Protein AF-0000000070731230 (afdb_homodimer)

Solvent-accessible surface area (backbone atoms only — not comparable to full-atom values): 31055 Å² total; per-residue (Å²): 131,84,63,36,27,39,37,22,45,30,17,43,23,44,31,39,38,38,36,22,84,67,82,54,50,84,71,29,78,35,79,37,74,41,69,49,76,44,62,33,33,69,25,40,27,26,39,44,18,27,35,30,39,27,60,88,87,51,54,46,33,30,38,36,35,23,23,7,70,38,71,60,22,53,51,56,53,48,54,39,47,77,48,61,32,43,54,89,50,46,43,68,42,90,54,44,31,15,34,33,44,33,42,33,34,74,88,66,45,35,26,30,37,33,27,49,47,24,14,62,65,40,70,77,51,74,66,49,49,58,68,73,56,80,79,41,46,32,38,39,40,42,45,58,30,74,44,46,68,56,54,49,52,50,40,42,73,76,40,63,84,39,34,32,34,38,33,72,45,61,81,50,72,92,66,58,42,68,72,55,37,38,54,30,18,31,41,47,35,40,55,68,53,46,49,50,51,35,36,68,71,67,77,44,84,68,90,45,66,61,61,43,34,52,58,54,29,70,45,28,18,79,88,63,71,16,28,24,34,38,36,47,70,86,62,15,34,38,37,26,53,82,76,67,72,63,44,77,44,71,42,65,92,71,92,59,84,64,24,68,51,44,28,66,33,31,27,50,13,22,30,52,37,31,45,58,73,65,46,54,68,68,58,13,49,51,50,11,42,49,38,22,54,56,14,18,52,28,67,46,34,49,78,19,48,54,44,41,88,77,96,131,84,63,35,29,38,37,24,46,31,15,44,22,43,32,42,38,37,35,22,83,67,83,55,51,82,73,29,78,36,80,38,74,42,68,50,76,46,63,33,33,69,26,41,28,24,40,45,20,28,35,30,40,27,60,87,88,50,56,46,33,30,38,37,36,24,22,7,71,38,71,63,22,54,51,55,52,46,53,38,47,75,48,61,33,43,55,89,51,45,43,69,41,90,53,44,30,14,33,34,44,33,41,34,33,74,89,66,44,32,26,31,37,34,27,48,46,25,14,62,65,40,71,76,51,74,68,49,48,60,71,71,56,82,78,39,46,33,37,39,40,40,47,57,30,72,43,46,69,57,53,49,52,50,40,43,72,76,39,64,83,42,35,32,34,38,33,71,44,62,81,48,72,91,66,57,42,68,73,54,37,38,53,29,18,30,42,47,34,41,55,70,53,46,50,50,52,34,36,67,71,66,77,44,88,68,91,45,68,61,60,43,35,54,59,54,28,70,44,28,19,80,88,63,70,17,30,24,35,39,37,47,71,85,63,15,32,37,38,25,51,82,76,68,74,62,42,78,44,69,42,67,91,69,92,60,84,64,25,67,52,44,28,66,33,32,26,49,13,22,31,52,37,31,44,60,72,65,47,54,69,68,59,15,50,53,50,10,42,50,39,22,52,56,14,19,50,28,66,48,34,52,79,19,48,54,44,42,89,77,97

Secondary structure (DSSP, 8-state):
----EEEEE---EEEEEEEESSPPPTT-EEE-SEEEEEEE-HHHHHHHHHHHTSPTTT-EEEEEEEEESSHHHHHHHHHHHHTT-EEEEEEEESSPPEEEEEEEETTS-EEEEEE-GGGGG----HHHHHHH-SS-SEEEE-SSSTTHHHHHHHHHHH-TTSEEEE---S--GGG-SHHHHTT-SEEEEEHHHHHHHHHHHHSS--S-HHHHHHHHHHHS-SSS--EEEEE-GGGEEEEE-SSS--EEEEPP--S-----TTHHHHHHHHHHHHHHTT--HHHHHHHHHHHHHHHTTSSSSGGGPPPGGG-/----EEEEE---EEEEEEEESSPPPTT-EEE-SEEEEEEE-HHHHHHHHHHHTS-TTT-EEEEEEEEESSHHHHHHHHHHHHTT-EEEEEEEESSPPEEEEEEEETTS-EEEEEE-GGGGG----HHHHHHH-SS-SEEEE-SSSTTHHHHHHHHHHH-TTSEEEE---S--GGG-SHHHHTT-SEEEEEHHHHHHHHHHHHSS--S-HHHHHHHHHHHS-SSS--EEEEE-GGGEEEEE-SSS--EEEEPPP-S-----TTHHHHHHHHHHHHHHTT--HHHHHHHHHHHHHHHTTSSSSGGGPPPGGG-

Nearest PDB structures (foldseek):
  6znx-assembly1_A  TM=8.414E-01  e=2.134E-32  Thermus sp. 2.9
  8cqx-assembly1_A  TM=8.627E-01  e=1.325E-31  Thermus sp.
  6ils-assembly1_A  TM=8.862E-01  e=3.582E-29  Arabidopsis thaliana
  3go6-assembly1_A  TM=8.258E-01  e=8.237E-25  Mycobacterium tuberculosis
  3b1q-assembly3_E  TM=8.059E-01  e=3.446E-21  Burkholderia thailandensis E264

Structure (mmCIF, N/CA/C/O backbone):
data_AF-0000000070731230-model_v1
#
loop_
_entity.id
_entity.type
_entity.pdbx_description
1 polymer Ribokinase
#
loop_
_atom_site.group_PDB
_atom_site.id
_atom_site.type_symbol
_atom_site.label_atom_id
_atom_site.label_alt_id
_atom_site.label_comp_id
_atom_site.label_asym_id
_atom_site.label_entity_id
_atom_site.label_seq_id
_atom_site.pdbx_PDB_ins_code
_atom_site.Cartn_x
_atom_site.Cartn_y
_atom_site.Cartn_z
_atom_site.occupancy
_atom_site.B_iso_or_equiv
_atom_site.auth_seq_id
_atom_site.auth_comp_id
_atom_site.auth_asym_id
_atom_site.auth_atom_id
_atom_site.pdbx_PDB_model_num
ATOM 1 N N . MET A 1 1 ? -5.801 -44.406 2.01 1 53.78 1 MET A N 1
ATOM 2 C CA . MET A 1 1 ? -4.715 -44.031 1.105 1 53.78 1 MET A CA 1
ATOM 3 C C . MET A 1 1 ? -4.035 -42.75 1.573 1 53.78 1 MET A C 1
ATOM 5 O O . MET A 1 1 ? -4.652 -41.938 2.248 1 53.78 1 MET A O 1
ATOM 9 N N . GLN A 1 2 ? -2.613 -42.625 1.566 1 81.19 2 GLN A N 1
ATOM 10 C CA . GLN A 1 2 ? -1.867 -41.469 2.082 1 81.19 2 GLN A CA 1
ATOM 11 C C . GLN A 1 2 ? -2.258 -40.188 1.358 1 81.19 2 GLN A C 1
ATOM 13 O O . GLN A 1 2 ? -2.434 -40.188 0.138 1 81.19 2 GLN A O 1
ATOM 18 N N . LYS A 1 3 ? -2.621 -39.219 2.121 1 91 3 LYS A N 1
ATOM 19 C CA . LYS A 1 3 ? -2.977 -37.906 1.638 1 91 3 LYS A CA 1
ATOM 20 C C . LYS A 1 3 ? -1.879 -37.312 0.745 1 91 3 LYS A C 1
ATOM 22 O O . LYS A 1 3 ? -0.729 -37.188 1.17 1 91 3 LYS A O 1
ATOM 27 N N . PRO A 1 4 ? -2.25 -37.219 -0.628 1 98.19 4 PRO A N 1
ATOM 28 C CA . PRO A 1 4 ? -1.203 -36.656 -1.479 1 98.19 4 PRO A CA 1
ATOM 29 C C . PRO A 1 4 ? -0.773 -35.25 -1.027 1 98.19 4 PRO A C 1
ATOM 31 O O . PRO A 1 4 ? -1.589 -34.5 -0.5 1 98.19 4 PRO A O 1
ATOM 34 N N . THR A 1 5 ? 0.481 -34.938 -1.263 1 98.44 5 THR A N 1
ATOM 35 C CA . THR A 1 5 ? 1.04 -33.625 -0.946 1 98.44 5 THR A CA 1
ATOM 36 C C . THR A 1 5 ? 1.314 -32.844 -2.221 1 98.44 5 THR A C 1
ATOM 38 O O . THR A 1 5 ? 1.899 -33.375 -3.17 1 98.44 5 THR A O 1
ATOM 41 N N . ILE A 1 6 ? 0.782 -31.656 -2.26 1 98.81 6 ILE A N 1
ATOM 42 C CA . ILE A 1 6 ? 1.075 -30.703 -3.322 1 98.81 6 ILE A CA 1
ATOM 43 C C . ILE A 1 6 ? 1.837 -29.516 -2.75 1 98.81 6 ILE A C 1
ATOM 45 O O . ILE A 1 6 ? 1.362 -28.859 -1.822 1 98.81 6 ILE A O 1
ATOM 49 N N . THR A 1 7 ? 3.01 -29.234 -3.234 1 98.88 7 THR A N 1
ATOM 50 C CA . THR A 1 7 ? 3.812 -28.094 -2.777 1 98.88 7 THR A CA 1
ATOM 51 C C . THR A 1 7 ? 3.926 -27.031 -3.869 1 98.88 7 THR A C 1
ATOM 53 O O . THR A 1 7 ? 4.238 -27.359 -5.02 1 98.88 7 THR A O 1
ATOM 56 N N . VAL A 1 8 ? 3.611 -25.844 -3.535 1 98.88 8 VAL A N 1
ATOM 57 C CA . VAL A 1 8 ? 3.799 -24.719 -4.438 1 98.88 8 VAL A CA 1
ATOM 58 C C . VAL A 1 8 ? 5.047 -23.922 -4.031 1 98.88 8 VAL A C 1
ATOM 60 O O . VAL A 1 8 ? 5.207 -23.562 -2.861 1 98.88 8 VAL A O 1
ATOM 63 N N . ILE A 1 9 ? 5.992 -23.75 -4.926 1 98.88 9 ILE A N 1
ATOM 64 C CA . ILE A 1 9 ? 7.094 -22.812 -4.746 1 98.88 9 ILE A CA 1
ATOM 65 C C . ILE A 1 9 ? 6.809 -21.531 -5.523 1 98.88 9 ILE A C 1
ATOM 67 O O . ILE A 1 9 ? 6.609 -21.562 -6.738 1 98.88 9 ILE A O 1
ATOM 71 N N . GLY A 1 10 ? 6.746 -20.406 -4.734 1 98.56 10 GLY A N 1
ATOM 72 C CA . GLY A 1 10 ? 6.484 -19.266 -5.582 1 98.56 10 GLY A CA 1
ATOM 73 C C . GLY A 1 10 ? 6.281 -17.969 -4.801 1 98.56 10 GLY A C 1
ATOM 74 O O . GLY A 1 10 ? 6.727 -17.859 -3.658 1 98.56 10 GLY A O 1
ATOM 75 N N . SER A 1 11 ? 5.688 -17.016 -5.5 1 98.69 11 SER A N 1
ATOM 76 C CA . SER A 1 11 ? 5.625 -15.648 -5.012 1 98.69 11 SER A CA 1
ATOM 77 C C . SER A 1 11 ? 4.418 -15.43 -4.105 1 98.69 11 SER A C 1
ATOM 79 O O . SER A 1 11 ? 3.402 -16.109 -4.246 1 98.69 11 SER A O 1
ATOM 81 N N . LEU A 1 12 ? 4.57 -14.586 -3.188 1 98.75 12 LEU A N 1
ATOM 82 C CA . LEU A 1 12 ? 3.535 -13.961 -2.375 1 98.75 12 LEU A CA 1
ATOM 83 C C . LEU A 1 12 ? 3.588 -12.445 -2.5 1 98.75 12 LEU A C 1
ATOM 85 O O . LEU A 1 12 ? 4.582 -11.82 -2.123 1 98.75 12 LEU A O 1
ATOM 89 N N . ASN A 1 13 ? 2.535 -11.883 -3.033 1 98 13 ASN A N 1
ATOM 90 C CA . ASN A 1 13 ? 2.518 -10.438 -3.27 1 98 13 ASN A CA 1
ATOM 91 C C . ASN A 1 13 ? 1.355 -9.766 -2.545 1 98 13 ASN A C 1
ATOM 93 O O . ASN A 1 13 ? 0.26 -10.328 -2.465 1 98 13 ASN A O 1
ATOM 97 N N . TYR A 1 14 ? 1.603 -8.625 -2.014 1 98.19 14 TYR A N 1
ATOM 98 C CA . TYR A 1 14 ? 0.555 -7.727 -1.539 1 98.19 14 TYR A CA 1
ATOM 99 C C . TYR A 1 14 ? 0.209 -6.684 -2.596 1 98.19 14 TYR A C 1
ATOM 101 O O . TYR A 1 14 ? 1.051 -5.859 -2.965 1 98.19 14 TYR A O 1
ATOM 109 N N . ASP A 1 15 ? -1.012 -6.723 -3.068 1 97.62 15 ASP A N 1
ATOM 110 C CA . ASP A 1 15 ? -1.432 -5.859 -4.168 1 97.62 15 ASP A CA 1
ATOM 111 C C . ASP A 1 15 ? -2.082 -4.578 -3.646 1 97.62 15 ASP A C 1
ATOM 113 O O . ASP A 1 15 ? -3.016 -4.637 -2.844 1 97.62 15 ASP A O 1
ATOM 117 N N . LEU A 1 16 ? -1.585 -3.475 -4.109 1 98.06 16 LEU A N 1
ATOM 118 C CA . LEU A 1 16 ? -2.076 -2.141 -3.777 1 98.06 16 LEU A CA 1
ATOM 119 C C . LEU A 1 16 ? -2.707 -1.475 -4.996 1 98.06 16 LEU A C 1
ATOM 121 O O . LEU A 1 16 ? -2 -1.036 -5.906 1 98.06 16 LEU A O 1
ATOM 125 N N . VAL A 1 17 ? -4.035 -1.338 -4.98 1 97.06 17 VAL A N 1
ATOM 126 C CA . VAL A 1 17 ? -4.746 -0.935 -6.188 1 97.06 17 VAL A CA 1
ATOM 127 C C . VAL A 1 17 ? -5.375 0.443 -5.98 1 97.06 17 VAL A C 1
ATOM 129 O O . VAL A 1 17 ? -6.191 0.631 -5.078 1 97.06 17 VAL A O 1
ATOM 132 N N . THR A 1 18 ? -5.027 1.374 -6.773 1 97.94 18 THR A N 1
ATOM 133 C CA . THR A 1 18 ? -5.617 2.707 -6.777 1 97.94 18 THR A CA 1
ATOM 134 C C . THR A 1 18 ? -6.438 2.934 -8.047 1 97.94 18 THR A C 1
ATOM 136 O O . THR A 1 18 ? -5.922 2.789 -9.156 1 97.94 18 THR A O 1
ATOM 139 N N . PHE A 1 19 ? -7.715 3.207 -7.895 1 97.12 19 PHE A N 1
ATOM 140 C CA . PHE A 1 19 ? -8.578 3.582 -9.008 1 97.12 19 PHE A CA 1
ATOM 141 C C . PHE A 1 19 ? -8.602 5.094 -9.195 1 97.12 19 PHE A C 1
ATOM 143 O O . PHE A 1 19 ? -8.758 5.84 -8.227 1 97.12 19 PHE A O 1
ATOM 150 N N . THR A 1 20 ? -8.414 5.547 -10.398 1 97.69 20 THR A N 1
ATOM 151 C CA . THR A 1 20 ? -8.234 6.977 -10.609 1 97.69 20 THR A CA 1
ATOM 152 C C . THR A 1 20 ? -8.742 7.383 -11.992 1 97.69 20 THR A C 1
ATOM 154 O O . THR A 1 20 ? -8.875 6.543 -12.883 1 97.69 20 THR A O 1
ATOM 157 N N . ASN A 1 21 ? -9.117 8.633 -12.141 1 95.94 21 ASN A N 1
ATOM 158 C CA . ASN A 1 21 ? -9.523 9.164 -13.438 1 95.94 21 ASN A CA 1
ATOM 159 C C . ASN A 1 21 ? -8.312 9.531 -14.297 1 95.94 21 ASN A C 1
ATOM 161 O O . ASN A 1 21 ? -8.406 9.555 -15.531 1 95.94 21 ASN A O 1
ATOM 165 N N . LYS A 1 22 ? -7.258 9.812 -13.617 1 92.06 22 LYS A N 1
ATOM 166 C CA . LYS A 1 22 ? -6.047 10.242 -14.312 1 92.06 22 LYS A CA 1
ATOM 167 C C . LYS A 1 22 ? -4.797 9.82 -13.539 1 92.06 22 LYS A C 1
ATOM 169 O O . LYS A 1 22 ? -4.801 9.773 -12.312 1 92.06 22 LYS A O 1
ATOM 174 N N . VAL A 1 23 ? -3.723 9.461 -14.336 1 93.81 23 VAL A N 1
ATOM 175 C CA . VAL A 1 23 ? -2.404 9.273 -13.734 1 93.81 23 VAL A CA 1
ATOM 176 C C . VAL A 1 23 ? -1.697 10.625 -13.617 1 93.81 23 VAL A C 1
ATOM 178 O O . VAL A 1 23 ? -1.599 11.375 -14.594 1 93.81 23 VAL A O 1
ATOM 181 N N . PRO A 1 24 ? -1.241 10.953 -12.453 1 95.62 24 PRO A N 1
ATOM 182 C CA . PRO A 1 24 ? -0.604 12.258 -12.281 1 95.62 24 PRO A CA 1
ATOM 183 C C . PRO A 1 24 ? 0.637 12.43 -13.148 1 95.62 24 PRO A C 1
ATOM 185 O O . PRO A 1 24 ? 1.364 11.461 -13.391 1 95.62 24 PRO A O 1
ATOM 188 N N . GLU A 1 25 ? 0.882 13.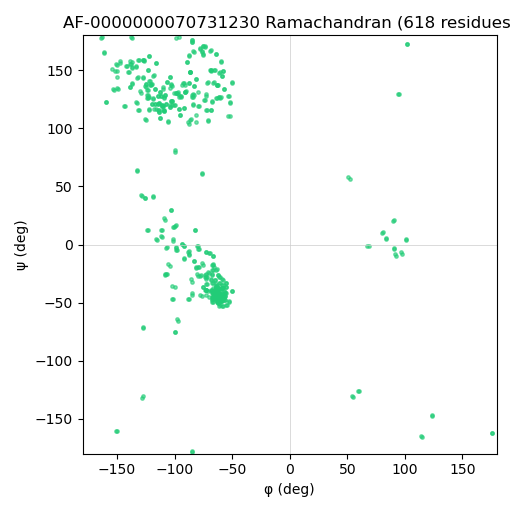68 -13.578 1 94 25 GLU A N 1
ATOM 189 C CA . GLU A 1 25 ? 2.139 14.031 -14.227 1 94 25 GLU A CA 1
ATOM 190 C C . GLU A 1 25 ? 3.262 14.195 -13.211 1 94 25 GLU A C 1
ATOM 192 O O . GLU A 1 25 ? 3.02 14.18 -12 1 94 25 GLU A O 1
ATOM 197 N N . GLY A 1 26 ? 4.484 14.297 -13.781 1 92.5 26 GLY A N 1
ATOM 198 C CA . GLY A 1 26 ? 5.598 14.562 -12.883 1 92.5 26 GLY A CA 1
ATOM 199 C C . GLY A 1 26 ? 5.379 15.781 -12.008 1 92.5 26 GLY A C 1
ATOM 200 O O . GLY A 1 26 ? 5.027 16.844 -12.5 1 92.5 26 GLY A O 1
ATOM 201 N N . GLY A 1 27 ? 5.531 15.672 -10.68 1 91.94 27 GLY A N 1
ATOM 202 C CA . GLY A 1 27 ? 5.387 16.766 -9.734 1 91.94 27 GLY A CA 1
ATOM 203 C C . GLY A 1 27 ? 3.947 17.031 -9.336 1 91.94 27 GLY A C 1
ATOM 204 O O . GLY A 1 27 ? 3.668 17.953 -8.562 1 91.94 27 GLY A O 1
ATOM 205 N N . GLU A 1 28 ? 3.051 16.188 -9.805 1 94.38 28 GLU A N 1
ATOM 206 C CA . GLU A 1 28 ? 1.631 16.453 -9.578 1 94.38 28 GLU A CA 1
ATOM 207 C C . GLU A 1 28 ? 1.078 15.57 -8.461 1 94.38 28 GLU A C 1
ATOM 209 O O . GLU A 1 28 ? 1.461 14.398 -8.336 1 94.38 28 GLU A O 1
ATOM 214 N N . THR A 1 29 ? 0.276 16.156 -7.629 1 93.75 29 THR A N 1
ATOM 215 C CA . THR A 1 29 ? -0.558 15.445 -6.668 1 93.75 29 THR A CA 1
ATOM 216 C C . THR A 1 29 ? -2.008 15.398 -7.145 1 93.75 29 THR A C 1
ATOM 218 O O . THR A 1 29 ? -2.6 16.422 -7.461 1 93.75 29 THR A O 1
ATOM 221 N N . TYR A 1 30 ? -2.545 14.227 -7.258 1 96 30 TYR A N 1
ATOM 222 C CA . TYR A 1 30 ? -3.895 14.031 -7.777 1 96 30 TYR A CA 1
ATOM 223 C C . TYR A 1 30 ? -4.742 13.227 -6.797 1 96 30 TYR A C 1
ATOM 225 O O . TYR A 1 30 ? -4.262 12.266 -6.195 1 96 30 TYR A O 1
ATOM 233 N N . GLN A 1 31 ? -5.988 13.656 -6.578 1 95.81 31 GLN A N 1
ATOM 234 C CA . GLN A 1 31 ? -6.906 12.891 -5.734 1 95.81 31 GLN A CA 1
ATOM 235 C C . GLN A 1 31 ? -7.508 11.719 -6.5 1 95.81 31 GLN A C 1
ATOM 237 O O . GLN A 1 31 ? -8.219 11.914 -7.488 1 95.81 31 GLN A O 1
ATOM 242 N N . ALA A 1 32 ? -7.27 10.562 -6.031 1 97.62 32 ALA A N 1
ATOM 243 C CA . ALA A 1 32 ? -7.781 9.359 -6.672 1 97.62 32 ALA A CA 1
ATOM 244 C C . ALA A 1 32 ? -9.203 9.055 -6.215 1 97.62 32 ALA A C 1
ATOM 246 O O . ALA A 1 32 ? -9.766 9.773 -5.387 1 97.62 32 ALA A O 1
ATOM 247 N N . ASN A 1 33 ? -9.82 8.016 -6.84 1 96.25 33 ASN A N 1
ATOM 248 C CA . ASN A 1 33 ? -11.211 7.676 -6.594 1 96.25 33 ASN A CA 1
ATOM 249 C C . ASN A 1 33 ? -11.359 6.715 -5.418 1 96.25 33 ASN A C 1
ATOM 251 O O . ASN A 1 33 ? -12.195 6.922 -4.539 1 96.25 33 ASN A O 1
ATOM 255 N N . SER A 1 34 ? -10.586 5.75 -5.434 1 96 34 SER A N 1
ATOM 256 C CA . SER A 1 34 ? -10.648 4.754 -4.371 1 96 34 SER A CA 1
ATOM 257 C C . SER A 1 34 ? -9.367 3.934 -4.301 1 96 34 SER A C 1
ATOM 259 O O . SER A 1 34 ? -8.516 4.027 -5.188 1 96 34 SER A O 1
ATOM 261 N N . PHE A 1 35 ? -9.219 3.232 -3.201 1 97.12 35 PHE A N 1
ATOM 262 C CA . PHE A 1 35 ? -8.047 2.408 -2.912 1 97.12 35 PHE A CA 1
ATOM 263 C C . PHE A 1 35 ? -8.461 1.084 -2.281 1 97.12 35 PHE A C 1
ATOM 265 O O . PHE A 1 35 ? -9.367 1.044 -1.443 1 97.12 35 PHE A O 1
ATOM 272 N N . GLU A 1 36 ? -7.789 -0.001 -2.811 1 95.38 36 GLU A N 1
ATOM 273 C CA . GLU A 1 36 ? -8.047 -1.338 -2.281 1 95.38 36 GLU A CA 1
ATOM 274 C C . GLU A 1 36 ? -6.75 -2.129 -2.137 1 95.38 36 GLU A C 1
ATOM 276 O O . GLU A 1 36 ? -5.762 -1.844 -2.818 1 95.38 36 GLU A O 1
ATOM 281 N N . THR A 1 37 ? -6.809 -3.094 -1.229 1 96.38 37 THR A N 1
ATOM 282 C CA . THR A 1 37 ? -5.707 -4.039 -1.084 1 96.38 37 THR A CA 1
ATOM 283 C C . THR A 1 37 ? -6.176 -5.465 -1.366 1 96.38 37 THR A C 1
ATOM 285 O O . THR A 1 37 ? -7.32 -5.812 -1.079 1 96.38 37 THR A O 1
ATOM 288 N N . HIS A 1 38 ? -5.324 -6.234 -1.936 1 95.81 38 HIS A N 1
ATOM 289 C CA . HIS A 1 38 ? -5.598 -7.641 -2.207 1 95.81 38 HIS A CA 1
ATOM 290 C C . HIS A 1 38 ? -4.359 -8.5 -1.977 1 95.81 38 HIS A C 1
ATOM 292 O O . HIS A 1 38 ? -3.234 -7.996 -2.016 1 95.81 38 HIS A O 1
ATOM 298 N N . MET A 1 39 ? -4.641 -9.75 -1.662 1 96.56 39 MET A N 1
ATOM 299 C CA . MET A 1 39 ? -3.57 -10.742 -1.651 1 96.56 39 MET A CA 1
ATOM 300 C C . MET A 1 39 ? -3.303 -11.273 -3.057 1 96.56 39 MET A C 1
ATOM 302 O O . MET A 1 39 ? -4.238 -11.484 -3.83 1 96.56 39 MET A O 1
ATOM 306 N N . GLY A 1 40 ? -2.018 -11.367 -3.342 1 96.19 40 GLY A N 1
ATOM 307 C CA . GLY A 1 40 ? -1.688 -11.844 -4.676 1 96.19 40 GLY A CA 1
ATOM 308 C C . GLY A 1 40 ? -0.369 -12.594 -4.73 1 96.19 40 GLY A C 1
ATOM 309 O O . GLY A 1 40 ? 0.128 -13.062 -3.705 1 96.19 40 GLY A O 1
ATOM 310 N N . GLY A 1 41 ? 0.152 -12.664 -5.992 1 97.06 41 GLY A N 1
ATOM 311 C CA . GLY A 1 41 ? 1.258 -13.562 -6.297 1 97.06 41 GLY A CA 1
ATOM 312 C C . GLY A 1 41 ? 0.807 -14.906 -6.84 1 97.06 41 GLY A C 1
ATOM 313 O O . GLY A 1 41 ? -0.047 -15.562 -6.246 1 97.06 41 GLY A O 1
ATOM 314 N N . LYS A 1 42 ? 1.412 -15.203 -7.902 1 97.81 42 LYS A N 1
ATOM 315 C CA . LYS A 1 42 ? 0.974 -16.453 -8.531 1 97.81 42 LYS A CA 1
ATOM 316 C C . LYS A 1 42 ? 1.135 -17.625 -7.578 1 97.81 42 LYS A C 1
ATOM 318 O O . LYS A 1 42 ? 0.265 -18.5 -7.508 1 97.81 42 LYS A O 1
ATOM 323 N N . GLY A 1 43 ? 2.262 -17.672 -6.898 1 98.56 43 GLY A N 1
ATOM 324 C CA . GLY A 1 43 ? 2.449 -18.734 -5.922 1 98.56 43 GLY A CA 1
ATOM 325 C C . GLY A 1 43 ? 1.34 -18.797 -4.887 1 98.56 43 GLY A C 1
ATOM 326 O O . GLY A 1 43 ? 0.768 -19.859 -4.648 1 98.56 43 GLY A O 1
ATOM 327 N N . LEU A 1 44 ? 1.073 -17.703 -4.289 1 98.81 44 LEU A N 1
ATOM 328 C CA . LEU A 1 44 ? 0.022 -17.641 -3.279 1 98.81 44 LEU A CA 1
ATOM 329 C C . LEU A 1 44 ? -1.324 -18.047 -3.869 1 98.81 44 LEU A C 1
ATOM 331 O O . LEU A 1 44 ? -2.045 -18.859 -3.285 1 98.81 44 LEU A O 1
ATOM 335 N N . ASN A 1 45 ? -1.688 -17.484 -5.008 1 98.5 45 ASN A N 1
ATOM 336 C CA . ASN A 1 45 ? -2.959 -17.797 -5.656 1 98.5 45 ASN A CA 1
ATOM 337 C C . ASN A 1 45 ? -3.096 -19.281 -5.934 1 98.5 45 ASN A C 1
ATOM 339 O O . ASN A 1 45 ? -4.145 -19.875 -5.668 1 98.5 45 ASN A O 1
ATOM 343 N N . GLU A 1 46 ? -2.07 -19.844 -6.445 1 98.81 46 GLU A N 1
ATOM 344 C CA . GLU A 1 46 ? -2.105 -21.25 -6.809 1 98.81 46 GLU A CA 1
ATOM 345 C C . GLU A 1 46 ? -2.18 -22.141 -5.566 1 98.81 46 GLU A C 1
ATOM 347 O O . GLU A 1 46 ? -2.865 -23.156 -5.57 1 98.81 46 GLU A O 1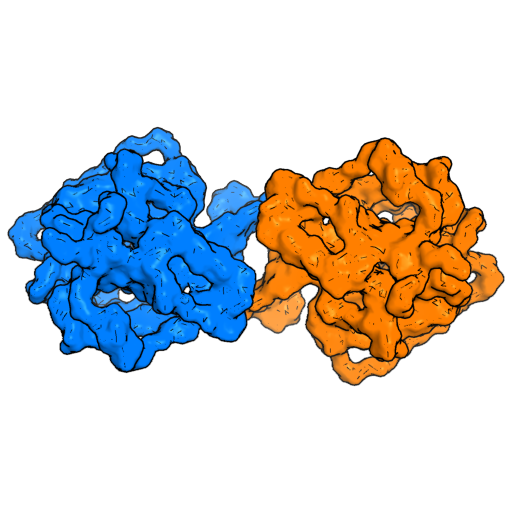
ATOM 352 N N . ALA A 1 47 ? -1.463 -21.766 -4.52 1 98.88 47 ALA A N 1
ATOM 353 C CA . ALA A 1 47 ? -1.551 -22.516 -3.266 1 98.88 47 ALA A CA 1
ATOM 354 C C . ALA A 1 47 ? -2.967 -22.469 -2.699 1 98.88 47 ALA A C 1
ATOM 356 O O . ALA A 1 47 ? -3.508 -23.5 -2.281 1 98.88 47 ALA A O 1
ATOM 357 N N . ILE A 1 48 ? -3.547 -21.312 -2.73 1 98.81 48 ILE A N 1
ATOM 358 C CA . ILE A 1 48 ? -4.91 -21.172 -2.23 1 98.81 48 ILE A CA 1
ATOM 359 C C . ILE A 1 48 ? -5.875 -21.953 -3.117 1 98.81 48 ILE A C 1
ATOM 361 O O . ILE A 1 48 ? -6.801 -22.594 -2.619 1 98.81 48 ILE A O 1
ATOM 365 N N . ALA A 1 49 ? -5.641 -21.859 -4.406 1 98.81 49 ALA A N 1
ATOM 366 C CA . ALA A 1 49 ? -6.484 -22.594 -5.34 1 98.81 49 ALA A CA 1
ATOM 367 C C . ALA A 1 49 ? -6.434 -24.094 -5.055 1 98.81 49 ALA A C 1
ATOM 369 O O . ALA A 1 49 ? -7.473 -24.766 -4.977 1 98.81 49 ALA A O 1
ATOM 370 N N . VAL A 1 50 ? -5.242 -24.672 -4.867 1 98.81 50 VAL A N 1
ATOM 371 C CA . VAL A 1 50 ? -5.094 -26.094 -4.551 1 98.81 50 VAL A CA 1
ATOM 372 C C . VAL A 1 50 ? -5.848 -26.406 -3.264 1 98.81 50 VAL A C 1
ATOM 374 O O . VAL A 1 50 ? -6.613 -27.375 -3.213 1 98.81 50 VAL A O 1
ATOM 377 N N . ALA A 1 51 ? -5.68 -25.594 -2.268 1 98.75 51 ALA A N 1
ATOM 378 C CA . ALA A 1 51 ? -6.27 -25.844 -0.955 1 98.75 51 ALA A CA 1
ATOM 379 C C . ALA A 1 51 ? -7.793 -25.766 -1.011 1 98.75 51 ALA A C 1
ATOM 381 O O . ALA A 1 51 ? -8.484 -26.688 -0.563 1 98.75 51 ALA A O 1
ATOM 382 N N . ARG A 1 52 ? -8.297 -24.719 -1.582 1 98.62 52 ARG A N 1
ATOM 383 C CA . ARG A 1 52 ? -9.742 -24.484 -1.576 1 98.62 52 ARG A CA 1
ATOM 384 C C . ARG A 1 52 ? -10.461 -25.453 -2.508 1 98.62 52 ARG A C 1
ATOM 386 O O . ARG A 1 52 ? -11.625 -25.781 -2.285 1 98.62 52 ARG A O 1
ATOM 393 N N . LEU A 1 53 ? -9.781 -25.891 -3.516 1 98.62 53 LEU A N 1
ATOM 394 C CA . LEU A 1 53 ? -10.438 -26.688 -4.535 1 98.62 53 LEU A CA 1
ATOM 395 C C . LEU A 1 53 ? -10.133 -28.172 -4.332 1 98.62 53 LEU A C 1
ATOM 397 O O . LEU A 1 53 ? -10.289 -28.984 -5.254 1 98.62 53 LEU A O 1
ATOM 401 N N . SER A 1 54 ? -9.648 -28.5 -3.203 1 98.44 54 SER A N 1
ATOM 402 C CA . SER A 1 54 ? -9.547 -29.875 -2.727 1 98.44 54 SER A CA 1
ATOM 403 C C . SER A 1 54 ? -10.617 -30.188 -1.691 1 98.44 54 SER A C 1
ATOM 405 O O . SER A 1 54 ? -10.969 -29.328 -0.878 1 98.44 54 SER A O 1
ATOM 407 N N . PRO A 1 55 ? -11.109 -31.469 -1.762 1 97.25 55 PRO A N 1
ATOM 408 C CA . PRO A 1 55 ? -11.984 -31.828 -0.644 1 97.25 55 PRO A CA 1
ATOM 409 C C . PRO A 1 55 ? -11.289 -31.719 0.71 1 97.25 55 PRO A C 1
ATOM 411 O O . PRO A 1 55 ? -10.102 -32.031 0.825 1 97.25 55 PRO A O 1
ATOM 414 N N . GLU A 1 56 ? -12.062 -31.312 1.677 1 94.44 56 GLU A N 1
ATOM 415 C CA . GLU A 1 56 ? -11.508 -31.062 3.004 1 94.44 56 GLU A CA 1
ATOM 416 C C . GLU A 1 56 ? -10.703 -32.25 3.504 1 94.44 56 GLU A C 1
ATOM 418 O O . GLU A 1 56 ? -11.195 -33.406 3.498 1 94.44 56 GLU A O 1
ATOM 423 N N . GLY A 1 57 ? -9.461 -32 3.799 1 94.06 57 GLY A N 1
ATOM 424 C CA . GLY A 1 57 ? -8.617 -33 4.453 1 94.06 57 GLY A CA 1
ATOM 425 C C . GLY A 1 57 ? -8.055 -34.031 3.498 1 94.06 57 GLY A C 1
ATOM 426 O O . GLY A 1 57 ? -7.449 -35 3.924 1 94.06 57 GLY A O 1
ATOM 427 N N . LYS A 1 58 ? -8.195 -33.812 2.234 1 97.5 58 LYS A N 1
ATOM 428 C CA . LYS A 1 58 ? -7.828 -34.906 1.307 1 97.5 58 LYS A CA 1
ATOM 429 C C . LYS A 1 58 ? -6.5 -34.594 0.621 1 97.5 58 LYS A C 1
ATOM 431 O O . LYS A 1 58 ? -5.879 -35.469 0.028 1 97.5 58 LYS A O 1
ATOM 436 N N . VAL A 1 59 ? -6.094 -33.375 0.663 1 98.19 59 VAL A N 1
ATOM 437 C CA . VAL A 1 59 ? -4.832 -32.969 0.062 1 98.19 59 VAL A CA 1
ATOM 438 C C . VAL A 1 59 ? -4.023 -32.156 1.067 1 98.19 59 VAL A C 1
ATOM 440 O O . VAL A 1 59 ? -4.578 -31.328 1.793 1 98.19 59 VAL A O 1
ATOM 443 N N . ASN A 1 60 ? -2.771 -32.469 1.23 1 98.31 60 ASN A N 1
ATOM 444 C CA . ASN A 1 60 ? -1.844 -31.641 1.974 1 98.31 60 ASN A CA 1
ATOM 445 C C . ASN A 1 60 ? -1.22 -30.562 1.077 1 98.31 60 ASN A C 1
ATOM 447 O O . ASN A 1 60 ? -0.399 -30.875 0.213 1 98.31 60 ASN A O 1
ATOM 451 N N . THR A 1 61 ? -1.637 -29.344 1.264 1 98.75 61 THR A N 1
ATOM 452 C CA . THR A 1 61 ? -1.108 -28.234 0.472 1 98.75 61 THR A CA 1
ATOM 453 C C . THR A 1 61 ? -0.021 -27.5 1.241 1 98.75 61 THR A C 1
ATOM 455 O O . THR A 1 61 ? -0.228 -27.094 2.391 1 98.75 61 THR A O 1
ATOM 458 N N . ARG A 1 62 ? 1.132 -27.266 0.594 1 98.75 62 ARG A N 1
ATOM 459 C CA . ARG A 1 62 ? 2.268 -26.578 1.201 1 98.75 62 ARG A CA 1
ATOM 460 C C . ARG A 1 62 ? 2.736 -25.422 0.33 1 98.75 62 ARG A C 1
ATOM 462 O O . ARG A 1 62 ? 2.752 -25.531 -0.898 1 98.75 62 ARG A O 1
ATOM 469 N N . MET A 1 63 ? 3.135 -24.391 0.992 1 98.88 63 MET A N 1
ATOM 470 C CA . MET A 1 63 ? 3.727 -23.25 0.32 1 98.88 63 MET A CA 1
ATOM 471 C C . MET A 1 63 ? 5.195 -23.078 0.704 1 98.88 63 MET A C 1
ATOM 473 O O . MET A 1 63 ? 5.547 -23.172 1.881 1 98.88 63 MET A O 1
ATOM 477 N N . VAL A 1 64 ? 6.027 -22.984 -0.273 1 98.88 64 VAL A N 1
ATOM 478 C CA . VAL A 1 64 ? 7.414 -22.562 -0.092 1 98.88 64 VAL A CA 1
ATOM 479 C C . VAL A 1 64 ? 7.621 -21.172 -0.67 1 98.88 64 VAL A C 1
ATOM 481 O O . VAL A 1 64 ? 7.43 -20.953 -1.868 1 98.88 64 VAL A O 1
ATOM 484 N N . GLY A 1 65 ? 7.918 -20.25 0.139 1 98.81 65 GLY A N 1
ATOM 485 C CA . GLY A 1 65 ? 8.078 -18.875 -0.294 1 98.81 65 GLY A CA 1
ATOM 486 C C . GLY A 1 65 ? 8.805 -18 0.72 1 98.81 65 GLY A C 1
ATOM 487 O O . GLY A 1 65 ? 9.312 -18.516 1.724 1 98.81 65 GLY A O 1
ATOM 488 N N . ARG A 1 66 ? 9.016 -16.766 0.359 1 98.81 66 ARG A N 1
ATOM 489 C CA . ARG A 1 66 ? 9.625 -15.758 1.224 1 98.81 66 ARG A CA 1
ATOM 490 C C . ARG A 1 66 ? 8.727 -14.531 1.354 1 98.81 66 ARG A C 1
ATOM 492 O O . ARG A 1 66 ? 8.102 -14.109 0.379 1 98.81 66 ARG A O 1
ATOM 499 N N . VAL A 1 67 ? 8.633 -14.023 2.561 1 98.81 67 VAL A N 1
ATOM 500 C CA . VAL A 1 67 ? 7.973 -12.742 2.828 1 98.81 67 VAL A CA 1
ATOM 501 C C . VAL A 1 67 ? 8.906 -11.836 3.621 1 98.81 67 VAL A C 1
ATOM 503 O O . VAL A 1 67 ? 9.93 -12.289 4.145 1 98.81 67 VAL A O 1
ATOM 506 N N . GLY A 1 68 ? 8.625 -10.539 3.537 1 98.31 68 GLY A N 1
ATOM 507 C CA . GLY A 1 68 ? 9.375 -9.625 4.375 1 98.31 68 GLY A CA 1
ATOM 508 C C . GLY A 1 68 ? 8.953 -9.656 5.832 1 98.31 68 GLY A C 1
ATOM 509 O O . GLY A 1 68 ? 7.969 -10.312 6.18 1 98.31 68 GLY A O 1
ATOM 510 N N . THR A 1 69 ? 9.727 -8.984 6.703 1 97.44 69 THR A N 1
ATOM 511 C CA . THR A 1 69 ? 9.375 -8.836 8.109 1 97.44 69 THR A CA 1
ATOM 512 C C . THR A 1 69 ? 8.383 -7.691 8.305 1 97.44 69 THR A C 1
ATOM 514 O O . THR A 1 69 ? 8.117 -7.277 9.438 1 97.44 69 THR A O 1
ATOM 517 N N . ASP A 1 70 ? 7.84 -7.215 7.273 1 95.88 70 ASP A N 1
ATOM 518 C CA . ASP A 1 70 ? 6.867 -6.125 7.316 1 95.88 70 ASP A CA 1
ATOM 519 C C . ASP A 1 70 ? 5.461 -6.652 7.582 1 95.88 70 ASP A C 1
ATOM 521 O O . ASP A 1 70 ? 5.258 -7.863 7.699 1 95.88 70 ASP A O 1
ATOM 525 N N . GLN A 1 71 ? 4.512 -5.742 7.719 1 95.69 71 GLN A N 1
ATOM 526 C CA . GLN A 1 71 ? 3.146 -6.137 8.047 1 95.69 71 GLN A CA 1
ATOM 527 C C . GLN A 1 71 ? 2.498 -6.883 6.887 1 95.69 71 GLN A C 1
ATOM 529 O O . GLN A 1 71 ? 1.602 -7.703 7.094 1 95.69 71 GLN A O 1
ATOM 534 N N . PHE A 1 72 ? 2.902 -6.559 5.648 1 98.06 72 PHE A N 1
ATOM 535 C CA . PHE A 1 72 ? 2.363 -7.27 4.496 1 98.06 72 PHE A CA 1
ATOM 536 C C . PHE A 1 72 ? 2.705 -8.758 4.57 1 98.06 72 PHE A C 1
ATOM 538 O O . PHE A 1 72 ? 1.864 -9.609 4.27 1 98.06 72 PHE A O 1
ATOM 545 N N . GLY A 1 73 ? 3.949 -9.031 4.961 1 98.38 73 GLY A N 1
ATOM 546 C CA . GLY A 1 73 ? 4.359 -10.414 5.117 1 98.38 73 GLY A CA 1
ATOM 547 C C . GLY A 1 73 ? 3.477 -11.195 6.07 1 98.38 73 GLY A C 1
ATOM 548 O O . GLY A 1 73 ? 3.08 -12.328 5.773 1 98.38 73 GLY A O 1
ATOM 549 N N . ASP A 1 74 ? 3.115 -10.578 7.164 1 97.62 74 ASP A N 1
ATOM 550 C CA . ASP A 1 74 ? 2.232 -11.203 8.141 1 97.62 74 ASP A CA 1
ATOM 551 C C . ASP A 1 74 ? 0.858 -11.492 7.543 1 97.62 74 ASP A C 1
ATOM 553 O O . ASP A 1 74 ? 0.29 -12.562 7.758 1 97.62 74 ASP A O 1
ATOM 557 N N . SER A 1 75 ? 0.389 -10.547 6.852 1 97.62 75 SER A N 1
ATOM 558 C CA . SER A 1 75 ? -0.932 -10.68 6.246 1 97.62 75 SER A CA 1
ATOM 559 C C . SER A 1 75 ? -0.948 -11.789 5.195 1 97.62 75 SER A C 1
ATOM 561 O O . SER A 1 75 ? -1.91 -12.547 5.102 1 97.62 75 SER A O 1
ATOM 563 N N . LEU A 1 76 ? 0.073 -11.828 4.395 1 98.56 76 LEU A N 1
ATOM 564 C CA . LEU A 1 76 ? 0.184 -12.844 3.352 1 98.56 76 LEU A CA 1
ATOM 565 C C . LEU A 1 76 ? 0.22 -14.242 3.957 1 98.56 76 LEU A C 1
ATOM 567 O O . LEU A 1 76 ? -0.486 -15.148 3.496 1 98.56 76 LEU A O 1
ATOM 571 N N . LYS A 1 77 ? 1.011 -14.453 5 1 98.5 77 LYS A N 1
ATOM 572 C CA . LYS A 1 77 ? 1.102 -15.742 5.676 1 98.5 77 LYS A CA 1
ATOM 573 C C . LYS A 1 77 ? -0.241 -16.141 6.281 1 98.5 77 LYS A C 1
ATOM 575 O O . LYS A 1 77 ? -0.675 -17.297 6.145 1 98.5 77 LYS A O 1
ATOM 580 N N . GLN A 1 78 ? -0.851 -15.195 6.902 1 98.38 78 GLN A N 1
ATOM 581 C CA . GLN A 1 78 ? -2.123 -15.484 7.555 1 98.38 78 GLN A CA 1
ATOM 582 C C . GLN A 1 78 ? -3.186 -15.883 6.539 1 98.38 78 GLN A C 1
ATOM 584 O O . GLN A 1 78 ? -4.02 -16.75 6.809 1 98.38 78 GLN A O 1
ATOM 589 N N . CYS A 1 79 ? -3.174 -15.227 5.438 1 97.88 79 CYS A N 1
ATOM 590 C CA . CYS A 1 79 ? -4.109 -15.562 4.367 1 97.88 79 CYS A CA 1
ATOM 591 C C . CYS A 1 79 ? -3.986 -17.031 3.971 1 97.88 79 CYS A C 1
ATOM 593 O O . CYS A 1 79 ? -4.996 -17.703 3.771 1 97.88 79 CYS A O 1
ATOM 595 N N . LEU A 1 80 ? -2.797 -17.484 3.838 1 98.75 80 LEU A N 1
ATOM 596 C CA . LEU A 1 80 ? -2.539 -18.875 3.502 1 98.75 80 LEU A CA 1
ATOM 597 C C . LEU A 1 80 ? -3.021 -19.797 4.613 1 98.75 80 LEU A C 1
ATOM 599 O O . LEU A 1 80 ? -3.672 -20.812 4.348 1 98.75 80 LEU A O 1
ATOM 603 N N . VAL A 1 81 ? -2.713 -19.438 5.844 1 98.69 81 VAL A N 1
ATOM 604 C CA . VAL A 1 81 ? -3.125 -20.234 6.996 1 98.69 81 VAL A CA 1
ATOM 605 C C . VAL A 1 81 ? -4.648 -20.359 7.02 1 98.69 81 VAL A C 1
ATOM 607 O O . VAL A 1 81 ? -5.18 -21.453 7.234 1 98.69 81 VAL A O 1
ATOM 610 N N . ASP A 1 82 ? -5.277 -19.266 6.766 1 98 82 ASP A N 1
ATOM 611 C CA . ASP A 1 82 ? -6.738 -19.25 6.773 1 98 82 ASP A CA 1
ATOM 612 C C . ASP A 1 82 ? -7.305 -20.172 5.695 1 98 82 ASP A C 1
ATOM 614 O O . ASP A 1 82 ? -8.414 -20.688 5.832 1 98 82 ASP A O 1
ATOM 618 N N . ALA A 1 83 ? -6.555 -20.406 4.621 1 97.88 83 ALA A N 1
ATOM 619 C CA . ALA A 1 83 ? -6.988 -21.266 3.525 1 97.88 83 ALA A CA 1
ATOM 620 C C . ALA A 1 83 ? -6.609 -22.734 3.791 1 97.88 83 ALA A C 1
ATOM 622 O O . ALA A 1 83 ? -6.902 -23.609 2.979 1 97.88 83 ALA A O 1
ATOM 623 N N . GLY A 1 84 ? -5.875 -23 4.855 1 98.06 84 GLY A N 1
ATOM 624 C CA . GLY A 1 84 ? -5.477 -24.359 5.199 1 98.06 84 GLY A CA 1
ATOM 625 C C . GLY A 1 84 ? -4.156 -24.766 4.578 1 98.0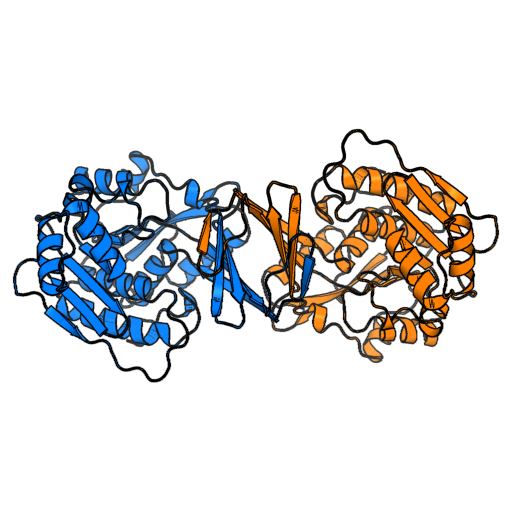6 84 GLY A C 1
ATOM 626 O O . GLY A 1 84 ? -3.873 -25.953 4.441 1 98.06 84 GLY A O 1
ATOM 627 N N . VAL A 1 85 ? -3.373 -23.828 4.199 1 98.75 85 VAL A N 1
ATOM 628 C CA . VAL A 1 85 ? -2.082 -24.109 3.578 1 98.75 85 VAL A CA 1
ATOM 629 C C . VAL A 1 85 ? -1.001 -24.203 4.652 1 98.75 85 VAL A C 1
ATOM 631 O O . VAL A 1 85 ? -0.971 -23.391 5.582 1 98.75 85 VAL A O 1
ATOM 634 N N . ASP A 1 86 ? -0.187 -25.234 4.602 1 98.75 86 ASP A N 1
ATOM 635 C CA . ASP A 1 86 ? 0.979 -25.344 5.473 1 98.75 86 ASP A CA 1
ATOM 636 C C . ASP A 1 86 ? 2.035 -24.297 5.113 1 98.75 86 ASP A C 1
ATOM 638 O O . ASP A 1 86 ? 2.627 -24.359 4.035 1 98.75 86 ASP A O 1
ATOM 642 N N . VAL A 1 87 ? 2.289 -23.391 6.047 1 98.81 87 VAL A N 1
ATOM 643 C CA . VAL A 1 87 ? 3.18 -22.266 5.762 1 98.81 87 VAL A CA 1
ATOM 644 C C . VAL A 1 87 ? 4.5 -22.453 6.504 1 98.81 87 VAL A C 1
ATOM 646 O O . VAL A 1 87 ? 5.234 -21.484 6.723 1 98.81 87 VAL A O 1
ATOM 649 N N . SER A 1 88 ? 4.867 -23.625 6.898 1 98.69 88 SER A N 1
ATOM 650 C CA . SER A 1 88 ? 6.082 -23.891 7.66 1 98.69 88 SER A CA 1
ATOM 651 C C . SER A 1 88 ? 7.328 -23.531 6.863 1 98.69 88 SER A C 1
ATOM 653 O O . SER A 1 88 ? 8.383 -23.266 7.438 1 98.69 88 SER A O 1
ATOM 655 N N . ASN A 1 89 ? 7.199 -23.469 5.543 1 98.62 89 ASN A N 1
ATOM 656 C CA . ASN A 1 89 ? 8.344 -23.172 4.691 1 98.62 89 ASN A CA 1
ATOM 657 C C . ASN A 1 89 ? 8.195 -21.797 4.027 1 98.62 89 ASN A C 1
ATOM 659 O O . ASN A 1 89 ? 8.875 -21.516 3.035 1 98.62 89 ASN A O 1
ATOM 663 N N . VAL A 1 90 ? 7.262 -21.031 4.504 1 98.81 90 VAL A N 1
ATOM 664 C CA . VAL A 1 90 ? 7.238 -19.609 4.191 1 98.81 90 VAL A CA 1
ATOM 665 C C . VAL A 1 90 ? 8.07 -18.844 5.219 1 98.81 90 VAL A C 1
ATOM 667 O O . VAL A 1 90 ? 7.617 -18.609 6.34 1 98.81 90 VAL A O 1
ATOM 670 N N . LYS A 1 91 ? 9.203 -18.422 4.828 1 98.5 91 LYS A N 1
ATOM 671 C CA . LYS A 1 91 ? 10.148 -17.828 5.766 1 98.5 91 LYS A CA 1
ATOM 672 C C . LYS A 1 91 ? 10.172 -16.297 5.625 1 98.5 91 LYS A C 1
ATOM 674 O O . LYS A 1 91 ? 10.133 -15.773 4.512 1 98.5 91 LYS A O 1
ATOM 679 N N . ALA A 1 92 ? 10.148 -15.648 6.762 1 98.5 92 ALA A N 1
ATOM 680 C CA . ALA A 1 92 ? 10.305 -14.195 6.781 1 98.5 92 ALA A CA 1
ATOM 681 C C . ALA A 1 92 ? 11.781 -13.797 6.754 1 98.5 92 ALA A C 1
ATOM 683 O O . ALA A 1 92 ? 12.594 -14.375 7.48 1 98.5 92 ALA A O 1
ATOM 684 N N . ILE A 1 93 ? 12.117 -12.914 5.855 1 98.25 93 ILE A N 1
ATOM 685 C CA . ILE A 1 93 ? 13.477 -12.398 5.797 1 98.25 93 ILE A CA 1
ATOM 686 C C . ILE A 1 93 ? 13.461 -10.875 5.941 1 98.25 93 ILE A C 1
ATOM 688 O O . ILE A 1 93 ? 12.422 -10.242 5.746 1 98.25 93 ILE A O 1
ATOM 692 N N . ASP A 1 94 ? 14.602 -10.281 6.262 1 96.69 94 ASP A N 1
ATOM 693 C CA . ASP A 1 94 ? 14.672 -8.836 6.457 1 96.69 94 ASP A CA 1
ATOM 694 C C . ASP A 1 94 ? 14.328 -8.094 5.168 1 96.69 94 ASP A C 1
ATOM 696 O O . ASP A 1 94 ? 14.773 -8.484 4.086 1 96.69 94 ASP A O 1
ATOM 700 N N . GLY A 1 95 ? 13.531 -7.027 5.336 1 94.69 95 GLY A N 1
ATOM 701 C CA . GLY A 1 95 ? 13.141 -6.211 4.195 1 94.69 95 GLY A CA 1
ATOM 702 C C . GLY A 1 95 ? 11.656 -6.266 3.896 1 94.69 95 GLY A C 1
ATOM 703 O O . GLY A 1 95 ? 10.867 -6.691 4.738 1 94.69 95 GLY A O 1
ATOM 704 N N . SER A 1 96 ? 11.312 -5.789 2.666 1 96.69 96 SER A N 1
ATOM 705 C CA . SER A 1 96 ? 9.914 -5.699 2.256 1 96.69 96 SER A CA 1
ATOM 706 C C . SER A 1 96 ? 9.438 -7.008 1.64 1 96.69 96 SER A C 1
ATOM 708 O O . SER A 1 96 ? 10.227 -7.754 1.056 1 96.69 96 SER A O 1
ATOM 710 N N . SER A 1 97 ? 8.156 -7.312 1.817 1 98.44 97 SER A N 1
ATOM 711 C CA . SER A 1 97 ? 7.512 -8.352 1.024 1 98.44 97 SER A CA 1
ATOM 712 C C . SER A 1 97 ? 7.359 -7.926 -0.431 1 98.44 97 SER A C 1
ATOM 714 O O . SER A 1 97 ? 7.652 -6.781 -0.781 1 98.44 97 SER A O 1
ATOM 716 N N . GLY A 1 98 ? 7.035 -8.906 -1.29 1 98.5 98 GLY A N 1
ATOM 717 C CA . GLY A 1 98 ? 6.66 -8.539 -2.645 1 98.5 98 GLY A CA 1
ATOM 718 C C . GLY A 1 98 ? 5.402 -7.691 -2.705 1 98.5 98 GLY A C 1
ATOM 719 O O . GLY A 1 98 ? 4.449 -7.938 -1.965 1 98.5 98 GLY A O 1
ATOM 720 N N . VAL A 1 99 ? 5.449 -6.648 -3.557 1 98.56 99 VAL A N 1
ATOM 721 C CA . VAL A 1 99 ? 4.309 -5.742 -3.674 1 98.56 99 VAL A CA 1
ATOM 722 C C . VAL A 1 99 ? 4.047 -5.43 -5.145 1 98.56 99 VAL A C 1
ATOM 724 O O . VAL A 1 99 ? 4.984 -5.359 -5.945 1 98.56 99 VAL A O 1
ATOM 727 N N . ALA A 1 100 ? 2.836 -5.398 -5.465 1 97.88 100 ALA A N 1
ATOM 728 C CA . ALA A 1 100 ? 2.412 -4.844 -6.746 1 97.88 100 ALA A CA 1
ATOM 729 C C . ALA A 1 100 ? 1.58 -3.58 -6.551 1 97.88 100 ALA A C 1
ATOM 731 O O . ALA A 1 100 ? 0.516 -3.619 -5.93 1 97.88 100 ALA A O 1
ATOM 732 N N . VAL A 1 101 ? 2.078 -2.479 -7.012 1 98.25 101 VAL A N 1
ATOM 733 C CA . VAL A 1 101 ? 1.325 -1.229 -7.043 1 98.25 101 VAL A CA 1
ATOM 734 C C . VAL A 1 101 ? 0.607 -1.091 -8.383 1 98.25 101 VAL A C 1
ATOM 736 O O . VAL A 1 101 ? 1.248 -1.039 -9.438 1 98.25 101 VAL A O 1
ATOM 739 N N . ILE A 1 102 ? -0.69 -1.065 -8.281 1 97.19 102 ILE A N 1
ATOM 740 C CA . ILE A 1 102 ? -1.512 -1.114 -9.484 1 97.19 102 ILE A CA 1
ATOM 741 C C . ILE A 1 102 ? -2.365 0.148 -9.578 1 97.19 102 ILE A C 1
ATOM 743 O O . ILE A 1 102 ? -3.115 0.468 -8.656 1 97.19 102 ILE A O 1
ATOM 747 N N . ILE A 1 103 ? -2.205 0.896 -10.656 1 97.62 103 ILE A N 1
ATOM 748 C CA . ILE A 1 103 ? -3.031 2.061 -10.961 1 97.62 103 ILE A CA 1
ATOM 749 C C . ILE A 1 103 ? -4.031 1.713 -12.055 1 97.62 103 ILE A C 1
ATOM 751 O O . ILE A 1 103 ? -3.643 1.309 -13.156 1 97.62 103 ILE A O 1
ATOM 755 N N . VAL A 1 104 ? -5.277 1.792 -11.758 1 96.31 104 VAL A N 1
ATOM 756 C CA . VAL A 1 104 ? -6.336 1.47 -12.703 1 96.31 104 VAL A CA 1
ATOM 757 C C . VAL A 1 104 ? -7.078 2.744 -13.102 1 96.31 104 VAL A C 1
ATOM 759 O O . VAL A 1 104 ? -7.719 3.383 -12.258 1 96.31 104 VAL A O 1
ATOM 762 N N . GLU A 1 105 ? -7.055 3.057 -14.336 1 95.19 105 GLU A N 1
ATOM 763 C CA . GLU A 1 105 ? -7.742 4.246 -14.828 1 95.19 105 GLU A CA 1
ATOM 764 C C . GLU A 1 105 ? -9.195 3.939 -15.172 1 95.19 105 GLU A C 1
ATOM 766 O O . GLU A 1 105 ? -9.57 2.775 -15.328 1 95.19 105 GLU A O 1
ATOM 771 N N . GLU A 1 106 ? -10.008 4.965 -15.281 1 89.94 106 GLU A N 1
ATOM 772 C CA . GLU A 1 106 ? -11.438 4.828 -15.547 1 89.94 106 GLU A CA 1
ATOM 773 C C . GLU A 1 106 ? -11.688 4.074 -16.844 1 89.94 106 GLU A C 1
ATOM 775 O O . GLU A 1 106 ? -12.695 3.381 -16.984 1 89.94 106 GLU A O 1
ATOM 780 N N . ASN A 1 107 ? -10.828 4.152 -17.812 1 86.94 107 ASN A N 1
ATOM 781 C CA . ASN A 1 107 ? -11 3.467 -19.094 1 86.94 107 ASN A CA 1
ATOM 782 C C . ASN A 1 107 ? -10.633 1.989 -18.984 1 86.94 107 ASN A C 1
ATOM 784 O O . ASN A 1 107 ? -10.734 1.25 -19.969 1 86.94 107 ASN A O 1
ATOM 788 N N . GLY A 1 108 ? -10.172 1.616 -17.828 1 84.81 108 GLY A N 1
ATOM 789 C CA . GLY A 1 108 ? -9.852 0.215 -17.609 1 84.81 108 GLY A CA 1
ATOM 790 C C . GLY A 1 108 ? -8.383 -0.101 -17.797 1 84.81 108 GLY A C 1
ATOM 791 O O . GLY A 1 108 ? -7.93 -1.197 -17.469 1 84.81 108 GLY A O 1
ATOM 792 N N . GLU A 1 109 ? -7.676 0.845 -18.266 1 91.06 109 GLU A N 1
ATOM 793 C CA . GLU A 1 109 ? -6.242 0.63 -18.438 1 91.06 109 GLU A CA 1
ATOM 794 C C . GLU A 1 109 ? -5.527 0.573 -17.094 1 91.06 109 GLU A C 1
ATOM 796 O O . GLU A 1 109 ? -5.855 1.331 -16.188 1 91.06 109 GLU A O 1
ATOM 801 N N . ASN A 1 110 ? -4.582 -0.373 -17.047 1 92.94 110 ASN A N 1
ATOM 802 C CA . ASN A 1 110 ? -3.863 -0.477 -15.781 1 92.94 110 ASN A CA 1
ATOM 803 C C . ASN A 1 110 ? -2.357 -0.32 -15.977 1 92.94 110 ASN A C 1
ATOM 805 O O . ASN A 1 110 ? -1.856 -0.465 -17.094 1 92.94 110 ASN A O 1
ATOM 809 N N . ARG A 1 111 ? -1.699 0.178 -15.031 1 96.19 111 ARG A N 1
ATOM 810 C CA . ARG A 1 111 ? -0.251 0.302 -14.898 1 96.19 111 ARG A CA 1
ATOM 811 C C . ARG A 1 111 ? 0.241 -0.389 -13.625 1 96.19 111 ARG A C 1
ATOM 813 O O . ARG A 1 111 ? -0.272 -0.135 -12.539 1 96.19 111 ARG A O 1
ATOM 820 N N . ILE A 1 112 ? 1.218 -1.275 -13.82 1 96.62 112 ILE A N 1
ATOM 821 C CA . ILE A 1 112 ? 1.6 -2.098 -12.68 1 96.62 112 ILE A CA 1
ATOM 822 C C . ILE A 1 112 ? 3.088 -1.919 -12.391 1 96.62 112 ILE A C 1
ATOM 824 O O . ILE A 1 112 ? 3.918 -2.002 -13.297 1 96.62 112 ILE A O 1
ATOM 828 N N . LEU A 1 113 ? 3.428 -1.578 -11.203 1 98.06 113 LEU A N 1
ATOM 829 C CA . LEU A 1 113 ? 4.793 -1.585 -10.688 1 98.06 113 LEU A CA 1
ATOM 830 C C . LEU A 1 113 ? 4.996 -2.73 -9.703 1 98.06 113 LEU A C 1
ATOM 832 O O . LEU A 1 113 ? 4.312 -2.803 -8.68 1 98.06 113 LEU A O 1
ATOM 836 N N . ILE A 1 114 ? 5.938 -3.586 -10.023 1 98 114 ILE A N 1
ATOM 837 C CA . ILE A 1 114 ? 6.203 -4.73 -9.164 1 98 114 ILE A CA 1
ATOM 838 C C . ILE A 1 114 ? 7.535 -4.535 -8.445 1 98 114 ILE A C 1
ATOM 840 O O . ILE A 1 114 ? 8.547 -4.211 -9.07 1 98 114 ILE A O 1
ATOM 844 N N . THR A 1 115 ? 7.543 -4.684 -7.195 1 98.25 115 THR A N 1
ATOM 845 C CA . THR A 1 115 ? 8.75 -4.852 -6.398 1 98.25 115 THR A CA 1
ATOM 846 C C . THR A 1 115 ? 8.844 -6.273 -5.848 1 98.25 115 THR A C 1
ATOM 848 O O . THR A 1 115 ? 8.031 -6.676 -5.016 1 98.25 115 THR A O 1
ATOM 851 N N . PRO A 1 116 ? 9.836 -6.992 -6.27 1 97.81 116 PRO A N 1
ATOM 852 C CA . PRO A 1 116 ? 9.883 -8.398 -5.867 1 97.81 116 PRO A CA 1
ATOM 853 C C . PRO A 1 116 ? 10.039 -8.578 -4.355 1 97.81 116 PRO A C 1
ATOM 855 O O . PRO A 1 116 ? 9.523 -9.547 -3.789 1 97.81 116 PRO A O 1
ATOM 858 N N . GLY A 1 117 ? 10.828 -7.656 -3.688 1 97.75 117 GLY A N 1
ATOM 859 C CA . GLY A 1 117 ? 11.094 -7.797 -2.264 1 97.75 117 GLY A CA 1
ATOM 860 C C . GLY A 1 117 ? 11.664 -9.148 -1.891 1 97.75 117 GLY A C 1
ATOM 861 O O . GLY A 1 117 ? 12.617 -9.625 -2.514 1 97.75 117 GLY A O 1
ATOM 862 N N . ALA A 1 118 ? 11.07 -9.758 -0.886 1 98.38 118 ALA A N 1
ATOM 863 C CA . ALA A 1 118 ? 11.516 -11.047 -0.371 1 98.38 118 ALA A CA 1
ATOM 864 C C . ALA A 1 118 ? 11.422 -12.125 -1.444 1 98.38 118 ALA A C 1
ATOM 866 O O . ALA A 1 118 ? 12.219 -13.062 -1.465 1 98.38 118 ALA A O 1
ATOM 867 N N . ASN A 1 119 ? 10.43 -12.062 -2.359 1 98.5 119 ASN A N 1
ATOM 868 C CA . ASN A 1 119 ? 10.305 -13.031 -3.443 1 98.5 119 ASN A CA 1
ATOM 869 C C . ASN A 1 119 ? 11.586 -13.117 -4.27 1 98.5 119 ASN A C 1
ATOM 871 O O . ASN A 1 119 ? 11.945 -14.188 -4.75 1 98.5 119 ASN A O 1
ATOM 875 N N . GLY A 1 120 ? 12.203 -11.945 -4.422 1 98.06 120 GLY A N 1
ATOM 876 C CA . GLY A 1 120 ? 13.422 -11.883 -5.223 1 98.06 120 GLY A CA 1
ATOM 877 C C . GLY A 1 120 ? 14.586 -12.625 -4.602 1 98.06 120 GLY A C 1
ATOM 878 O O . GLY A 1 120 ? 15.594 -12.875 -5.262 1 98.06 120 GLY A O 1
ATOM 879 N N . LYS A 1 121 ? 14.406 -13.031 -3.377 1 97.88 121 LYS A N 1
ATOM 880 C CA . LYS A 1 121 ? 15.469 -13.711 -2.641 1 97.88 121 LYS A CA 1
ATOM 881 C C . LYS A 1 121 ? 15.117 -15.18 -2.398 1 97.88 121 LYS A C 1
ATOM 883 O O . LYS A 1 121 ? 15.844 -15.883 -1.695 1 97.88 121 LYS A O 1
ATOM 888 N N . LEU A 1 122 ? 14.07 -15.586 -2.98 1 98.38 122 LEU A N 1
ATOM 889 C CA . LEU A 1 122 ? 13.664 -16.984 -2.826 1 98.38 122 LEU A CA 1
ATOM 890 C C . LEU A 1 122 ? 14.609 -17.906 -3.582 1 98.38 122 LEU A C 1
ATOM 892 O O . LEU A 1 122 ? 14.633 -17.906 -4.812 1 98.38 122 LEU A O 1
ATOM 896 N N . SER A 1 123 ? 15.383 -18.578 -2.898 1 97.12 123 SER A N 1
ATOM 897 C CA . SER A 1 123 ? 16.312 -19.594 -3.375 1 97.12 123 SER A CA 1
ATOM 898 C C . SER A 1 123 ? 16.531 -20.672 -2.322 1 97.12 123 SER A C 1
ATOM 900 O O . SER A 1 123 ? 16.734 -20.375 -1.145 1 97.12 123 SER A O 1
ATOM 902 N N . LEU A 1 124 ? 16.484 -21.922 -2.756 1 98.12 124 LEU A N 1
ATOM 903 C CA . LEU A 1 124 ? 16.641 -23.031 -1.826 1 98.12 124 LEU A CA 1
ATOM 904 C C . LEU A 1 124 ? 18 -23.688 -1.989 1 98.12 124 LEU A C 1
ATOM 906 O O . LEU A 1 124 ? 18.5 -23.844 -3.109 1 98.12 124 LEU A O 1
ATOM 910 N N . SER A 1 125 ? 18.562 -24.031 -0.847 1 98 125 SER A N 1
ATOM 911 C CA . SER A 1 125 ? 19.75 -24.891 -0.883 1 98 125 SER A CA 1
ATOM 912 C C . SER A 1 125 ? 19.391 -26.328 -1.194 1 98 125 SER A C 1
ATOM 914 O O . SER A 1 125 ? 18.219 -26.719 -1.095 1 98 125 SER A O 1
ATOM 916 N N . ASP A 1 126 ? 20.422 -27.125 -1.601 1 98.06 126 ASP A N 1
ATOM 917 C CA . ASP A 1 126 ? 20.188 -28.547 -1.847 1 98.06 126 ASP A CA 1
ATOM 918 C C . ASP A 1 126 ? 19.641 -29.25 -0.597 1 98.06 126 ASP A C 1
ATOM 920 O O . ASP A 1 126 ? 18.797 -30.125 -0.69 1 98.06 126 ASP A O 1
ATOM 924 N N . GLU A 1 127 ? 20.125 -28.766 0.531 1 98.12 127 GLU A N 1
ATOM 925 C CA . GLU A 1 127 ? 19.672 -29.328 1.798 1 98.12 127 GLU A CA 1
ATOM 926 C C . GLU A 1 127 ? 18.203 -29.016 2.051 1 98.12 127 GLU A C 1
ATOM 928 O O . GLU A 1 127 ? 17.453 -29.859 2.561 1 98.12 127 GLU A O 1
ATOM 933 N N . GLU A 1 128 ? 17.781 -27.828 1.706 1 98.19 128 GLU A N 1
ATOM 934 C CA . GLU A 1 128 ? 16.391 -27.453 1.865 1 98.19 128 GLU A CA 1
ATOM 935 C C . GLU A 1 128 ? 15.484 -28.266 0.937 1 98.19 128 GLU A C 1
ATOM 937 O O . GLU A 1 128 ? 14.43 -28.75 1.354 1 98.19 128 GLU A O 1
ATOM 942 N N . TYR A 1 129 ? 15.922 -28.359 -0.317 1 98.44 129 TYR A N 1
ATOM 943 C CA . TYR A 1 129 ? 15.148 -29.203 -1.228 1 98.44 129 TYR A CA 1
ATOM 944 C C . TYR A 1 129 ? 14.953 -30.594 -0.652 1 98.44 129 TYR A C 1
ATOM 946 O O . TYR A 1 129 ? 13.836 -31.109 -0.608 1 98.44 129 TYR A O 1
ATOM 954 N N . ALA A 1 130 ? 16.047 -31.172 -0.204 1 98.12 130 ALA A N 1
ATOM 955 C CA . ALA A 1 130 ? 16.031 -32.531 0.298 1 98.12 130 ALA A CA 1
ATOM 956 C C . ALA A 1 130 ? 15.117 -32.656 1.519 1 98.12 130 ALA A C 1
ATOM 958 O O . ALA A 1 130 ? 14.461 -33.688 1.711 1 98.12 130 ALA A O 1
ATOM 959 N N . SER A 1 131 ? 15.141 -31.656 2.295 1 98.12 131 SER A N 1
ATOM 960 C CA . SER A 1 131 ? 14.359 -31.672 3.525 1 98.12 131 SER A CA 1
ATOM 961 C C . SER A 1 131 ? 12.875 -31.469 3.236 1 98.12 131 SER A C 1
ATOM 963 O O . SER A 1 131 ? 12.023 -32.062 3.889 1 98.12 131 SER A O 1
ATOM 965 N N . ILE A 1 132 ? 12.516 -30.672 2.297 1 98.31 132 ILE A N 1
ATOM 966 C CA . ILE A 1 132 ? 11.141 -30.25 2.049 1 98.31 132 ILE A CA 1
ATOM 967 C C . ILE A 1 132 ? 10.43 -31.297 1.188 1 98.31 132 ILE A C 1
ATOM 969 O O . ILE A 1 132 ? 9.273 -31.625 1.444 1 98.31 132 ILE A O 1
ATOM 973 N N . PHE A 1 133 ? 11.133 -31.734 0.203 1 98.12 133 PHE A N 1
ATOM 974 C CA . PHE A 1 133 ? 10.477 -32.562 -0.802 1 98.12 133 PHE A CA 1
ATOM 975 C C . PHE A 1 133 ? 10.82 -34.031 -0.594 1 98.12 133 PHE A C 1
ATOM 977 O O . PHE A 1 133 ? 11.992 -34.438 -0.672 1 98.12 133 PHE A O 1
ATOM 984 N N . LYS A 1 134 ? 9.875 -34.875 -0.36 1 93.94 134 LYS A N 1
ATOM 985 C CA . LYS A 1 134 ? 10.055 -36.312 -0.134 1 93.94 134 LYS A CA 1
ATOM 986 C C . LYS A 1 134 ? 9.156 -37.125 -1.055 1 93.94 134 LYS A C 1
ATOM 988 O O . LYS A 1 134 ? 9.609 -37.656 -2.07 1 93.94 134 LYS A O 1
ATOM 993 N N . TYR A 1 135 ? 7.836 -37.125 -0.822 1 93.19 135 TYR A N 1
ATOM 994 C CA . TYR A 1 135 ? 6.902 -37.938 -1.6 1 93.19 135 TYR A CA 1
ATOM 995 C C . TYR A 1 135 ? 5.742 -37.094 -2.113 1 93.19 135 TYR A C 1
ATOM 997 O O . TYR A 1 135 ? 4.59 -37.531 -2.09 1 93.19 135 TYR A O 1
ATOM 1005 N N . ASP A 1 136 ? 6.098 -35.969 -2.562 1 97.06 136 ASP A N 1
ATOM 1006 C CA . ASP A 1 136 ? 5.07 -35.062 -3.086 1 97.06 136 ASP A CA 1
ATOM 1007 C C . ASP A 1 136 ? 4.445 -35.625 -4.359 1 97.06 136 ASP A C 1
ATOM 1009 O O . ASP A 1 136 ? 5.148 -36.188 -5.207 1 97.06 136 ASP A O 1
ATOM 1013 N N . ALA A 1 137 ? 3.137 -35.469 -4.441 1 98.38 137 ALA A N 1
ATOM 1014 C CA . ALA A 1 137 ? 2.457 -35.812 -5.68 1 98.38 137 ALA A CA 1
ATOM 1015 C C . ALA A 1 137 ? 2.768 -34.844 -6.797 1 98.38 137 ALA A C 1
ATOM 1017 O O . ALA A 1 137 ? 2.988 -35.219 -7.945 1 98.38 137 ALA A O 1
ATOM 1018 N N . PHE A 1 138 ? 2.723 -33.562 -6.457 1 98.81 138 PHE A N 1
ATOM 1019 C CA . PHE A 1 138 ? 3 -32.5 -7.406 1 98.81 138 PHE A CA 1
ATOM 1020 C C . PHE A 1 138 ? 3.826 -31.391 -6.758 1 98.81 138 PHE A C 1
ATOM 1022 O O . PHE A 1 138 ? 3.666 -31.109 -5.566 1 98.81 138 PHE A O 1
ATOM 1029 N N . VAL A 1 139 ? 4.652 -30.766 -7.562 1 98.88 139 VAL A N 1
ATOM 1030 C CA . VAL A 1 139 ? 5.227 -29.453 -7.273 1 98.88 139 VAL A CA 1
ATOM 1031 C C . VAL A 1 139 ? 4.797 -28.453 -8.344 1 98.88 139 VAL A C 1
ATOM 1033 O O . VAL A 1 139 ? 4.938 -28.719 -9.539 1 98.88 139 VAL A O 1
ATOM 1036 N N . VAL A 1 140 ? 4.227 -27.375 -7.875 1 98.88 140 VAL A N 1
ATOM 1037 C CA . VAL A 1 140 ? 3.717 -26.328 -8.75 1 98.88 140 VAL A CA 1
ATOM 1038 C C . VAL A 1 140 ? 4.727 -25.188 -8.836 1 98.88 140 VAL A C 1
ATOM 1040 O O . VAL A 1 140 ? 5.184 -24.672 -7.809 1 98.88 140 VAL A O 1
ATOM 1043 N N . LEU A 1 141 ? 5.039 -24.766 -10.078 1 98.69 141 LEU A N 1
ATOM 1044 C CA . LEU A 1 141 ? 6.059 -23.75 -10.297 1 98.69 141 LEU A CA 1
ATOM 1045 C C . LEU A 1 141 ? 5.555 -22.672 -11.258 1 98.69 141 LEU A C 1
ATOM 1047 O O . LEU A 1 141 ? 4.801 -22.969 -12.188 1 98.69 141 LEU A O 1
ATOM 1051 N N . GLN A 1 142 ? 5.922 -21.453 -11.031 1 98.25 142 GLN A N 1
ATOM 1052 C CA . GLN A 1 142 ? 5.781 -20.297 -11.906 1 98.25 142 GLN A CA 1
ATOM 1053 C C . GLN A 1 142 ? 7.047 -19.453 -11.906 1 98.25 142 GLN A C 1
ATOM 1055 O O . GLN A 1 142 ? 8.016 -19.766 -11.211 1 98.25 142 GLN A O 1
ATOM 1060 N N . ASN A 1 143 ? 7.047 -18.391 -12.703 1 97.56 143 ASN A N 1
ATOM 1061 C CA . ASN A 1 143 ? 8.305 -17.672 -12.914 1 97.56 143 ASN A CA 1
ATOM 1062 C C . ASN A 1 143 ? 8.352 -16.391 -12.109 1 97.56 143 ASN A C 1
ATOM 1064 O O . ASN A 1 143 ? 9.055 -15.445 -12.477 1 97.56 143 ASN A O 1
ATOM 1068 N N . GLU A 1 144 ? 7.691 -16.344 -10.984 1 97.25 144 GLU A N 1
ATOM 1069 C CA . GLU A 1 144 ? 7.672 -15.094 -10.211 1 97.25 144 GLU A CA 1
ATOM 1070 C C . GLU A 1 144 ? 8.68 -15.141 -9.07 1 97.25 144 GLU A C 1
ATOM 1072 O O . GLU A 1 144 ? 8.555 -14.406 -8.086 1 97.25 144 GLU A O 1
ATOM 1077 N N . TYR A 1 145 ? 9.594 -16.031 -9.094 1 96.38 145 TYR A N 1
ATOM 1078 C CA . TYR A 1 145 ? 10.773 -16.094 -8.234 1 96.38 145 TYR A CA 1
ATOM 1079 C C . TYR A 1 145 ? 12.016 -16.469 -9.039 1 96.38 145 TYR A C 1
ATOM 1081 O O . TYR A 1 145 ? 11.906 -16.953 -10.164 1 96.38 145 TYR A O 1
ATOM 1089 N N . PRO A 1 146 ? 13.219 -16.156 -8.594 1 95.75 146 PRO A N 1
ATOM 1090 C CA . PRO A 1 146 ? 14.406 -16.156 -9.453 1 95.75 146 PRO A CA 1
ATOM 1091 C C . PRO A 1 146 ? 14.914 -17.562 -9.766 1 95.75 146 PRO A C 1
ATOM 1093 O O . PRO A 1 146 ? 15.609 -17.766 -10.766 1 95.75 146 PRO A O 1
ATOM 1096 N N . ASP A 1 147 ? 14.578 -18.609 -9.078 1 95.5 147 ASP A N 1
ATOM 1097 C CA . ASP A 1 147 ? 15.305 -19.875 -9.172 1 95.5 147 ASP A CA 1
ATOM 1098 C C . ASP A 1 147 ? 14.406 -21 -9.68 1 95.5 147 ASP A C 1
ATOM 1100 O O . ASP A 1 147 ? 14.5 -22.125 -9.211 1 95.5 147 ASP A O 1
ATOM 1104 N N . THR A 1 148 ? 13.609 -20.688 -10.656 1 98.12 148 THR A N 1
ATOM 1105 C CA . THR A 1 148 ? 12.672 -21.672 -11.172 1 98.12 148 THR A CA 1
ATOM 1106 C C . THR A 1 148 ? 13.422 -22.812 -11.867 1 98.12 148 THR A C 1
ATOM 1108 O O . THR A 1 148 ? 13.086 -23.984 -11.695 1 98.12 148 THR A O 1
ATOM 1111 N N . ALA A 1 149 ? 14.469 -22.484 -12.656 1 98 149 ALA A N 1
ATOM 1112 C CA . ALA A 1 149 ? 15.25 -23.484 -13.375 1 98 149 ALA A CA 1
ATOM 1113 C C . ALA A 1 149 ? 15.906 -24.469 -12.414 1 98 149 ALA A C 1
ATOM 1115 O O . ALA A 1 149 ? 15.93 -25.672 -12.664 1 98 149 ALA A O 1
ATOM 1116 N N . LYS A 1 150 ? 16.453 -23.953 -11.344 1 98.38 150 LYS A N 1
ATOM 1117 C CA . LYS A 1 150 ? 17.062 -24.828 -10.352 1 98.38 150 LYS A CA 1
ATOM 1118 C C . LYS A 1 150 ? 16.031 -25.75 -9.703 1 98.38 150 LYS A C 1
ATOM 1120 O O . LYS A 1 150 ? 16.297 -26.922 -9.484 1 98.38 150 LYS A O 1
ATOM 1125 N N . SER A 1 151 ? 14.898 -25.188 -9.383 1 98.75 151 SER A N 1
ATOM 1126 C CA . SER A 1 151 ? 13.836 -26.016 -8.805 1 98.75 151 SER A CA 1
ATOM 1127 C C . SER A 1 151 ? 13.484 -27.188 -9.719 1 98.75 151 SER A C 1
ATOM 1129 O O . SER A 1 151 ? 13.422 -28.328 -9.266 1 98.75 151 SER A O 1
ATOM 1131 N N . ILE A 1 152 ? 13.305 -26.859 -10.969 1 98.69 152 ILE A N 1
ATOM 1132 C CA . ILE A 1 152 ? 12.914 -27.859 -11.953 1 98.69 152 ILE A CA 1
ATOM 1133 C C . ILE A 1 152 ? 14 -28.938 -12.062 1 98.69 152 ILE A C 1
ATOM 1135 O O . ILE A 1 152 ? 13.719 -30.125 -11.969 1 98.69 152 ILE A O 1
ATOM 1139 N N . THR A 1 153 ? 15.211 -28.469 -12.227 1 98.44 153 THR A N 1
ATOM 1140 C CA . THR A 1 153 ? 16.328 -29.375 -12.461 1 98.44 153 THR A CA 1
ATOM 1141 C C . THR A 1 153 ? 16.578 -30.25 -11.234 1 98.44 153 THR A C 1
ATOM 1143 O O . THR A 1 153 ? 16.766 -31.469 -11.352 1 98.44 153 THR A O 1
ATOM 1146 N N . TRP A 1 154 ? 16.594 -29.656 -10.078 1 98.69 154 TRP A N 1
ATOM 1147 C CA . TRP A 1 154 ? 16.875 -30.422 -8.852 1 98.69 154 TRP A CA 1
ATOM 1148 C C . TRP A 1 154 ? 15.797 -31.469 -8.625 1 98.69 154 TRP A C 1
ATOM 1150 O O . TRP A 1 154 ? 16.109 -32.625 -8.359 1 98.69 154 TRP A O 1
ATOM 1160 N N . LEU A 1 155 ? 14.578 -31.094 -8.695 1 98.62 155 LEU A N 1
ATOM 1161 C CA . LEU A 1 155 ? 13.469 -32 -8.422 1 98.62 155 LEU A CA 1
ATOM 1162 C C . LEU A 1 155 ? 13.484 -33.188 -9.375 1 98.62 155 LEU A C 1
ATOM 1164 O O . LEU A 1 155 ? 13.32 -34.344 -8.953 1 98.62 155 LEU A O 1
ATOM 1168 N N . LYS A 1 156 ? 13.633 -32.906 -10.68 1 98 156 LYS A N 1
ATOM 1169 C CA . LYS A 1 156 ? 13.578 -33.969 -11.648 1 98 156 LYS A CA 1
ATOM 1170 C C . LYS A 1 156 ? 14.773 -34.906 -11.492 1 98 156 LYS A C 1
ATOM 1172 O O . LYS A 1 156 ? 14.656 -36.125 -11.711 1 98 156 LYS A O 1
ATOM 1177 N N . THR A 1 157 ? 15.945 -34.375 -11.094 1 97.88 157 THR A N 1
ATOM 1178 C CA . THR A 1 157 ? 17.156 -35.156 -10.922 1 97.88 157 THR A CA 1
ATOM 1179 C C . THR A 1 157 ? 17.062 -36.031 -9.68 1 97.88 157 THR A C 1
ATOM 1181 O O . THR A 1 157 ? 17.438 -37.219 -9.703 1 97.88 157 THR A O 1
ATOM 1184 N N . HIS A 1 158 ? 16.5 -35.562 -8.617 1 98.31 158 HIS A N 1
ATOM 1185 C CA . HIS A 1 158 ? 16.594 -36.219 -7.328 1 98.31 158 HIS A CA 1
ATOM 1186 C C . HIS A 1 158 ? 15.273 -36.875 -6.941 1 98.31 158 HIS A C 1
ATOM 1188 O O . HIS A 1 158 ? 15.258 -37.812 -6.129 1 98.31 158 HIS A O 1
ATOM 1194 N N . LYS A 1 159 ? 14.195 -36.344 -7.492 1 97.94 159 LYS A N 1
ATOM 1195 C CA . LYS A 1 159 ? 12.852 -36.844 -7.215 1 97.94 159 LYS A CA 1
ATOM 1196 C C . LYS A 1 159 ? 12.055 -37.031 -8.5 1 97.94 159 LYS A C 1
ATOM 1198 O O . LYS A 1 159 ? 11 -36.406 -8.664 1 97.94 159 LYS A O 1
ATOM 1203 N N . PRO A 1 160 ? 12.492 -37.938 -9.391 1 97.06 160 PRO A N 1
ATOM 1204 C CA . PRO A 1 160 ? 11.914 -38.031 -10.734 1 97.06 160 PRO A CA 1
ATOM 1205 C C . PRO A 1 160 ? 10.445 -38.469 -10.711 1 97.06 160 PRO A C 1
ATOM 1207 O O . PRO A 1 160 ? 9.727 -38.281 -11.695 1 97.06 160 PRO A O 1
ATOM 1210 N N . GLU A 1 161 ? 10.016 -39.062 -9.617 1 97 161 GLU A N 1
ATOM 1211 C CA . GLU A 1 161 ? 8.641 -39.531 -9.531 1 97 161 GLU A CA 1
ATOM 1212 C C . GLU A 1 161 ? 7.676 -38.375 -9.242 1 97 161 GLU A C 1
ATOM 1214 O O . GLU A 1 161 ? 6.469 -38.531 -9.445 1 97 161 GLU A O 1
ATOM 1219 N N . ILE A 1 162 ? 8.203 -37.281 -8.734 1 98.19 162 ILE A N 1
ATOM 1220 C CA . ILE A 1 162 ? 7.367 -36.125 -8.438 1 98.19 162 ILE A CA 1
ATOM 1221 C C . ILE A 1 162 ? 6.934 -35.438 -9.742 1 98.19 162 ILE A C 1
ATOM 1223 O O . ILE A 1 162 ? 7.762 -35.219 -10.625 1 98.19 162 ILE A O 1
ATOM 1227 N N . ASN A 1 163 ? 5.648 -35.219 -9.906 1 98.81 163 ASN A N 1
ATOM 1228 C CA . ASN A 1 163 ? 5.16 -34.469 -11.055 1 98.81 163 ASN A CA 1
ATOM 1229 C C . ASN A 1 163 ? 5.461 -32.969 -10.906 1 98.81 163 ASN A C 1
ATOM 1231 O O . ASN A 1 163 ? 5.086 -32.344 -9.914 1 98.81 163 ASN A O 1
ATOM 1235 N N . ILE A 1 164 ? 6.113 -32.438 -11.859 1 98.88 164 ILE A N 1
ATOM 1236 C CA . ILE A 1 164 ? 6.332 -30.984 -11.906 1 98.88 164 ILE A CA 1
ATOM 1237 C C . ILE A 1 164 ? 5.266 -30.328 -12.781 1 98.88 164 ILE A C 1
ATOM 1239 O O . ILE A 1 164 ? 5.191 -30.578 -13.984 1 98.88 164 ILE A O 1
ATOM 1243 N N . ALA A 1 165 ? 4.395 -29.578 -12.172 1 98.88 165 ALA A N 1
ATOM 1244 C CA . ALA A 1 165 ? 3.406 -28.75 -12.867 1 98.88 165 ALA A CA 1
ATOM 1245 C C . ALA A 1 165 ? 3.904 -27.328 -13.039 1 98.88 165 ALA A C 1
ATOM 1247 O O . ALA A 1 165 ? 4.234 -26.656 -12.055 1 98.88 165 ALA A O 1
ATOM 1248 N N . TYR A 1 166 ? 3.879 -26.797 -14.281 1 98.75 166 TYR A N 1
ATOM 1249 C CA . TYR A 1 166 ? 4.574 -25.547 -14.57 1 98.75 166 TYR A CA 1
ATOM 1250 C C . TYR A 1 166 ? 3.684 -24.609 -15.367 1 98.75 166 TYR A C 1
ATOM 1252 O O . TYR A 1 166 ? 3.082 -25 -16.359 1 98.75 166 TYR A O 1
ATOM 1260 N N . ASN A 1 167 ? 3.469 -23.5 -14.875 1 97.62 167 ASN A N 1
ATOM 1261 C CA . ASN A 1 167 ? 2.947 -22.344 -15.609 1 97.62 167 ASN A CA 1
ATOM 1262 C C . ASN A 1 167 ? 4.035 -21.312 -15.883 1 97.62 167 ASN A C 1
ATOM 1264 O O . ASN A 1 167 ? 4.453 -20.594 -14.984 1 97.62 167 ASN A O 1
ATOM 1268 N N . PRO A 1 168 ? 4.508 -21.234 -17.156 1 97.06 168 PRO A N 1
ATOM 1269 C CA . PRO A 1 168 ? 5.625 -20.344 -17.438 1 97.06 168 PRO A CA 1
ATOM 1270 C C . PRO A 1 168 ? 5.203 -18.875 -17.5 1 97.06 168 PRO A C 1
ATOM 1272 O O . PRO A 1 168 ? 5.359 -18.219 -18.531 1 97.06 168 PRO A O 1
ATOM 1275 N N . SER A 1 169 ? 4.707 -18.406 -16.422 1 94.81 169 SER A N 1
ATOM 1276 C CA . SER A 1 169 ? 4.273 -17.031 -16.234 1 94.81 169 SER A CA 1
ATOM 1277 C C . SER A 1 169 ? 4.988 -16.375 -15.062 1 94.81 169 SER A C 1
ATOM 1279 O O . SER A 1 169 ? 5.059 -16.938 -13.977 1 94.81 169 SER A O 1
ATOM 1281 N N . PRO A 1 170 ? 5.5 -15.125 -15.289 1 94 170 PRO A N 1
ATOM 1282 C CA . PRO A 1 170 ? 5.637 -14.414 -16.562 1 94 170 PRO A CA 1
ATOM 1283 C C . PRO A 1 170 ? 6.52 -15.156 -17.562 1 94 170 PRO A C 1
ATOM 1285 O O . PRO A 1 170 ? 7.305 -16.031 -17.172 1 94 170 PRO A O 1
ATOM 1288 N N . TYR A 1 171 ? 6.312 -14.844 -18.797 1 94.31 171 TYR A N 1
ATOM 1289 C CA . TYR A 1 171 ? 7.094 -15.484 -19.859 1 94.31 171 TYR A CA 1
ATOM 1290 C C . TYR A 1 171 ? 8.555 -15.055 -19.797 1 94.31 171 TYR A C 1
ATOM 1292 O O . TYR A 1 171 ? 8.859 -13.859 -19.766 1 94.31 171 TYR A O 1
ATOM 1300 N N . LYS A 1 172 ? 9.406 -16 -19.672 1 95.88 172 LYS A N 1
ATOM 1301 C CA . LYS A 1 172 ? 10.859 -15.82 -19.688 1 95.88 172 LYS A CA 1
ATOM 1302 C C . LYS A 1 172 ? 11.508 -16.703 -20.75 1 95.88 172 LYS A C 1
ATOM 1304 O O . LYS A 1 172 ? 11.672 -17.906 -20.547 1 95.88 172 LYS A O 1
ATOM 1309 N N . PRO A 1 173 ? 11.945 -16.094 -21.812 1 94.88 173 PRO A N 1
ATOM 1310 C CA . PRO A 1 173 ? 12.484 -16.891 -22.906 1 94.88 173 PRO A CA 1
ATOM 1311 C C . PRO A 1 173 ? 13.617 -17.812 -22.469 1 94.88 173 PRO A C 1
ATOM 1313 O O . PRO A 1 173 ? 13.75 -18.922 -22.984 1 94.88 173 PRO A O 1
ATOM 1316 N N . LYS A 1 174 ? 14.43 -17.453 -21.516 1 95.44 174 LYS A N 1
ATOM 1317 C CA . LYS A 1 174 ? 15.586 -18.219 -21.078 1 95.44 174 LYS A CA 1
ATOM 1318 C C . LYS A 1 174 ? 15.156 -19.531 -20.406 1 95.44 174 LYS A C 1
ATOM 1320 O O . LYS A 1 174 ? 15.953 -20.453 -20.281 1 95.44 174 LYS A O 1
ATOM 1325 N N . LEU A 1 175 ? 13.859 -19.562 -20 1 97.38 175 LEU A N 1
ATOM 1326 C CA . LEU A 1 175 ? 13.344 -20.75 -19.344 1 97.38 175 LEU A CA 1
ATOM 1327 C C . LEU A 1 175 ? 12.578 -21.625 -20.328 1 97.38 175 LEU A C 1
ATOM 1329 O O . LEU A 1 175 ? 12.102 -22.703 -19.953 1 97.38 175 LEU A O 1
ATOM 1333 N N . ILE A 1 176 ? 12.484 -21.125 -21.516 1 96.38 176 ILE A N 1
ATOM 1334 C CA . ILE A 1 176 ? 11.805 -21.859 -22.562 1 96.38 176 ILE A CA 1
ATOM 1335 C C . ILE A 1 176 ? 12.836 -22.578 -23.453 1 96.38 176 ILE A C 1
ATOM 1337 O O . ILE A 1 176 ? 13.148 -22.109 -24.547 1 96.38 176 ILE A O 1
ATOM 1341 N N . THR A 1 177 ? 13.328 -23.703 -22.984 1 97 177 THR A N 1
ATOM 1342 C CA . THR A 1 177 ? 14.312 -24.531 -23.672 1 97 177 THR A CA 1
ATOM 1343 C C . THR A 1 177 ? 13.875 -26 -23.703 1 97 177 THR A C 1
ATOM 1345 O O . THR A 1 177 ? 13.047 -26.406 -22.875 1 97 177 THR A O 1
ATOM 1348 N N . HIS A 1 178 ? 14.406 -26.766 -24.609 1 97.19 178 HIS A N 1
ATOM 1349 C CA . HIS A 1 178 ? 14.133 -28.188 -24.656 1 97.19 178 HIS A CA 1
ATOM 1350 C C . HIS A 1 178 ? 14.539 -28.875 -23.359 1 97.19 178 HIS A C 1
ATOM 1352 O O . HIS A 1 178 ? 13.836 -29.766 -22.875 1 97.19 178 HIS A O 1
ATOM 1358 N N . GLU A 1 179 ? 15.617 -28.438 -22.812 1 97.81 179 GLU A N 1
ATOM 1359 C CA . GLU A 1 179 ? 16.125 -29.016 -21.578 1 97.81 179 GLU A CA 1
ATOM 1360 C C . GLU A 1 179 ? 15.133 -28.844 -20.438 1 97.81 179 GLU A C 1
ATOM 1362 O O . GLU A 1 179 ? 14.828 -29.797 -19.719 1 97.81 179 GLU A O 1
ATOM 1367 N N . ILE A 1 180 ? 14.617 -27.656 -20.234 1 98.25 180 ILE A N 1
ATOM 1368 C CA . ILE A 1 180 ? 13.68 -27.359 -19.156 1 98.25 180 ILE A CA 1
ATOM 1369 C C . ILE A 1 180 ? 12.359 -28.078 -19.406 1 98.25 180 ILE A C 1
ATOM 1371 O O . ILE A 1 180 ? 11.836 -28.766 -18.516 1 98.25 180 ILE A O 1
ATOM 1375 N N . LEU A 1 181 ? 11.836 -28 -20.625 1 98.06 181 LEU A N 1
ATOM 1376 C CA . LEU A 1 181 ? 10.531 -28.594 -20.938 1 98.06 181 LEU A CA 1
ATOM 1377 C C . LEU A 1 181 ? 10.57 -30.109 -20.812 1 98.06 181 LEU A C 1
ATOM 1379 O O . LEU A 1 181 ? 9.578 -30.734 -20.438 1 98.06 181 LEU A O 1
ATOM 1383 N N . SER A 1 182 ? 11.695 -30.656 -21.078 1 98.31 182 SER A N 1
ATOM 1384 C CA . SER A 1 182 ? 11.828 -32.125 -21.016 1 98.31 182 SER A CA 1
ATOM 1385 C C . SER A 1 182 ? 11.766 -32.594 -19.562 1 98.31 182 SER A C 1
ATOM 1387 O O . SER A 1 182 ? 11.734 -33.812 -19.328 1 98.31 182 SER A O 1
ATOM 1389 N N . LYS A 1 183 ? 11.758 -31.688 -18.641 1 98.69 183 LYS A N 1
ATOM 1390 C CA . LYS A 1 183 ? 11.695 -32.031 -17.234 1 98.69 183 LYS A CA 1
ATOM 1391 C C . LYS A 1 183 ? 10.32 -31.719 -16.641 1 98.69 183 LYS A C 1
ATOM 1393 O O . LYS A 1 183 ? 10.07 -31.984 -15.461 1 98.69 183 LYS A O 1
ATOM 1398 N N . ILE A 1 184 ? 9.469 -31.188 -17.422 1 98.75 184 ILE A N 1
ATOM 1399 C CA . ILE A 1 184 ? 8.133 -30.781 -16.984 1 98.75 184 ILE A CA 1
ATOM 1400 C C . ILE A 1 184 ? 7.145 -31.922 -17.25 1 98.75 184 ILE A C 1
ATOM 1402 O O . ILE A 1 184 ? 7.164 -32.531 -18.312 1 98.75 184 ILE A O 1
ATOM 1406 N N . ASP A 1 185 ? 6.273 -32.188 -16.297 1 98.81 185 ASP A N 1
ATOM 1407 C CA . ASP A 1 185 ? 5.301 -33.25 -16.453 1 98.81 185 ASP A CA 1
ATOM 1408 C C . ASP A 1 185 ? 3.934 -32.719 -16.859 1 98.81 185 ASP A C 1
ATOM 1410 O O . ASP A 1 185 ? 3.176 -33.375 -17.562 1 98.81 185 ASP A O 1
ATOM 1414 N N . LEU A 1 186 ? 3.553 -31.609 -16.375 1 98.88 186 LEU A N 1
ATOM 1415 C CA . LEU A 1 186 ? 2.293 -30.922 -16.672 1 98.88 186 LEU A CA 1
ATOM 1416 C C . LEU A 1 186 ? 2.531 -29.469 -17.016 1 98.88 186 LEU A C 1
ATOM 1418 O O . LEU A 1 186 ? 3.008 -28.688 -16.172 1 98.88 186 LEU A O 1
ATOM 1422 N N . LEU A 1 187 ? 2.211 -29.094 -18.25 1 98.69 187 LEU A N 1
ATOM 1423 C CA . LEU A 1 187 ? 2.342 -27.719 -18.719 1 98.69 187 LEU A CA 1
ATOM 1424 C C . LEU A 1 187 ? 0.972 -27.094 -18.938 1 98.69 187 LEU A C 1
ATOM 1426 O O . LEU A 1 187 ? 0.158 -27.594 -19.703 1 98.69 187 LEU A O 1
ATOM 1430 N N . ILE A 1 188 ? 0.723 -26.047 -18.219 1 98.56 188 ILE A N 1
ATOM 1431 C CA . ILE A 1 188 ? -0.516 -25.312 -18.422 1 98.56 188 ILE A CA 1
ATOM 1432 C C . ILE A 1 188 ? -0.197 -23.891 -18.891 1 98.56 188 ILE A C 1
ATOM 1434 O O . ILE A 1 188 ? 0.474 -23.125 -18.188 1 98.56 188 ILE A O 1
ATOM 1438 N N . VAL A 1 189 ? -0.693 -23.531 -20.062 1 97.5 189 VAL A N 1
ATOM 1439 C CA . VAL A 1 189 ? -0.421 -22.234 -20.672 1 97.5 189 VAL A CA 1
ATOM 1440 C C . VAL A 1 189 ? -1.708 -21.656 -21.266 1 97.5 189 VAL A C 1
ATOM 1442 O O . VAL A 1 189 ? -2.645 -22.406 -21.562 1 97.5 189 VAL A O 1
ATOM 1445 N N . ASN A 1 190 ? -1.745 -20.344 -21.328 1 96 190 ASN A N 1
ATOM 1446 C CA . ASN A 1 190 ? -2.812 -19.75 -22.125 1 96 190 ASN A CA 1
ATOM 1447 C C . ASN A 1 190 ? -2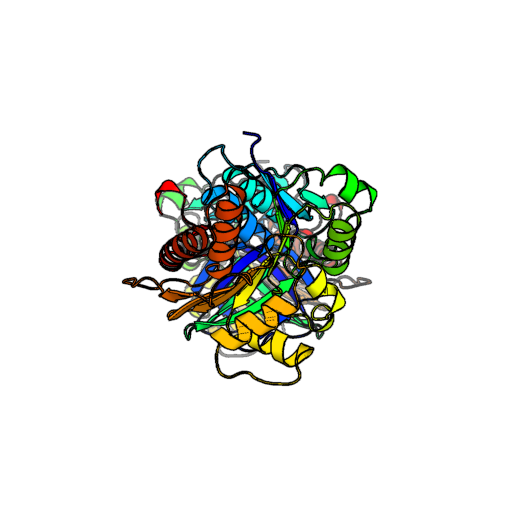.438 -19.672 -23.594 1 96 190 ASN A C 1
ATOM 1449 O O . ASN A 1 190 ? -1.362 -20.125 -24 1 96 190 ASN A O 1
ATOM 1453 N N . GLU A 1 191 ? -3.314 -19.109 -24.422 1 93.88 191 GLU A N 1
ATOM 1454 C CA . GLU A 1 191 ? -3.113 -19.062 -25.875 1 93.88 191 GLU A CA 1
ATOM 1455 C C . GLU A 1 191 ? -1.814 -18.344 -26.219 1 93.88 191 GLU A C 1
ATOM 1457 O O . GLU A 1 191 ? -1.01 -18.859 -27 1 93.88 191 GLU A O 1
ATOM 1462 N N . GLY A 1 192 ? -1.719 -17.156 -25.672 1 93.06 192 GLY A N 1
ATOM 1463 C CA . GLY A 1 192 ? -0.531 -16.375 -25.969 1 93.06 192 GLY A CA 1
ATOM 1464 C C . GLY A 1 192 ? 0.756 -17.062 -25.547 1 93.06 192 GLY A C 1
ATOM 1465 O O . GLY A 1 192 ? 1.717 -17.109 -26.312 1 93.06 192 GLY A O 1
ATOM 1466 N N . GLU A 1 193 ? 0.775 -17.625 -24.375 1 94.25 193 GLU A N 1
ATOM 1467 C CA . GLU A 1 193 ? 1.939 -18.344 -23.859 1 94.25 193 GLU A CA 1
ATOM 1468 C C . GLU A 1 193 ? 2.254 -19.562 -24.703 1 94.25 193 GLU A C 1
ATOM 1470 O O . GLU A 1 193 ? 3.42 -19.859 -24.969 1 94.25 193 GLU A O 1
ATOM 1475 N N . ALA A 1 194 ? 1.228 -20.266 -25.078 1 94.75 194 ALA A N 1
ATOM 1476 C CA . ALA A 1 194 ? 1.416 -21.453 -25.922 1 94.75 194 ALA A CA 1
ATOM 1477 C C . ALA A 1 194 ? 2.113 -21.094 -27.219 1 94.75 194 ALA A C 1
ATOM 1479 O O . ALA A 1 194 ? 3.059 -21.766 -27.641 1 94.75 194 ALA A O 1
ATOM 1480 N N . LYS A 1 195 ? 1.641 -20.047 -27.781 1 93.38 195 LYS A N 1
ATOM 1481 C CA . LYS A 1 195 ? 2.225 -19.594 -29.047 1 93.38 195 LYS A CA 1
ATOM 1482 C C . LYS A 1 195 ? 3.668 -19.125 -28.844 1 93.38 195 LYS A C 1
ATOM 1484 O O . LYS A 1 195 ? 4.531 -19.406 -29.688 1 93.38 195 LYS A O 1
ATOM 1489 N N . ASP A 1 196 ? 3.902 -18.5 -27.766 1 93.06 196 ASP A N 1
ATOM 1490 C CA . ASP A 1 196 ? 5.25 -18.031 -27.469 1 93.06 196 ASP A CA 1
ATOM 1491 C C . ASP A 1 196 ? 6.211 -19.203 -27.266 1 93.06 196 ASP A C 1
ATOM 1493 O O . ASP A 1 196 ? 7.328 -19.188 -27.797 1 93.06 196 ASP A O 1
ATOM 1497 N N . VAL A 1 197 ? 5.793 -20.141 -26.531 1 92.31 197 VAL A N 1
ATOM 1498 C CA . VAL A 1 197 ? 6.613 -21.328 -26.297 1 92.31 197 VAL A CA 1
ATOM 1499 C C . VAL A 1 197 ? 6.895 -22.047 -27.609 1 92.31 197 VAL A C 1
ATOM 1501 O O . VAL A 1 197 ? 8.039 -22.406 -27.906 1 92.31 197 VAL A O 1
ATOM 1504 N N . ALA A 1 198 ? 5.871 -22.188 -28.391 1 91.06 198 ALA A N 1
ATOM 1505 C CA . ALA A 1 198 ? 6.008 -22.859 -29.672 1 91.06 198 ALA A CA 1
ATOM 1506 C C . ALA A 1 198 ? 6.953 -22.109 -30.594 1 91.06 198 ALA A C 1
ATOM 1508 O O . ALA A 1 198 ? 7.828 -22.703 -31.234 1 91.06 198 ALA A O 1
ATOM 1509 N N . LYS A 1 199 ? 6.68 -20.875 -30.656 1 90.75 199 LYS A N 1
ATOM 1510 C CA . LYS A 1 199 ? 7.527 -20.031 -31.5 1 90.75 199 LYS A CA 1
ATOM 1511 C C . LYS A 1 199 ? 8.992 -20.141 -31.094 1 90.75 199 LYS A C 1
ATOM 1513 O O . LYS A 1 199 ? 9.875 -20.234 -31.938 1 90.75 199 LYS A O 1
ATOM 1518 N N . HIS A 1 200 ? 9.195 -20.172 -29.875 1 91.19 200 HIS A N 1
ATOM 1519 C CA . HIS A 1 200 ? 10.555 -20.172 -29.359 1 91.19 200 HIS A CA 1
ATOM 1520 C C . HIS A 1 200 ? 11.242 -21.516 -29.609 1 91.19 200 HIS A C 1
ATOM 1522 O O . HIS A 1 200 ? 12.445 -21.562 -29.875 1 91.19 200 HIS A O 1
ATOM 1528 N N . LEU A 1 201 ? 10.531 -22.578 -29.562 1 91.06 201 LEU A N 1
ATOM 1529 C CA . LEU A 1 201 ? 11.164 -23.891 -29.562 1 91.06 201 LEU A CA 1
ATOM 1530 C C . LEU A 1 201 ? 10.938 -24.594 -30.891 1 91.06 201 LEU A C 1
ATOM 1532 O O . LEU A 1 201 ? 11.734 -25.453 -31.281 1 91.06 201 LEU A O 1
ATOM 1536 N N . LEU A 1 202 ? 9.906 -24.266 -31.594 1 88.75 202 LEU A N 1
ATOM 1537 C CA . LEU A 1 202 ? 9.547 -25.031 -32.781 1 88.75 202 LEU A CA 1
ATOM 1538 C C . LEU A 1 202 ? 9.656 -24.172 -34.031 1 88.75 202 LEU A C 1
ATOM 1540 O O . LEU A 1 202 ? 9.508 -24.672 -35.156 1 88.75 202 LEU A O 1
ATOM 1544 N N . GLY A 1 203 ? 10.125 -22.906 -34 1 82.25 203 GLY A N 1
ATOM 1545 C CA . GLY A 1 203 ? 10.406 -22.016 -35.125 1 82.25 203 GLY A CA 1
ATOM 1546 C C . GLY A 1 203 ? 9.156 -21.594 -35.875 1 82.25 203 GLY A C 1
ATOM 1547 O O . GLY A 1 203 ? 9.242 -20.938 -36.906 1 82.25 203 GLY A O 1
ATOM 1548 N N . GLY A 1 204 ? 7.969 -22.047 -35.5 1 70.5 204 GLY A N 1
ATOM 1549 C CA . GLY A 1 204 ? 6.832 -21.656 -36.312 1 70.5 204 GLY A CA 1
ATOM 1550 C C . GLY A 1 204 ? 5.531 -21.609 -35.531 1 70.5 204 GLY A C 1
ATOM 1551 O O . GLY A 1 204 ? 5.457 -22.109 -34.406 1 70.5 204 GLY A O 1
ATOM 1552 N N . SER A 1 205 ? 4.566 -20.609 -36.031 1 62.66 205 SER A N 1
ATOM 1553 C CA . SER A 1 205 ? 3.238 -20.484 -35.438 1 62.66 205 SER A CA 1
ATOM 1554 C C . SER A 1 205 ? 2.285 -21.547 -36 1 62.66 205 SER A C 1
ATOM 1556 O O . SER A 1 205 ? 2.281 -21.828 -37.188 1 62.66 205 SER A O 1
ATOM 1558 N N . THR A 1 206 ? 1.996 -22.547 -35.188 1 66.38 206 THR A N 1
ATOM 1559 C CA . THR A 1 206 ? 0.933 -23.438 -35.625 1 66.38 206 THR A CA 1
ATOM 1560 C C . THR A 1 206 ? -0.438 -22.828 -35.344 1 66.38 206 THR A C 1
ATOM 1562 O O . THR A 1 206 ? -0.635 -22.141 -34.344 1 66.38 206 THR A O 1
ATOM 1565 N N . ALA A 1 207 ? -1.25 -22.875 -36.375 1 66.19 207 ALA A N 1
ATOM 1566 C CA . ALA A 1 207 ? -2.547 -22.203 -36.406 1 66.19 207 ALA A CA 1
ATOM 1567 C C . ALA A 1 207 ? -3.547 -22.922 -35.5 1 66.19 207 ALA A C 1
ATOM 1569 O O . ALA A 1 207 ? -4.434 -22.297 -34.906 1 66.19 207 ALA A O 1
ATOM 1570 N N . GLN A 1 208 ? -3.371 -24.203 -35.344 1 88.69 208 GLN A N 1
ATOM 1571 C CA . GLN A 1 208 ? -4.434 -24.891 -34.625 1 88.69 208 GLN A CA 1
ATOM 1572 C C . GLN A 1 208 ? -3.949 -25.344 -33.25 1 88.69 208 GLN A C 1
ATOM 1574 O O . GLN A 1 208 ? -2.875 -25.938 -33.125 1 88.69 208 GLN A O 1
ATOM 1579 N N . PHE A 1 209 ? -4.781 -25.125 -32.281 1 92.75 209 PHE A N 1
ATOM 1580 C CA . PHE A 1 209 ? -4.379 -25.359 -30.891 1 92.75 209 PHE A CA 1
ATOM 1581 C C . PHE A 1 209 ? -4.309 -26.844 -30.594 1 92.75 209 PHE A C 1
ATOM 1583 O O . PHE A 1 209 ? -3.51 -27.281 -29.766 1 92.75 209 PHE A O 1
ATOM 1590 N N . ASP A 1 210 ? -5.082 -27.719 -31.328 1 94.06 210 ASP A N 1
ATOM 1591 C CA . ASP A 1 210 ? -4.973 -29.172 -31.188 1 94.06 210 ASP A CA 1
ATOM 1592 C C . ASP A 1 210 ? -3.578 -29.656 -31.562 1 94.06 210 ASP A C 1
ATOM 1594 O O . ASP A 1 210 ? -2.967 -30.438 -30.828 1 94.06 210 ASP A O 1
ATOM 1598 N N . THR A 1 211 ? -3.162 -29.188 -32.688 1 94 211 THR A N 1
ATOM 1599 C CA . THR A 1 211 ? -1.835 -29.562 -33.188 1 94 211 THR A CA 1
ATOM 1600 C C . THR A 1 211 ? -0.753 -29.016 -32.25 1 94 211 THR A C 1
ATOM 1602 O O . THR A 1 211 ? 0.239 -29.703 -31.969 1 94 211 THR A O 1
ATOM 1605 N N . LEU A 1 212 ? -0.961 -27.812 -31.828 1 95.06 212 LEU A N 1
ATOM 1606 C CA . LEU A 1 212 ? -0.005 -27.188 -30.922 1 95.06 212 LEU A CA 1
ATOM 1607 C C . LEU A 1 212 ? 0.123 -27.969 -29.625 1 95.06 212 LEU A C 1
ATOM 1609 O O . LEU A 1 212 ? 1.229 -28.156 -29.109 1 95.06 212 LEU A O 1
ATOM 1613 N N . ALA A 1 213 ? -0.976 -28.422 -29.078 1 96.62 213 ALA A N 1
ATOM 1614 C CA . ALA A 1 213 ? -0.968 -29.219 -27.859 1 96.62 213 ALA A CA 1
ATOM 1615 C C . ALA A 1 213 ? -0.152 -30.5 -28.031 1 96.62 213 ALA A C 1
ATOM 1617 O O . ALA A 1 213 ? 0.602 -30.891 -27.141 1 96.62 213 ALA A O 1
ATOM 1618 N N . VAL A 1 214 ? -0.312 -31.141 -29.172 1 96.06 214 VAL A N 1
ATOM 1619 C CA . VAL A 1 214 ? 0.406 -32.375 -29.469 1 96.06 214 VAL A CA 1
ATOM 1620 C C . VAL A 1 214 ? 1.906 -32.094 -29.547 1 96.06 214 VAL A C 1
ATOM 1622 O O . VAL A 1 214 ? 2.707 -32.844 -28.969 1 96.06 214 VAL A O 1
ATOM 1625 N N . GLU A 1 215 ? 2.27 -31.016 -30.25 1 94.88 215 GLU A N 1
ATOM 1626 C CA . GLU A 1 215 ? 3.676 -30.672 -30.422 1 94.88 215 GLU A CA 1
ATOM 1627 C C . GLU A 1 215 ? 4.32 -30.328 -29.078 1 94.88 215 GLU A C 1
ATOM 1629 O O . GLU A 1 215 ? 5.445 -30.75 -28.797 1 94.88 215 GLU A O 1
ATOM 1634 N N . LEU A 1 216 ? 3.652 -29.594 -28.297 1 96.31 216 LEU A N 1
ATOM 1635 C CA . LEU A 1 216 ? 4.172 -29.219 -26.984 1 96.31 216 LEU A CA 1
ATOM 1636 C C . LEU A 1 216 ? 4.305 -30.422 -26.062 1 96.31 216 LEU A C 1
ATOM 1638 O O . LEU A 1 216 ? 5.27 -30.531 -25.312 1 96.31 216 LEU A O 1
ATOM 1642 N N . GLN A 1 217 ? 3.312 -31.281 -26.156 1 97.31 217 GLN A N 1
ATOM 1643 C CA . GLN A 1 217 ? 3.312 -32.5 -25.328 1 97.31 217 GLN A CA 1
ATOM 1644 C C . GLN A 1 217 ? 4.555 -33.344 -25.594 1 97.31 217 GLN A C 1
ATOM 1646 O O . GLN A 1 217 ? 5.148 -33.875 -24.656 1 97.31 217 GLN A O 1
ATOM 1651 N N . LYS A 1 218 ? 4.961 -33.375 -26.812 1 96.44 218 LYS A N 1
ATOM 1652 C CA . LYS A 1 218 ? 6.113 -34.188 -27.203 1 96.44 218 LYS A CA 1
ATOM 1653 C C . LYS A 1 218 ? 7.402 -33.656 -26.594 1 96.44 218 LYS A C 1
ATOM 1655 O O . LYS A 1 218 ? 8.391 -34.375 -26.469 1 96.44 218 LYS A O 1
ATOM 1660 N N . LEU A 1 219 ? 7.391 -32.406 -26.234 1 96.56 219 LEU A N 1
ATOM 1661 C CA . LEU A 1 219 ? 8.57 -31.75 -25.672 1 96.56 219 LEU A CA 1
ATOM 1662 C C . LEU A 1 219 ? 8.688 -32.031 -24.172 1 96.56 219 LEU A C 1
ATOM 1664 O O . LEU A 1 219 ? 9.734 -31.797 -23.578 1 96.56 219 LEU A O 1
ATOM 1668 N N . LEU A 1 220 ? 7.652 -32.531 -23.516 1 98.25 220 LEU A N 1
ATOM 1669 C CA . LEU A 1 220 ? 7.605 -32.719 -22.062 1 98.25 220 LEU A CA 1
ATOM 1670 C C . LEU A 1 220 ? 8.266 -34.031 -21.641 1 98.25 220 LEU A C 1
ATOM 1672 O O . LEU A 1 220 ? 8.625 -34.844 -22.5 1 98.25 220 LEU A O 1
ATOM 1676 N N . HIS A 1 221 ? 8.516 -34.094 -20.312 1 97.88 221 HIS A N 1
ATOM 1677 C CA . HIS A 1 221 ? 8.945 -35.375 -19.734 1 97.88 221 HIS A CA 1
ATOM 1678 C C . HIS A 1 221 ? 7.934 -36.469 -20.016 1 97.88 221 HIS A C 1
ATOM 1680 O O . HIS A 1 221 ? 6.73 -36.281 -19.797 1 97.88 221 HIS A O 1
ATOM 1686 N N . GLN A 1 222 ? 8.398 -37.656 -20.453 1 96.69 222 GLN A N 1
ATOM 1687 C CA . GLN A 1 222 ? 7.484 -38.688 -20.922 1 96.69 222 GLN A CA 1
ATOM 1688 C C . GLN A 1 222 ? 7.281 -39.75 -19.859 1 96.69 222 GLN A C 1
ATOM 1690 O O . GLN A 1 222 ? 6.477 -40.688 -20.031 1 96.69 222 GLN A O 1
ATOM 1695 N N . GLY A 1 223 ? 7.855 -39.594 -18.688 1 95.5 223 GLY A N 1
ATOM 1696 C CA . GLY A 1 223 ? 7.898 -40.656 -17.703 1 95.5 223 GLY A CA 1
ATOM 1697 C C . GLY A 1 223 ? 6.832 -40.531 -16.625 1 95.5 223 GLY A C 1
ATOM 1698 O O . GLY A 1 223 ? 6.695 -41.406 -15.773 1 95.5 223 GLY A O 1
ATOM 1699 N N . ASN A 1 224 ? 6.059 -39.438 -16.656 1 97.19 224 ASN A N 1
ATOM 1700 C CA . ASN A 1 224 ? 5 -39.219 -15.68 1 97.19 224 ASN A CA 1
ATOM 1701 C C . ASN A 1 224 ? 3.666 -38.906 -16.359 1 97.19 224 ASN A C 1
ATOM 1703 O O . ASN A 1 224 ? 3.225 -39.656 -17.234 1 97.19 224 ASN A O 1
ATOM 1707 N N . ILE A 1 225 ? 2.924 -37.906 -15.984 1 96.25 225 ILE A N 1
ATOM 1708 C CA . ILE A 1 225 ? 1.579 -37.688 -16.516 1 96.25 225 ILE A CA 1
ATOM 1709 C C . ILE A 1 225 ? 1.662 -37.094 -17.922 1 96.25 225 ILE A C 1
ATOM 1711 O O . ILE A 1 225 ? 0.683 -37.125 -18.672 1 96.25 225 ILE A O 1
ATOM 1715 N N . LYS A 1 226 ? 2.75 -36.344 -18.328 1 97.56 226 LYS A N 1
ATOM 1716 C CA . LYS A 1 226 ? 3.107 -35.875 -19.656 1 97.56 226 LYS A CA 1
ATOM 1717 C C . LYS A 1 226 ? 1.944 -35.125 -20.297 1 97.56 226 LYS A C 1
ATOM 1719 O O . LYS A 1 226 ? 1.539 -35.406 -21.422 1 97.56 226 LYS A O 1
ATOM 1724 N N . THR A 1 227 ? 1.466 -34.125 -19.656 1 98.19 227 THR A N 1
ATOM 1725 C CA . THR A 1 227 ? 0.207 -33.5 -20.031 1 98.19 227 THR A CA 1
ATOM 1726 C C . THR A 1 227 ? 0.423 -32 -20.359 1 98.19 227 THR A C 1
ATOM 1728 O O . THR A 1 227 ? 1.168 -31.312 -19.672 1 98.19 227 THR A O 1
ATOM 1731 N N . VAL A 1 228 ? -0.27 -31.594 -21.469 1 98.25 228 VAL A N 1
ATOM 1732 C CA . VAL A 1 228 ? -0.356 -30.188 -21.812 1 98.25 228 VAL A CA 1
ATOM 1733 C C . VAL A 1 228 ? -1.811 -29.719 -21.766 1 98.25 228 VAL A C 1
ATOM 1735 O O . VAL A 1 228 ? -2.713 -30.438 -22.188 1 98.25 228 VAL A O 1
ATOM 1738 N N . VAL A 1 229 ? -2.031 -28.578 -21.141 1 98.62 229 VAL A N 1
ATOM 1739 C CA . VAL A 1 229 ? -3.32 -27.891 -21.188 1 98.62 229 VAL A CA 1
ATOM 1740 C C . VAL A 1 229 ? -3.141 -26.484 -21.719 1 98.62 229 VAL A C 1
ATOM 1742 O O . VAL A 1 229 ? -2.275 -25.734 -21.25 1 98.62 229 VAL A O 1
ATOM 1745 N N . ILE A 1 230 ? -3.924 -26.109 -22.719 1 97.88 230 ILE A N 1
ATOM 1746 C CA . ILE A 1 230 ? -3.961 -24.75 -23.266 1 97.88 230 ILE A CA 1
ATOM 1747 C C . ILE A 1 230 ? -5.32 -24.125 -22.984 1 97.88 230 ILE A C 1
ATOM 1749 O O . ILE A 1 230 ? -6.344 -24.578 -23.5 1 97.88 230 ILE A O 1
ATOM 1753 N N . THR A 1 231 ? -5.293 -23.094 -22.156 1 97.31 231 THR A N 1
ATOM 1754 C CA . THR A 1 231 ? -6.527 -22.359 -21.891 1 97.31 231 THR A CA 1
ATOM 1755 C C . THR A 1 231 ? -6.738 -21.25 -22.906 1 97.31 231 THR A C 1
ATOM 1757 O O . THR A 1 231 ? -5.781 -20.594 -23.328 1 97.31 231 THR A O 1
ATOM 1760 N N . MET A 1 232 ? -7.984 -21.062 -23.359 1 94.75 232 MET A N 1
ATOM 1761 C CA . MET A 1 232 ? -8.297 -20.109 -24.422 1 94.75 232 MET A CA 1
ATOM 1762 C C . MET A 1 232 ? -9.383 -19.141 -23.969 1 94.75 232 MET A C 1
ATOM 1764 O O . MET A 1 232 ? -10.328 -18.859 -24.719 1 94.75 232 MET A O 1
ATOM 1768 N N . GLY A 1 233 ? -9.32 -18.719 -22.781 1 91 233 GLY A N 1
ATOM 1769 C CA . GLY A 1 233 ? -10.273 -17.734 -22.266 1 91 233 GLY A CA 1
ATOM 1770 C C . GLY A 1 233 ? -11.711 -18.219 -22.328 1 91 233 GLY A C 1
ATOM 1771 O O . GLY A 1 233 ? -12.039 -19.297 -21.828 1 91 233 GLY A O 1
ATOM 1772 N N . SER A 1 234 ? -12.547 -17.375 -22.969 1 91.5 234 SER A N 1
ATOM 1773 C CA . SER A 1 234 ? -13.977 -17.641 -23.016 1 91.5 234 SER A CA 1
ATOM 1774 C C . SER A 1 234 ? -14.297 -18.797 -23.969 1 91.5 234 SER A C 1
ATOM 1776 O O . SER A 1 234 ? -15.422 -19.297 -24 1 91.5 234 SER A O 1
ATOM 1778 N N . LYS A 1 235 ? -13.32 -19.266 -24.672 1 93.81 235 LYS A N 1
ATOM 1779 C CA . LYS A 1 235 ? -13.555 -20.359 -25.609 1 93.81 235 LYS A CA 1
ATOM 1780 C C . LYS A 1 235 ? -13.461 -21.719 -24.906 1 93.81 235 LYS A C 1
ATOM 1782 O O . LYS A 1 235 ? -14.062 -22.688 -25.344 1 93.81 235 LYS A O 1
ATOM 1787 N N . GLY A 1 236 ? -12.656 -21.766 -23.891 1 96 236 GLY A N 1
ATOM 1788 C CA . GLY A 1 236 ? -12.445 -23.031 -23.203 1 96 236 GLY A CA 1
ATOM 1789 C C . GLY A 1 236 ? -10.984 -23.438 -23.141 1 96 236 GLY A C 1
ATOM 1790 O O . GLY A 1 236 ? -10.109 -22.594 -22.906 1 96 236 GLY A O 1
ATOM 1791 N N . SER A 1 237 ? -10.742 -24.719 -23.172 1 97.81 237 SER A N 1
ATOM 1792 C CA . SER A 1 237 ? -9.383 -25.234 -23.078 1 97.81 237 SER A CA 1
ATOM 1793 C C . SER A 1 237 ? -9.211 -26.516 -23.891 1 97.81 237 SER A C 1
ATOM 1795 O O . SER A 1 237 ? -10.195 -27.156 -24.266 1 97.81 237 SER A O 1
ATOM 1797 N N . ILE A 1 238 ? -8.023 -26.781 -24.266 1 97.62 238 ILE A N 1
ATOM 1798 C CA . ILE A 1 238 ? -7.625 -28.016 -24.906 1 97.62 238 ILE A CA 1
ATOM 1799 C C . ILE A 1 238 ? -6.578 -28.734 -24.062 1 97.62 238 ILE A C 1
ATOM 1801 O O . ILE A 1 238 ? -5.691 -28.094 -23.484 1 97.62 238 ILE A O 1
ATOM 1805 N N . PHE A 1 239 ? -6.734 -30.062 -23.953 1 98.19 239 PHE A N 1
ATOM 1806 C CA . PHE A 1 239 ? -5.707 -30.812 -23.234 1 98.19 239 PHE A CA 1
ATOM 1807 C C . PHE A 1 239 ? -5.289 -32.062 -24.016 1 98.19 239 PHE A C 1
ATOM 1809 O O . PHE A 1 239 ? -6.035 -32.531 -24.875 1 98.19 239 PHE A O 1
ATOM 1816 N N . TYR A 1 240 ? -4.07 -32.469 -23.781 1 97.94 240 TYR A N 1
ATOM 1817 C CA . TYR A 1 240 ? -3.506 -33.656 -24.422 1 97.94 240 TYR A CA 1
ATOM 1818 C C . TYR A 1 240 ? -2.426 -34.281 -23.562 1 97.94 240 TYR A C 1
ATOM 1820 O O . TYR A 1 240 ? -1.567 -33.594 -23.016 1 97.94 240 TYR A O 1
ATOM 1828 N N . ASN A 1 241 ? -2.508 -35.656 -23.406 1 97.06 241 ASN A N 1
ATOM 1829 C CA . ASN A 1 241 ? -1.542 -36.344 -22.562 1 97.06 241 ASN A CA 1
ATOM 1830 C C . ASN A 1 241 ? -0.811 -37.438 -23.328 1 97.06 241 ASN A C 1
ATOM 1832 O O . ASN A 1 241 ? -0.179 -38.312 -22.719 1 97.06 241 ASN A O 1
ATOM 1836 N N . GLY A 1 242 ? -0.936 -37.469 -24.688 1 94.44 242 GLY A N 1
ATOM 1837 C CA . GLY A 1 242 ? -0.206 -38.406 -25.5 1 94.44 242 GLY A CA 1
ATOM 1838 C C . GLY A 1 242 ? -0.981 -39.688 -25.75 1 94.44 242 GLY A C 1
ATOM 1839 O O . GLY A 1 242 ? -0.51 -40.594 -26.469 1 94.44 242 GLY A O 1
ATOM 1840 N N . GLU A 1 243 ? -2.01 -39.969 -25.188 1 89.12 243 GLU A N 1
ATOM 1841 C CA . GLU A 1 243 ? -2.756 -41.219 -25.344 1 89.12 243 GLU A CA 1
ATOM 1842 C C . GLU A 1 243 ? -3.893 -41.062 -26.359 1 89.12 243 GLU A C 1
ATOM 1844 O O . GLU A 1 243 ? -3.994 -41.844 -27.312 1 89.12 243 GLU A O 1
ATOM 1849 N N . ALA A 1 244 ? -4.887 -40.344 -26.219 1 87 244 ALA A N 1
ATOM 1850 C CA . ALA A 1 244 ? -6.012 -40.062 -27.109 1 87 244 ALA A CA 1
ATOM 1851 C C . ALA A 1 244 ? -5.797 -38.781 -27.891 1 87 244 ALA A C 1
ATOM 1853 O O . ALA A 1 244 ? -4.688 -38.25 -27.938 1 87 244 ALA A O 1
ATOM 1854 N N . ASP A 1 245 ? -6.719 -38.531 -28.672 1 93.75 245 ASP A N 1
ATOM 1855 C CA . ASP A 1 245 ? -6.684 -37.25 -29.375 1 93.75 245 ASP A CA 1
ATOM 1856 C C . ASP A 1 245 ? -6.84 -36.094 -28.406 1 93.75 245 ASP A C 1
ATOM 1858 O O . ASP A 1 245 ? -7.406 -36.25 -27.328 1 93.75 245 ASP A O 1
ATOM 1862 N N . PRO A 1 246 ? -6.215 -35 -28.828 1 97 246 PRO A N 1
ATOM 1863 C CA . PRO A 1 246 ? -6.484 -33.812 -28 1 97 246 PRO A CA 1
ATOM 1864 C C . PRO A 1 246 ? -7.977 -33.594 -27.766 1 97 246 PRO A C 1
ATOM 1866 O O . PRO A 1 246 ? -8.789 -33.812 -28.672 1 97 246 PRO A O 1
ATOM 1869 N N . THR A 1 247 ? -8.32 -33.219 -26.578 1 97.19 247 THR A N 1
ATOM 1870 C CA . THR A 1 247 ? -9.719 -33.031 -26.203 1 97.19 247 THR A CA 1
ATOM 1871 C C . THR A 1 247 ? -10.008 -31.562 -25.938 1 97.19 247 THR A C 1
ATOM 1873 O O . THR A 1 247 ? -9.25 -30.891 -25.219 1 97.19 247 THR A O 1
ATOM 1876 N N . PHE A 1 248 ? -11.055 -31.047 -26.5 1 96.75 248 PHE A N 1
ATOM 1877 C CA . PHE A 1 248 ? -11.531 -29.688 -26.281 1 96.75 248 PHE A CA 1
ATOM 1878 C C . PHE A 1 248 ? -12.648 -29.672 -25.234 1 96.75 248 PHE A C 1
ATOM 1880 O O . PHE A 1 248 ? -13.57 -30.484 -25.297 1 96.75 248 PHE A O 1
ATOM 1887 N N . VAL A 1 249 ? -12.508 -28.844 -24.281 1 96.75 249 VAL A N 1
ATOM 1888 C CA . VAL A 1 249 ? -13.539 -28.609 -23.281 1 96.75 249 VAL A CA 1
ATOM 1889 C C . VAL A 1 249 ? -14.039 -27.172 -23.375 1 96.75 249 VAL A C 1
ATOM 1891 O O . VAL A 1 249 ? -13.281 -26.219 -23.125 1 96.75 249 VAL A O 1
ATOM 1894 N N . PRO A 1 250 ? -15.281 -26.938 -23.688 1 95.94 250 PRO A N 1
ATOM 1895 C CA . PRO A 1 250 ? -15.812 -25.578 -23.797 1 95.94 250 PRO A CA 1
ATOM 1896 C C . PRO A 1 250 ? -15.898 -24.859 -22.438 1 95.94 250 PRO A C 1
ATOM 1898 O O . PRO A 1 250 ? -16.062 -25.516 -21.406 1 95.94 250 PRO A O 1
ATOM 1901 N N . SER A 1 251 ? -15.758 -23.531 -22.547 1 93.25 251 SER A N 1
ATOM 1902 C CA . SER A 1 251 ? -15.969 -22.734 -21.344 1 93.25 251 SER A CA 1
ATOM 1903 C C . SER A 1 251 ? -17.406 -22.844 -20.859 1 93.25 251 SER A C 1
ATOM 1905 O O . SER A 1 251 ? -18.281 -23.312 -21.594 1 93.25 251 SER A O 1
ATOM 1907 N N . LYS A 1 252 ? -17.547 -22.438 -19.625 1 90.25 252 LYS A N 1
ATOM 1908 C CA . LYS A 1 252 ? -18.906 -22.391 -19.094 1 90.25 252 LYS A CA 1
ATOM 1909 C C . LYS A 1 252 ? -19.531 -21.016 -19.312 1 90.25 252 LYS A C 1
ATOM 1911 O O . LYS A 1 252 ? -18.844 -19.984 -19.188 1 90.25 252 LYS A O 1
ATOM 1916 N N . LYS A 1 253 ? -20.875 -20.922 -19.719 1 83.44 253 LYS A N 1
ATOM 1917 C CA . LYS A 1 253 ? -21.594 -19.656 -19.875 1 83.44 253 LYS A CA 1
ATOM 1918 C C . LYS A 1 253 ? -21.891 -19.016 -18.531 1 83.44 253 LYS A C 1
ATOM 1920 O O . LYS A 1 253 ? -22.453 -19.656 -17.641 1 83.44 253 LYS A O 1
ATOM 1925 N N . ILE A 1 254 ? -21.297 -17.969 -18.438 1 84.75 254 ILE A N 1
ATOM 1926 C CA . ILE A 1 254 ? -21.625 -17.281 -17.188 1 84.75 254 ILE A CA 1
ATOM 1927 C C . ILE A 1 254 ? -22.328 -15.969 -17.5 1 84.75 254 ILE A C 1
ATOM 1929 O O . ILE A 1 254 ? -22.188 -15.422 -18.594 1 84.75 254 ILE A O 1
ATOM 1933 N N . GLN A 1 255 ? -23.109 -15.453 -16.547 1 82.88 255 GLN A N 1
ATOM 1934 C CA . GLN A 1 255 ? -23.953 -14.281 -16.75 1 82.88 255 GLN A CA 1
ATOM 1935 C C . GLN A 1 255 ? -23.141 -13 -16.703 1 82.88 255 GLN A C 1
ATOM 1937 O O . GLN A 1 255 ? -23.391 -12.062 -17.469 1 82.88 255 GLN A O 1
ATOM 1942 N N . SER A 1 256 ? -22.219 -12.867 -15.766 1 89.06 256 SER A N 1
ATOM 1943 C CA . SER A 1 256 ? -21.516 -11.594 -15.617 1 89.06 256 SER A CA 1
ATOM 1944 C C . SER A 1 256 ? -20.062 -11.812 -15.25 1 89.06 256 SER A C 1
ATOM 1946 O O . SER A 1 256 ? -19.75 -12.461 -14.25 1 89.06 256 SER A O 1
ATOM 1948 N N . VAL A 1 257 ? -19.188 -11.344 -16.109 1 89.25 257 VAL A N 1
ATOM 1949 C CA . VAL A 1 257 ? -17.75 -11.305 -15.812 1 89.25 257 VAL A CA 1
ATOM 1950 C C . VAL A 1 257 ? -17.422 -10.047 -15.016 1 89.25 257 VAL A C 1
ATOM 1952 O O . VAL A 1 257 ? -17.719 -8.93 -15.445 1 89.25 257 VAL A O 1
ATOM 1955 N N . VAL A 1 258 ? -16.891 -10.258 -13.844 1 89.5 258 VAL A N 1
ATOM 1956 C CA . VAL A 1 258 ? -16.562 -9.148 -12.953 1 89.5 258 VAL A CA 1
ATOM 1957 C C . VAL A 1 258 ? -15.062 -8.883 -12.992 1 89.5 258 VAL A C 1
ATOM 1959 O O . VAL A 1 258 ? -14.633 -7.738 -13.18 1 89.5 258 VAL A O 1
ATOM 1962 N N . ASP A 1 259 ? -14.219 -9.836 -12.898 1 89.25 259 ASP A N 1
ATOM 1963 C CA . ASP A 1 259 ? -12.773 -9.719 -12.805 1 89.25 259 ASP A CA 1
ATOM 1964 C C . ASP A 1 259 ? -12.086 -11.031 -13.203 1 89.25 259 ASP A C 1
ATOM 1966 O O . ASP A 1 259 ? -12.281 -12.062 -12.555 1 89.25 259 ASP A O 1
ATOM 1970 N N . THR A 1 260 ? -11.242 -10.977 -14.156 1 88.5 260 THR A N 1
ATOM 1971 C CA . THR A 1 260 ? -10.641 -12.203 -14.672 1 88.5 260 THR A CA 1
ATOM 1972 C C . THR A 1 260 ? -9.305 -12.477 -13.977 1 88.5 260 THR A C 1
ATOM 1974 O O . THR A 1 260 ? -8.625 -13.453 -14.297 1 88.5 260 THR A O 1
ATOM 1977 N N . THR A 1 261 ? -8.938 -11.594 -13.055 1 88.06 261 THR A N 1
ATOM 1978 C CA . THR A 1 261 ? -7.684 -11.766 -12.336 1 88.06 261 THR A CA 1
ATOM 1979 C C . THR A 1 261 ? -7.688 -13.062 -11.539 1 88.06 261 THR A C 1
ATOM 1981 O O . THR A 1 261 ? -8.656 -13.375 -10.844 1 88.06 261 THR A O 1
ATOM 1984 N N . GLY A 1 262 ? -6.68 -13.906 -11.727 1 92.12 262 GLY A N 1
ATOM 1985 C CA . GLY A 1 262 ? -6.535 -15.133 -10.953 1 92.12 262 GLY A CA 1
ATOM 1986 C C . GLY A 1 262 ? -7.227 -16.328 -11.586 1 92.12 262 GLY A C 1
ATOM 1987 O O . GLY A 1 262 ? -7.129 -17.453 -11.086 1 92.12 262 GLY A O 1
ATOM 1988 N N . ALA A 1 263 ? -7.93 -16.109 -12.711 1 94.62 263 ALA A N 1
ATOM 1989 C CA . ALA A 1 263 ? -8.633 -17.203 -13.383 1 94.62 263 ALA A CA 1
ATOM 1990 C C . ALA A 1 263 ? -7.672 -18.328 -13.766 1 94.62 263 ALA A C 1
ATOM 1992 O O . ALA A 1 263 ? -7.98 -19.5 -13.578 1 94.62 263 ALA A O 1
ATOM 1993 N N . GLY A 1 264 ? -6.562 -17.922 -14.273 1 96.5 264 GLY A N 1
ATOM 1994 C CA . GLY A 1 264 ? -5.555 -18.891 -14.641 1 96.5 264 GLY A CA 1
ATOM 1995 C C . GLY A 1 264 ? -5.02 -19.672 -13.453 1 96.5 264 GLY A C 1
ATOM 1996 O O . GLY A 1 264 ? -4.875 -20.891 -13.508 1 96.5 264 GLY A O 1
ATOM 1997 N N . ASP A 1 265 ? -4.746 -19 -12.383 1 98 265 ASP A N 1
ATOM 1998 C CA . ASP A 1 265 ? -4.258 -19.641 -11.164 1 98 265 ASP A CA 1
ATOM 1999 C C . ASP A 1 265 ? -5.305 -20.594 -10.594 1 98 265 ASP A C 1
ATOM 2001 O O . ASP A 1 265 ? -4.969 -21.672 -10.094 1 98 265 ASP A O 1
ATOM 2005 N N . THR A 1 266 ? -6.562 -20.156 -10.641 1 98.38 266 THR A N 1
ATOM 2006 C CA . THR A 1 266 ? -7.66 -21.016 -10.188 1 98.38 266 THR A CA 1
ATOM 2007 C C . THR A 1 266 ? -7.719 -22.297 -11.016 1 98.38 266 THR A C 1
ATOM 2009 O O . THR A 1 266 ? -7.801 -23.391 -10.461 1 98.38 266 THR A O 1
ATOM 2012 N N . PHE A 1 267 ? -7.629 -22.109 -12.328 1 98.5 267 PHE A N 1
ATOM 2013 C CA . PHE A 1 267 ? -7.637 -23.25 -13.242 1 98.5 267 PHE A CA 1
ATOM 2014 C C . PHE A 1 267 ? -6.484 -24.203 -12.938 1 98.5 267 PHE A C 1
ATOM 2016 O O . PHE A 1 267 ? -6.684 -25.406 -12.82 1 98.5 267 PHE A O 1
ATOM 2023 N N . PHE A 1 268 ? -5.359 -23.609 -12.742 1 98.5 268 PHE A N 1
ATOM 2024 C CA . PHE A 1 268 ? -4.133 -24.359 -12.484 1 98.5 268 PHE A CA 1
ATOM 2025 C C . PHE A 1 268 ? -4.266 -25.188 -11.211 1 98.5 268 PHE A C 1
ATOM 2027 O O . PHE A 1 268 ? -4.039 -26.406 -11.234 1 98.5 268 PHE A O 1
ATOM 2034 N N . GLY A 1 269 ? -4.648 -24.562 -10.117 1 98.75 269 GLY A N 1
ATOM 2035 C CA . GLY A 1 269 ? -4.816 -25.266 -8.859 1 98.75 269 GLY A CA 1
ATOM 2036 C C . GLY A 1 269 ? -5.859 -26.359 -8.922 1 98.75 269 GLY A C 1
ATOM 2037 O O . GLY A 1 269 ? -5.676 -27.422 -8.328 1 98.75 269 GLY A O 1
ATOM 2038 N N . ALA A 1 270 ? -6.922 -26.109 -9.633 1 98.81 270 ALA A N 1
ATOM 2039 C CA . ALA A 1 270 ? -8.008 -27.078 -9.766 1 98.81 270 ALA A CA 1
ATOM 2040 C C . ALA A 1 270 ? -7.547 -28.328 -10.516 1 98.81 270 ALA A C 1
ATOM 2042 O O . ALA A 1 270 ? -7.855 -29.453 -10.109 1 98.81 270 ALA A O 1
ATOM 2043 N N . VAL A 1 271 ? -6.828 -28.125 -11.578 1 98.81 271 VAL A N 1
ATOM 2044 C CA . VAL A 1 271 ? -6.34 -29.266 -12.344 1 98.81 271 VAL A CA 1
ATOM 2045 C C . VAL A 1 271 ? -5.406 -30.109 -11.484 1 98.81 271 VAL A C 1
ATOM 2047 O O . VAL A 1 271 ? -5.582 -31.328 -11.375 1 98.81 271 VAL A O 1
ATOM 2050 N N . VAL A 1 272 ? -4.492 -29.484 -10.812 1 98.81 272 VAL A N 1
ATOM 2051 C CA . VAL A 1 272 ? -3.449 -30.172 -10.055 1 98.81 272 VAL A CA 1
ATOM 2052 C C . VAL A 1 272 ? -4.07 -30.922 -8.883 1 98.81 272 VAL A C 1
ATOM 2054 O O . VAL A 1 272 ? -3.725 -32.062 -8.625 1 98.81 272 VAL A O 1
ATOM 2057 N N . SER A 1 273 ? -4.977 -30.281 -8.148 1 98.56 273 SER A N 1
ATOM 2058 C CA . SER A 1 273 ? -5.602 -30.938 -7 1 98.56 273 SER A CA 1
ATOM 2059 C C . SER A 1 273 ? -6.391 -32.156 -7.426 1 98.56 273 SER A C 1
ATOM 2061 O O . SER A 1 273 ? -6.32 -33.219 -6.77 1 98.56 273 SER A O 1
ATOM 2063 N N . ASN A 1 274 ? -7.121 -32.094 -8.547 1 98.38 274 ASN A N 1
ATOM 2064 C CA . ASN A 1 274 ? -7.898 -33.219 -9.039 1 98.38 274 ASN A CA 1
ATOM 2065 C C . ASN A 1 274 ? -6.996 -34.375 -9.469 1 98.38 274 ASN A C 1
ATOM 2067 O O . ASN A 1 274 ? -7.25 -35.531 -9.125 1 98.38 274 ASN A O 1
ATOM 2071 N N . LEU A 1 275 ? -5.961 -34.062 -10.195 1 98.44 275 LEU A N 1
ATOM 2072 C CA . LEU A 1 275 ? -5.047 -35.094 -10.656 1 98.44 275 LEU A CA 1
ATOM 2073 C C . LEU A 1 275 ? -4.355 -35.781 -9.477 1 98.44 275 LEU A C 1
ATOM 2075 O O . LEU A 1 275 ? -4.145 -37 -9.492 1 98.44 275 LEU A O 1
ATOM 2079 N N . ALA A 1 276 ? -3.99 -35 -8.484 1 98.25 276 ALA A N 1
ATOM 2080 C CA . ALA A 1 276 ? -3.334 -35.531 -7.297 1 98.25 276 ALA A CA 1
ATOM 2081 C C . ALA A 1 276 ? -4.238 -36.531 -6.578 1 98.25 276 ALA A C 1
ATOM 2083 O O . ALA A 1 276 ? -3.752 -37.438 -5.922 1 98.25 276 ALA A O 1
ATOM 2084 N N . LEU A 1 277 ? -5.496 -36.344 -6.73 1 97.69 277 LEU A N 1
ATOM 2085 C CA . LEU A 1 277 ? -6.469 -37.188 -6.062 1 97.69 277 LEU A CA 1
ATOM 2086 C C . LEU A 1 277 ? -6.781 -38.438 -6.91 1 97.69 277 LEU A C 1
ATOM 2088 O O . LEU A 1 277 ? -7.566 -39.281 -6.5 1 97.69 277 LEU A O 1
ATOM 2092 N N . GLY A 1 278 ? -6.293 -38.469 -8.125 1 96.62 278 GLY A N 1
ATOM 2093 C CA . GLY A 1 278 ? -6.438 -39.656 -8.945 1 96.62 278 GLY A CA 1
ATOM 2094 C C . GLY A 1 278 ? -7.543 -39.562 -9.977 1 96.62 278 GLY A C 1
ATOM 2095 O O . GLY A 1 278 ? -7.824 -40.5 -10.711 1 96.62 278 GLY A O 1
ATOM 2096 N N . ASN A 1 279 ? -8.148 -38.406 -10.062 1 97.12 279 ASN A N 1
ATOM 2097 C CA . ASN A 1 279 ? -9.133 -38.188 -11.117 1 97.12 279 ASN A CA 1
ATOM 2098 C C . ASN A 1 279 ? -8.484 -38.156 -12.492 1 97.12 279 ASN A C 1
ATOM 2100 O O . ASN A 1 279 ? -7.301 -37.844 -12.617 1 97.12 279 ASN A O 1
ATOM 2104 N N . ASN A 1 280 ? -9.227 -38.594 -13.547 1 95.94 280 ASN A N 1
ATOM 2105 C CA . ASN A 1 280 ? -8.648 -38.531 -14.883 1 95.94 280 ASN A CA 1
ATOM 2106 C C . ASN A 1 280 ? -8.586 -37.094 -15.414 1 95.94 280 ASN A C 1
ATOM 2108 O O . ASN A 1 280 ? -9.172 -36.188 -14.82 1 95.94 280 ASN A O 1
ATOM 2112 N N . LEU A 1 281 ? -7.934 -36.906 -16.484 1 97.19 281 LEU A N 1
ATOM 2113 C CA . LEU A 1 281 ? -7.613 -35.594 -17.016 1 97.19 281 LEU A CA 1
ATOM 2114 C C . LEU A 1 281 ? -8.883 -34.844 -17.438 1 97.19 281 LEU A C 1
ATOM 2116 O O . LEU A 1 281 ? -9.008 -33.656 -17.203 1 97.19 281 LEU A O 1
ATOM 2120 N N . GLU A 1 282 ? -9.781 -35.5 -18.047 1 96.88 282 GLU A N 1
ATOM 2121 C CA . GLU A 1 282 ? -11.031 -34.906 -18.484 1 96.88 282 GLU A CA 1
ATOM 2122 C C . GLU A 1 282 ? -11.828 -34.375 -17.281 1 96.88 282 GLU A C 1
ATOM 2124 O O . GLU A 1 282 ? -12.352 -33.25 -17.328 1 96.88 282 GLU A O 1
ATOM 2129 N N . GLN A 1 283 ? -11.93 -35.156 -16.281 1 97.56 283 GLN A N 1
ATOM 2130 C CA . GLN A 1 283 ? -12.602 -34.75 -15.047 1 97.56 283 GLN A CA 1
ATOM 2131 C C . GLN A 1 283 ? -11.914 -33.531 -14.445 1 97.56 283 GLN A C 1
ATOM 2133 O O . GLN A 1 283 ? -12.586 -32.562 -14.023 1 97.56 283 GLN A O 1
ATOM 2138 N N . ALA A 1 284 ? -10.586 -33.562 -14.391 1 98.31 284 ALA A N 1
ATOM 2139 C CA . ALA A 1 284 ? -9.805 -32.469 -13.812 1 98.31 284 ALA A CA 1
ATOM 2140 C C . ALA A 1 284 ? -10.031 -31.172 -14.562 1 98.31 284 ALA A C 1
ATOM 2142 O O . ALA A 1 284 ? -10.273 -30.125 -13.953 1 98.31 284 ALA A O 1
ATOM 2143 N N . VAL A 1 285 ? -10.031 -31.188 -15.875 1 98.31 285 VAL A N 1
ATOM 2144 C CA . VAL A 1 285 ? -10.156 -30 -16.703 1 98.31 285 VAL A CA 1
ATOM 2145 C C . VAL A 1 285 ? -11.586 -29.469 -16.641 1 98.31 285 VAL A C 1
ATOM 2147 O O . VAL A 1 285 ? -11.797 -28.25 -16.578 1 98.31 285 VAL A O 1
ATOM 2150 N N . ASN A 1 286 ? -12.555 -30.375 -16.625 1 98 286 ASN A N 1
ATOM 2151 C CA . ASN A 1 286 ? -13.938 -29.938 -16.484 1 98 286 ASN A CA 1
ATOM 2152 C C . ASN A 1 286 ? -14.172 -29.234 -15.156 1 98 286 ASN A C 1
ATOM 2154 O O . ASN A 1 286 ? -14.836 -28.203 -15.102 1 98 286 ASN A O 1
ATOM 2158 N N . PHE A 1 287 ? -13.656 -29.844 -14.125 1 98.19 287 PHE A N 1
ATOM 2159 C CA . PHE A 1 287 ? -13.75 -29.25 -12.797 1 98.19 287 PHE A CA 1
ATOM 2160 C C . PHE A 1 287 ? -13.086 -27.875 -12.773 1 98.19 287 PHE A C 1
ATOM 2162 O O . PHE A 1 287 ? -13.648 -26.922 -12.25 1 98.19 287 PHE A O 1
ATOM 2169 N N . ALA A 1 288 ? -11.891 -27.781 -13.344 1 98.62 288 ALA A N 1
ATOM 2170 C CA . ALA A 1 288 ? -11.125 -26.531 -13.391 1 98.62 288 ALA A CA 1
ATOM 2171 C C . ALA A 1 288 ? -11.867 -25.453 -14.18 1 98.62 288 ALA A C 1
ATOM 2173 O O . ALA A 1 288 ? -11.859 -24.281 -13.805 1 98.62 288 ALA A O 1
ATOM 2174 N N . THR A 1 289 ? -12.469 -25.859 -15.25 1 97.81 289 THR A N 1
ATOM 2175 C CA . THR A 1 289 ? -13.25 -24.953 -16.078 1 97.81 289 THR A CA 1
ATOM 2176 C C . THR A 1 289 ? -14.414 -24.359 -15.281 1 97.81 289 THR A C 1
ATOM 2178 O O . THR A 1 289 ? -14.656 -23.156 -15.336 1 97.81 289 THR A O 1
ATOM 2181 N N . THR A 1 290 ? -15.062 -25.188 -14.547 1 97.12 290 THR A N 1
ATOM 2182 C CA . THR A 1 290 ? -16.172 -24.734 -13.719 1 97.12 290 THR A CA 1
ATOM 2183 C C . THR A 1 290 ? -15.68 -23.812 -12.609 1 97.12 290 THR A C 1
ATOM 2185 O O . THR A 1 290 ? -16.25 -22.75 -12.375 1 97.12 290 THR A O 1
ATOM 2188 N N . ALA A 1 291 ? -14.617 -24.203 -11.961 1 97.81 291 ALA A N 1
ATOM 2189 C CA . ALA A 1 291 ? -14.047 -23.406 -10.883 1 97.81 291 ALA A CA 1
ATOM 2190 C C . ALA A 1 291 ? -13.641 -22.016 -11.375 1 97.81 291 ALA A C 1
ATOM 2192 O O . ALA A 1 291 ? -13.938 -21.016 -10.727 1 97.81 291 ALA A O 1
ATOM 2193 N N . SER A 1 292 ? -12.977 -21.953 -12.5 1 97.06 292 SER A N 1
ATOM 2194 C CA . SER A 1 292 ? -12.531 -20.688 -13.062 1 97.06 292 SER A CA 1
ATOM 2195 C C . SER A 1 292 ? -13.711 -19.812 -13.445 1 97.06 292 SER A C 1
ATOM 2197 O O . SER A 1 292 ? -13.648 -18.578 -13.312 1 97.06 292 SER A O 1
ATOM 2199 N N . SER A 1 293 ? -14.75 -20.406 -13.938 1 95.75 293 SER A N 1
ATOM 2200 C CA . SER A 1 293 ? -15.945 -19.672 -14.312 1 95.75 293 SER A CA 1
ATOM 2201 C C . SER A 1 293 ? -16.594 -19.016 -13.094 1 95.75 293 SER A C 1
ATOM 2203 O O . SER A 1 293 ? -17.172 -17.938 -13.195 1 95.75 293 SER A O 1
ATOM 2205 N N . LEU A 1 294 ? -16.547 -19.656 -11.977 1 95.94 294 LEU A N 1
ATOM 2206 C CA . LEU A 1 294 ? -17.062 -19.094 -10.734 1 95.94 294 LEU A CA 1
ATOM 2207 C C . LEU A 1 294 ? -16.172 -17.969 -10.227 1 95.94 294 LEU A C 1
ATOM 2209 O O . LEU A 1 294 ? -16.656 -16.938 -9.766 1 95.94 294 LEU A O 1
ATOM 2213 N N . ALA A 1 295 ? -14.867 -18.156 -10.352 1 95.94 295 ALA A N 1
ATOM 2214 C CA . ALA A 1 295 ? -13.891 -17.203 -9.836 1 95.94 295 ALA A CA 1
ATOM 2215 C C . ALA A 1 295 ? -14.031 -15.852 -10.523 1 95.94 295 ALA A C 1
ATOM 2217 O O . ALA A 1 295 ? -13.938 -14.805 -9.875 1 95.94 295 ALA A O 1
ATOM 2218 N N . ILE A 1 296 ? -14.32 -15.789 -11.805 1 95.25 296 ILE A N 1
ATOM 2219 C CA . ILE A 1 296 ? -14.273 -14.555 -12.578 1 95.25 296 ILE A CA 1
ATOM 2220 C C . ILE A 1 296 ? -15.547 -13.75 -12.328 1 95.25 296 ILE A C 1
ATOM 2222 O O . ILE A 1 296 ? -15.703 -12.641 -12.859 1 95.25 296 ILE A O 1
ATOM 2226 N N . GLN A 1 297 ? -16.453 -14.281 -11.523 1 94.38 297 GLN A N 1
ATOM 2227 C CA . GLN A 1 297 ? -17.688 -13.586 -11.188 1 94.38 297 GLN A CA 1
ATOM 2228 C C . GLN A 1 297 ? -17.531 -12.758 -9.914 1 94.38 297 GLN A C 1
ATOM 2230 O O . GLN A 1 297 ? -18.469 -12.109 -9.469 1 94.38 297 GLN A O 1
ATOM 2235 N N . LYS A 1 298 ? -16.406 -12.805 -9.336 1 91.06 298 LYS A N 1
ATOM 2236 C CA . LYS A 1 298 ? -16.078 -12.07 -8.125 1 91.06 298 LYS A CA 1
ATOM 2237 C C . LYS A 1 298 ? -14.812 -11.234 -8.312 1 91.06 298 LYS A C 1
ATOM 2239 O O . LYS A 1 298 ? -13.977 -11.547 -9.164 1 91.06 298 LYS A O 1
ATOM 2244 N N . LYS A 1 299 ? -14.641 -10.242 -7.527 1 87.5 299 LYS A N 1
ATOM 2245 C CA . LYS A 1 299 ? -13.453 -9.391 -7.613 1 87.5 299 LYS A CA 1
ATOM 2246 C C . LYS A 1 299 ? -12.266 -10.023 -6.895 1 87.5 299 LYS A C 1
ATOM 2248 O O . LYS A 1 299 ? -12.422 -10.586 -5.812 1 87.5 299 LYS A O 1
ATOM 2253 N N . GLY A 1 300 ? -11.117 -9.773 -7.582 1 87.75 300 GLY A N 1
ATOM 2254 C CA . GLY A 1 300 ? -9.891 -10.195 -6.918 1 87.75 300 GLY A CA 1
ATOM 2255 C C . GLY A 1 300 ? -9.328 -11.492 -7.469 1 87.75 300 GLY A C 1
ATOM 2256 O O . GLY A 1 300 ? -9.961 -12.141 -8.305 1 87.75 300 GLY A O 1
ATOM 2257 N N . ALA A 1 301 ? -8.156 -11.828 -7 1 90 301 ALA A N 1
ATOM 2258 C CA . ALA A 1 301 ? -7.516 -13.078 -7.398 1 90 301 ALA A CA 1
ATOM 2259 C C . ALA A 1 301 ? -7.711 -14.156 -6.34 1 90 301 ALA A C 1
ATOM 2261 O O . ALA A 1 301 ? -8.656 -14.953 -6.422 1 90 301 ALA A O 1
ATOM 2262 N N . ALA A 1 302 ? -6.996 -14.062 -5.262 1 93.12 302 ALA A N 1
ATOM 2263 C CA . ALA A 1 302 ? -7.082 -15.047 -4.188 1 93.12 302 ALA A CA 1
ATOM 2264 C C . ALA A 1 302 ? -8.477 -15.062 -3.57 1 93.12 302 ALA A C 1
ATOM 2266 O O . ALA A 1 302 ? -9.031 -16.141 -3.299 1 93.12 302 ALA A O 1
ATOM 2267 N N . GLU A 1 303 ? -9.062 -13.93 -3.404 1 93.5 303 GLU A N 1
ATOM 2268 C CA . GLU A 1 303 ? -10.344 -13.773 -2.729 1 93.5 303 GLU A CA 1
ATOM 2269 C C . GLU A 1 303 ? -11.477 -14.414 -3.533 1 93.5 303 GLU A C 1
ATOM 2271 O O . GLU A 1 303 ? -12.469 -14.867 -2.965 1 93.5 303 GLU A O 1
ATOM 2276 N N . SER A 1 304 ? -11.32 -14.523 -4.816 1 94.81 304 SER A N 1
ATOM 2277 C CA . SER A 1 304 ? -12.414 -14.93 -5.691 1 94.81 304 SER A CA 1
ATOM 2278 C C . SER A 1 304 ? -12.414 -16.438 -5.895 1 94.81 304 SER A C 1
ATOM 2280 O O . SER A 1 304 ? -13.391 -17 -6.41 1 94.81 304 SER A O 1
ATOM 2282 N N . ILE A 1 305 ? -11.359 -17.141 -5.5 1 98 305 ILE A N 1
ATOM 2283 C CA . ILE A 1 305 ? -11.242 -18.578 -5.719 1 98 305 ILE A CA 1
ATOM 2284 C C . ILE A 1 305 ? -12.344 -19.312 -4.941 1 98 305 ILE A C 1
ATOM 2286 O O . ILE A 1 305 ? -12.461 -19.156 -3.725 1 98 305 ILE A O 1
ATOM 2290 N N . PRO A 1 306 ? -13.141 -20.141 -5.594 1 97.88 306 PRO A N 1
ATOM 2291 C CA . PRO A 1 306 ? -14.227 -20.844 -4.902 1 97.88 306 PRO A CA 1
ATOM 2292 C C . PRO A 1 306 ? -13.734 -22.016 -4.047 1 97.88 306 PRO A C 1
ATOM 2294 O O . PRO A 1 306 ? -12.57 -22.406 -4.152 1 97.88 306 PRO A O 1
ATOM 2297 N N . PHE A 1 307 ? -14.617 -22.469 -3.205 1 98.06 307 PHE A N 1
ATOM 2298 C CA . PHE A 1 307 ? -14.359 -23.688 -2.443 1 98.06 307 PHE A CA 1
ATOM 2299 C C . PHE A 1 307 ? -14.836 -24.906 -3.207 1 98.06 307 PHE A C 1
ATOM 2301 O O . PHE A 1 307 ? -15.719 -24.812 -4.062 1 98.06 307 PHE A O 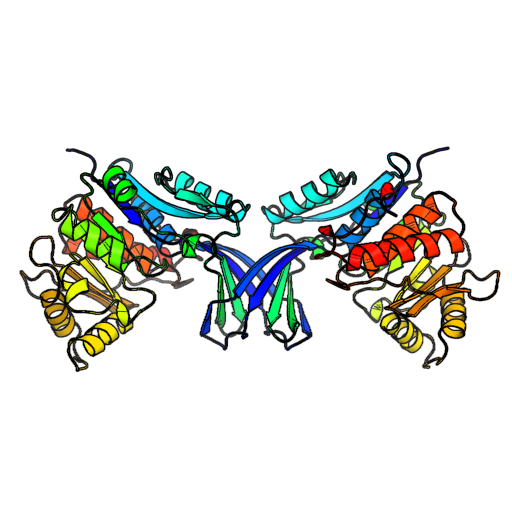1
ATOM 2308 N N . TYR A 1 308 ? -14.266 -26 -2.871 1 98.38 308 TYR A N 1
ATOM 2309 C CA . TYR A 1 308 ? -14.578 -27.266 -3.506 1 98.38 308 TYR A CA 1
ATOM 2310 C C . TYR A 1 308 ? -16.078 -27.516 -3.535 1 98.38 308 TYR A C 1
ATOM 2312 O O . TYR A 1 308 ? -16.641 -27.906 -4.566 1 98.38 308 TYR A O 1
ATOM 2320 N N . LYS A 1 309 ? -16.766 -27.172 -2.471 1 97.31 309 LYS A N 1
ATOM 2321 C CA . LYS A 1 309 ? -18.188 -27.453 -2.314 1 97.31 309 LYS A CA 1
ATOM 2322 C C . LYS A 1 309 ? -19.031 -26.578 -3.254 1 97.31 309 LYS A C 1
ATOM 2324 O O . LYS A 1 309 ? -20.156 -26.953 -3.596 1 97.31 309 LYS A O 1
ATOM 2329 N N . ASP A 1 310 ? -18.484 -25.469 -3.643 1 96.56 310 ASP A N 1
ATOM 2330 C CA . ASP A 1 310 ? -19.203 -24.531 -4.492 1 96.56 310 ASP A CA 1
ATOM 2331 C C . ASP A 1 310 ? -19.141 -24.953 -5.957 1 96.56 310 ASP A C 1
ATOM 2333 O O . ASP A 1 310 ? -19.906 -24.453 -6.789 1 96.56 310 ASP A O 1
ATOM 2337 N N . VAL A 1 311 ? -18.203 -25.766 -6.301 1 97.25 311 VAL A N 1
ATOM 2338 C CA . VAL A 1 311 ? -17.953 -26.172 -7.68 1 97.25 311 VAL A CA 1
ATOM 2339 C C . VAL A 1 311 ? -18.766 -27.422 -7.996 1 97.25 311 VAL A C 1
ATOM 2341 O O . VAL A 1 311 ? -19.328 -27.547 -9.086 1 97.25 311 VAL A O 1
ATOM 2344 N N . MET B 1 1 ? 1.438 24.156 37.656 1 53.56 1 MET B N 1
ATOM 2345 C CA . MET B 1 1 ? 0.593 24.75 36.625 1 53.56 1 MET B CA 1
ATOM 2346 C C . MET B 1 1 ? -0.038 23.672 35.75 1 53.56 1 MET B C 1
ATOM 2348 O O . MET B 1 1 ? 0.514 22.594 35.594 1 53.56 1 MET B O 1
ATOM 2352 N N . GLN B 1 2 ? -1.402 23.734 35.344 1 81.12 2 GLN B N 1
ATOM 2353 C CA . GLN B 1 2 ? -2.119 22.719 34.594 1 81.12 2 GLN B CA 1
ATOM 2354 C C . GLN B 1 2 ? -1.465 22.469 33.219 1 81.12 2 GLN B C 1
ATOM 2356 O O . GLN B 1 2 ? -1.049 23.422 32.562 1 81.12 2 GLN B O 1
ATOM 2361 N N . LYS B 1 3 ? -1.172 21.25 33 1 91.12 3 LYS B N 1
ATOM 2362 C CA . LYS B 1 3 ? -0.595 20.797 31.734 1 91.12 3 LYS B CA 1
ATOM 2363 C C . LYS B 1 3 ? -1.427 21.281 30.547 1 91.12 3 LYS B C 1
ATOM 2365 O O . LYS B 1 3 ? -2.617 20.969 30.453 1 91.12 3 LYS B O 1
ATOM 2370 N N . PRO B 1 4 ? -0.786 22.266 29.75 1 98.19 4 PRO B N 1
ATOM 2371 C CA . PRO B 1 4 ? -1.58 22.703 28.594 1 98.19 4 PRO B CA 1
ATOM 2372 C C . PRO B 1 4 ? -1.946 21.562 27.672 1 98.19 4 PRO B C 1
ATOM 2374 O O . PRO B 1 4 ? -1.178 20.609 27.531 1 98.19 4 PRO B O 1
ATOM 2377 N N . THR B 1 5 ? -3.084 21.688 27.031 1 98.44 5 THR B N 1
ATOM 2378 C CA . THR B 1 5 ? -3.561 20.703 26.062 1 98.44 5 THR B CA 1
ATOM 2379 C C . THR B 1 5 ? -3.504 21.266 24.641 1 98.44 5 THR B C 1
ATOM 2381 O O . THR B 1 5 ? -3.943 22.391 24.406 1 98.44 5 THR B O 1
ATOM 2384 N N . ILE B 1 6 ? -2.857 20.547 23.781 1 98.81 6 ILE B N 1
ATOM 2385 C CA . ILE B 1 6 ? -2.844 20.859 22.359 1 98.81 6 ILE B CA 1
ATOM 2386 C C . ILE B 1 6 ? -3.576 19.766 21.594 1 98.81 6 ILE B C 1
ATOM 2388 O O . ILE B 1 6 ? -3.227 18.578 21.688 1 98.81 6 ILE B O 1
ATOM 2392 N N . THR B 1 7 ? -4.602 20.094 20.859 1 98.94 7 THR B N 1
ATOM 2393 C CA . THR B 1 7 ? -5.359 19.141 20.062 1 98.94 7 THR B CA 1
ATOM 2394 C C . THR B 1 7 ? -5.152 19.391 18.578 1 98.94 7 THR B C 1
ATOM 2396 O O . THR B 1 7 ? -5.27 20.516 18.109 1 98.94 7 THR B O 1
ATOM 2399 N N . VAL B 1 8 ? -4.789 18.375 17.859 1 98.94 8 VAL B N 1
ATOM 2400 C CA . VAL B 1 8 ? -4.684 18.438 16.406 1 98.94 8 VAL B CA 1
ATOM 2401 C C . VAL B 1 8 ? -5.902 17.766 15.773 1 98.94 8 VAL B C 1
ATOM 2403 O O . VAL B 1 8 ? -6.25 16.641 16.125 1 98.94 8 VAL B O 1
ATOM 2406 N N . ILE B 1 9 ? -6.633 18.469 14.938 1 98.88 9 ILE B N 1
ATOM 2407 C CA . ILE B 1 9 ? -7.645 17.875 14.07 1 98.88 9 ILE B CA 1
ATOM 2408 C C . ILE B 1 9 ? -7.082 17.703 12.664 1 98.88 9 ILE B C 1
ATOM 2410 O O . ILE B 1 9 ? -6.652 18.672 12.039 1 98.88 9 ILE B O 1
ATOM 2414 N N . GLY B 1 10 ? -7.059 16.391 12.227 1 98.62 10 GLY B N 1
ATOM 2415 C CA . GLY B 1 10 ? -6.516 16.359 10.875 1 98.62 10 GLY B CA 1
ATOM 2416 C C . GLY B 1 10 ? -6.344 14.961 10.336 1 98.62 10 GLY B C 1
ATOM 2417 O O . GLY B 1 10 ? -6.992 14.023 10.812 1 98.62 10 GLY B O 1
ATOM 2418 N N . SER B 1 11 ? -5.531 14.891 9.289 1 98.69 11 SER B N 1
ATOM 2419 C CA . SER B 1 11 ? -5.434 13.68 8.477 1 98.69 11 SER B CA 1
ATOM 2420 C C . SER B 1 11 ? -4.414 12.711 9.062 1 98.69 11 SER B C 1
ATOM 2422 O O . SER B 1 11 ? -3.463 13.125 9.727 1 98.69 11 SER B O 1
ATOM 2424 N N . LEU B 1 12 ? -4.66 11.484 8.883 1 98.75 12 LEU B N 1
ATOM 2425 C CA . LEU B 1 12 ? -3.748 10.359 9.055 1 98.75 12 LEU B CA 1
ATOM 2426 C C . LEU B 1 12 ? -3.625 9.562 7.762 1 98.75 12 LEU B C 1
ATOM 2428 O O . LEU B 1 12 ? -4.605 8.977 7.289 1 98.75 12 LEU B O 1
ATOM 2432 N N . ASN B 1 13 ? -2.439 9.555 7.207 1 98.06 13 ASN B N 1
ATOM 2433 C CA . ASN B 1 13 ? -2.234 8.883 5.93 1 98.06 13 ASN B CA 1
ATOM 2434 C C . ASN B 1 13 ? -1.175 7.789 6.035 1 98.06 13 ASN B C 1
ATOM 2436 O O . ASN B 1 13 ? -0.176 7.953 6.738 1 98.06 13 ASN B O 1
ATOM 2440 N N . TYR B 1 14 ? -1.404 6.703 5.383 1 98.19 14 TYR B N 1
ATOM 2441 C CA . TYR B 1 14 ? -0.387 5.688 5.145 1 98.19 14 TYR B CA 1
ATOM 2442 C C . TYR B 1 14 ? 0.261 5.871 3.777 1 98.19 14 TYR B C 1
ATOM 2444 O O . TYR B 1 14 ? -0.408 5.766 2.746 1 98.19 14 TYR B O 1
ATOM 2452 N N . ASP B 1 15 ? 1.537 6.141 3.787 1 97.69 15 ASP B N 1
ATOM 2453 C CA . ASP B 1 15 ? 2.246 6.465 2.553 1 97.69 15 ASP B CA 1
ATOM 2454 C C . ASP B 1 15 ? 2.904 5.223 1.956 1 97.69 15 ASP B C 1
ATOM 2456 O O . ASP B 1 15 ? 3.648 4.516 2.641 1 97.69 15 ASP B O 1
ATOM 2460 N N . LEU B 1 16 ? 2.629 4.984 0.7 1 98.06 16 LEU B N 1
ATOM 2461 C CA . LEU B 1 16 ? 3.178 3.883 -0.084 1 98.06 16 LEU B CA 1
ATOM 2462 C C . LEU B 1 16 ? 4.098 4.402 -1.183 1 98.06 16 LEU B C 1
ATOM 2464 O O . LEU B 1 16 ? 3.629 4.941 -2.188 1 98.06 16 LEU B O 1
ATOM 2468 N N . VAL B 1 17 ? 5.402 4.172 -1.02 1 97.06 17 VAL B N 1
ATOM 2469 C CA . VAL B 1 17 ? 6.371 4.828 -1.889 1 97.06 17 VAL B CA 1
ATOM 2470 C C . VAL B 1 17 ? 7.082 3.787 -2.752 1 97.06 17 VAL B C 1
ATOM 2472 O O . VAL B 1 17 ? 7.727 2.875 -2.229 1 97.06 17 VAL B O 1
ATOM 2475 N N . THR B 1 18 ? 6.988 3.898 -4.02 1 97.88 18 THR B N 1
ATOM 2476 C CA . THR B 1 18 ? 7.699 3.053 -4.973 1 97.88 18 THR B CA 1
ATOM 2477 C C . THR B 1 18 ? 8.766 3.852 -5.711 1 97.88 18 THR B C 1
ATOM 2479 O O . THR B 1 18 ? 8.469 4.875 -6.332 1 97.88 18 THR B O 1
ATOM 2482 N N . PHE B 1 19 ? 10.016 3.441 -5.594 1 97.19 19 PHE B N 1
ATOM 2483 C CA . PHE B 1 19 ? 11.109 4.016 -6.359 1 97.19 19 PHE B CA 1
ATOM 2484 C C . PHE B 1 19 ? 11.312 3.262 -7.668 1 97.19 19 PHE B C 1
ATOM 2486 O O . PHE B 1 19 ? 11.352 2.029 -7.68 1 97.19 19 PHE B O 1
ATOM 2493 N N . THR B 1 20 ? 11.406 3.969 -8.758 1 97.69 20 THR B N 1
ATOM 2494 C CA . THR B 1 20 ? 11.406 3.309 -10.062 1 97.69 20 THR B CA 1
ATOM 2495 C C . THR B 1 20 ? 12.211 4.117 -11.07 1 97.69 20 THR B C 1
ATOM 2497 O O . THR B 1 20 ? 12.438 5.312 -10.883 1 97.69 20 THR B O 1
ATOM 2500 N N . ASN B 1 21 ? 12.727 3.457 -12.086 1 96.06 21 ASN B N 1
ATOM 2501 C CA . ASN B 1 21 ? 13.43 4.141 -13.172 1 96.06 21 ASN B CA 1
ATOM 2502 C C . ASN B 1 21 ? 12.453 4.758 -14.164 1 96.06 21 ASN B C 1
ATOM 2504 O O . ASN B 1 21 ? 12.789 5.727 -14.852 1 96.06 21 ASN B O 1
ATOM 2508 N N . LYS B 1 22 ? 11.312 4.176 -14.242 1 92.25 22 LYS B N 1
ATOM 2509 C CA . LYS B 1 22 ? 10.305 4.672 -15.172 1 92.25 22 LYS B CA 1
ATOM 2510 C C . LYS B 1 22 ? 8.898 4.395 -14.656 1 92.25 22 LYS B C 1
ATOM 2512 O O . LYS B 1 22 ? 8.68 3.426 -13.922 1 92.25 22 LYS B O 1
ATOM 2517 N N . VAL B 1 23 ? 7.953 5.305 -15.031 1 93.88 23 VAL B N 1
ATOM 2518 C CA . VAL B 1 23 ? 6.535 5.055 -14.797 1 93.88 23 VAL B CA 1
ATOM 2519 C C . VAL B 1 23 ? 5.969 4.215 -15.938 1 93.88 23 VAL B C 1
ATOM 2521 O O . VAL B 1 23 ? 6.145 4.551 -17.109 1 93.88 23 VAL B O 1
ATOM 2524 N N . PRO B 1 24 ? 5.332 3.135 -15.609 1 95.56 24 PRO B N 1
ATOM 2525 C CA . PRO B 1 24 ? 4.809 2.279 -16.672 1 95.56 24 PRO B CA 1
ATOM 2526 C C . PRO B 1 24 ? 3.783 2.992 -17.562 1 95.56 24 PRO B C 1
ATOM 2528 O O . PRO B 1 24 ? 3.025 3.836 -17.078 1 95.56 24 PRO B O 1
ATOM 2531 N N . GLU B 1 25 ? 3.752 2.596 -18.844 1 94.06 25 GLU B N 1
ATOM 2532 C CA . GLU B 1 25 ? 2.688 3.027 -19.75 1 94.06 25 GLU B CA 1
ATOM 2533 C C . GLU B 1 25 ? 1.407 2.23 -19.516 1 94.06 25 GLU B C 1
ATOM 2535 O O . GLU B 1 25 ? 1.41 1.248 -18.766 1 94.06 25 GLU B O 1
ATOM 2540 N N . GLY B 1 26 ? 0.335 2.76 -20.141 1 92.56 26 GLY B N 1
ATOM 2541 C CA . GLY B 1 26 ? -0.9 1.995 -20.062 1 92.56 26 GLY B CA 1
ATOM 2542 C C . GLY B 1 26 ? -0.742 0.552 -20.5 1 92.56 26 GLY B C 1
ATOM 2543 O O . GLY B 1 26 ? -0.202 0.28 -21.578 1 92.56 26 GLY B O 1
ATOM 2544 N N . GLY B 1 27 ? -1.159 -0.43 -19.688 1 91.94 27 GLY B N 1
ATOM 2545 C CA . GLY B 1 27 ? -1.095 -1.848 -20 1 91.94 27 GLY B CA 1
ATOM 2546 C C . GLY B 1 27 ? 0.257 -2.467 -19.703 1 91.94 27 GLY B C 1
ATOM 2547 O O . GLY B 1 27 ? 0.469 -3.656 -19.938 1 91.94 27 GLY B O 1
ATOM 2548 N N . GLU B 1 28 ? 1.145 -1.69 -19.109 1 94.31 28 GLU B N 1
ATOM 2549 C CA . GLU B 1 28 ? 2.514 -2.16 -18.922 1 94.31 28 GLU B CA 1
ATOM 2550 C C . GLU B 1 28 ? 2.748 -2.584 -17.469 1 94.31 28 GLU B C 1
ATOM 2552 O O . GLU B 1 28 ? 2.238 -1.953 -16.547 1 94.31 28 GLU B O 1
ATOM 2557 N N . THR B 1 29 ? 3.422 -3.678 -17.312 1 93.75 29 THR B N 1
ATOM 2558 C CA . THR B 1 29 ? 3.98 -4.105 -16.031 1 93.75 29 THR B CA 1
ATOM 2559 C C . THR B 1 29 ? 5.484 -3.836 -15.977 1 93.75 29 THR B C 1
ATOM 2561 O O . THR B 1 29 ? 6.223 -4.258 -16.875 1 93.75 29 THR B O 1
ATOM 2564 N N . TYR B 1 30 ? 5.906 -3.096 -15.008 1 96.06 30 TYR B N 1
ATOM 2565 C CA . TYR B 1 30 ? 7.305 -2.699 -14.883 1 96.06 30 TYR B CA 1
ATOM 2566 C C . TYR B 1 30 ? 7.867 -3.094 -13.523 1 96.06 30 TYR B C 1
ATOM 2568 O O . TYR B 1 30 ? 7.188 -2.961 -12.508 1 96.06 30 TYR B O 1
ATOM 2576 N N . GLN B 1 31 ? 9.07 -3.648 -13.508 1 95.81 31 GLN B N 1
ATOM 2577 C CA . GLN B 1 31 ? 9.734 -3.963 -12.242 1 95.81 31 GLN B CA 1
ATOM 2578 C C . GLN B 1 31 ? 10.359 -2.715 -11.625 1 95.81 31 GLN B C 1
ATOM 2580 O O . GLN B 1 31 ? 11.273 -2.119 -12.203 1 95.81 31 GLN B O 1
ATOM 2585 N N . ALA B 1 32 ? 9.93 -2.371 -10.484 1 97.62 32 ALA B N 1
ATOM 2586 C CA . ALA B 1 32 ? 10.43 -1.192 -9.789 1 97.62 32 ALA B CA 1
ATOM 2587 C C . ALA B 1 32 ? 11.703 -1.517 -9.016 1 97.62 32 ALA B C 1
ATOM 2589 O O . ALA B 1 32 ? 12.156 -2.662 -9.008 1 97.62 32 ALA B O 1
ATOM 2590 N N . ASN B 1 33 ? 12.328 -0.46 -8.43 1 96.38 33 ASN B N 1
ATOM 2591 C CA . ASN B 1 33 ? 13.609 -0.592 -7.75 1 96.38 33 ASN B CA 1
ATOM 2592 C C . ASN B 1 33 ? 13.438 -0.973 -6.285 1 96.38 33 ASN B C 1
ATOM 2594 O O . ASN B 1 33 ? 14.117 -1.87 -5.785 1 96.38 33 ASN B O 1
ATOM 2598 N N . SER B 1 34 ? 12.586 -0.32 -5.668 1 96.12 34 SER B N 1
ATOM 2599 C CA . SER B 1 34 ? 12.344 -0.58 -4.25 1 96.12 34 SER B CA 1
ATOM 2600 C C . SER B 1 34 ? 11 -0.021 -3.807 1 96.12 34 SER B C 1
ATOM 2602 O O . SER B 1 34 ? 10.352 0.715 -4.555 1 96.12 34 SER B O 1
ATOM 2604 N N . PHE B 1 35 ? 10.57 -0.469 -2.645 1 97.06 35 PHE B N 1
ATOM 2605 C CA . PHE B 1 35 ? 9.297 -0.098 -2.051 1 97.06 35 PHE B CA 1
ATOM 2606 C C . PHE B 1 35 ? 9.438 0.145 -0.553 1 97.06 35 PHE B C 1
ATOM 2608 O O . PHE B 1 35 ? 10.156 -0.59 0.132 1 97.06 35 PHE B O 1
ATOM 2615 N N . GLU B 1 36 ? 8.781 1.287 -0.121 1 95.38 36 GLU B N 1
ATOM 2616 C CA . GLU B 1 36 ? 8.789 1.632 1.298 1 95.38 36 GLU B CA 1
ATOM 2617 C C . GLU B 1 36 ? 7.418 2.115 1.759 1 95.38 36 GLU B C 1
ATOM 2619 O O . GLU B 1 36 ? 6.617 2.592 0.951 1 95.38 36 GLU B O 1
ATOM 2624 N N . THR B 1 37 ? 7.203 1.95 3.059 1 96.38 37 THR B N 1
ATOM 2625 C CA . THR B 1 37 ? 6.008 2.506 3.682 1 96.38 37 THR B CA 1
ATOM 2626 C C . THR B 1 37 ? 6.379 3.533 4.746 1 96.38 37 THR B C 1
ATOM 2628 O O . THR B 1 37 ? 7.414 3.406 5.406 1 96.38 37 THR B O 1
ATOM 2631 N N . HIS B 1 38 ? 5.57 4.531 4.883 1 95.81 38 HIS B N 1
ATOM 2632 C CA . HIS B 1 38 ? 5.75 5.559 5.906 1 95.81 38 HIS B CA 1
ATOM 2633 C C . HIS B 1 38 ? 4.41 6.004 6.48 1 95.81 38 HIS B C 1
ATOM 2635 O O . HIS B 1 38 ? 3.371 5.84 5.84 1 95.81 38 HIS B O 1
ATOM 2641 N N . MET B 1 39 ? 4.496 6.469 7.711 1 96.69 39 MET B N 1
ATOM 2642 C CA . MET B 1 39 ? 3.354 7.16 8.297 1 96.69 39 MET B CA 1
ATOM 2643 C C . MET B 1 39 ? 3.32 8.625 7.867 1 96.69 39 MET B C 1
ATOM 2645 O O . MET B 1 39 ? 4.363 9.273 7.785 1 96.69 39 MET B O 1
ATOM 2649 N N . GLY B 1 40 ? 2.115 9.039 7.539 1 96.25 40 GLY B N 1
ATOM 2650 C CA . GLY B 1 40 ? 2.014 10.422 7.098 1 96.25 40 GLY B CA 1
ATOM 2651 C C . GLY B 1 40 ? 0.663 11.039 7.395 1 96.25 40 GLY B C 1
ATOM 2652 O O . GLY B 1 40 ? -0.078 10.555 8.25 1 96.25 40 GLY B O 1
ATOM 2653 N N . GLY B 1 41 ? 0.403 12.148 6.633 1 97.12 41 GLY B N 1
ATOM 2654 C CA . GLY B 1 41 ? -0.706 13.039 6.945 1 97.12 41 GLY B CA 1
ATOM 2655 C C . GLY B 1 41 ? -0.296 14.227 7.797 1 97.12 41 GLY B C 1
ATOM 2656 O O . GLY B 1 41 ? 0.357 14.062 8.828 1 97.12 41 GLY B O 1
ATOM 2657 N N . LYS B 1 42 ? -0.712 15.312 7.301 1 97.88 42 LYS B N 1
ATOM 2658 C CA . LYS B 1 42 ? -0.289 16.516 8.023 1 97.88 42 LYS B CA 1
ATOM 2659 C C . LYS B 1 42 ? -0.753 16.469 9.477 1 97.88 42 LYS B C 1
ATOM 2661 O O . LYS B 1 42 ? -0.011 16.859 10.383 1 97.88 42 LYS B O 1
ATOM 2666 N N . GLY B 1 43 ? -1.986 16.062 9.68 1 98.56 43 GLY B N 1
ATOM 2667 C CA . GLY B 1 43 ? -2.469 15.922 11.047 1 98.56 43 GLY B CA 1
ATOM 2668 C C . GLY B 1 43 ? -1.594 15.031 11.898 1 98.56 43 GLY B C 1
ATOM 2669 O O . GLY B 1 43 ? -1.19 15.414 13 1 98.56 43 GLY B O 1
ATOM 2670 N N . LEU B 1 44 ? -1.332 13.875 11.43 1 98.81 44 LEU B N 1
ATOM 2671 C CA . LEU B 1 44 ? -0.497 12.93 12.164 1 98.81 44 LEU B CA 1
ATOM 2672 C C . LEU B 1 44 ? 0.891 13.508 12.414 1 98.81 44 LEU B C 1
ATOM 2674 O O . LEU B 1 44 ? 1.394 13.461 13.539 1 98.81 44 LEU B O 1
ATOM 2678 N N . ASN B 1 45 ? 1.52 14.047 11.391 1 98.56 45 ASN B N 1
ATOM 2679 C CA . ASN B 1 45 ? 2.854 14.625 11.523 1 98.56 45 ASN B CA 1
ATOM 2680 C C . ASN B 1 45 ? 2.889 15.727 12.578 1 98.56 45 ASN B C 1
ATOM 2682 O O . ASN B 1 45 ? 3.803 15.766 13.406 1 98.56 45 ASN B O 1
ATOM 2686 N N . GLU B 1 46 ? 1.935 16.562 12.523 1 98.81 46 GLU B N 1
ATOM 2687 C CA . GLU B 1 46 ? 1.896 17.688 13.453 1 98.81 46 GLU B CA 1
ATOM 2688 C C . GLU B 1 46 ? 1.637 17.219 14.883 1 98.81 46 GLU B C 1
ATOM 2690 O O . GLU B 1 46 ? 2.201 17.781 15.828 1 98.81 46 GLU B O 1
ATOM 2695 N N . ALA B 1 47 ? 0.769 16.25 15.047 1 98.88 47 ALA B N 1
ATOM 2696 C CA . ALA B 1 47 ? 0.536 15.68 16.375 1 98.88 47 ALA B CA 1
ATOM 2697 C C . ALA B 1 47 ? 1.812 15.062 16.938 1 98.88 47 ALA B C 1
ATOM 2699 O O . ALA B 1 47 ? 2.154 15.289 18.109 1 98.88 47 ALA B O 1
ATOM 2700 N N . ILE B 1 48 ? 2.496 14.352 16.109 1 98.81 48 ILE B N 1
ATOM 2701 C CA . ILE B 1 48 ? 3.742 13.727 16.547 1 98.81 48 ILE B CA 1
ATOM 2702 C C . ILE B 1 48 ? 4.781 14.805 16.859 1 98.81 48 ILE B C 1
ATOM 2704 O O . ILE B 1 48 ? 5.52 14.695 17.844 1 98.81 48 ILE B O 1
ATOM 2708 N N . ALA B 1 49 ? 4.816 15.797 16 1 98.81 49 ALA B N 1
ATOM 2709 C CA . ALA B 1 49 ? 5.746 16.906 16.234 1 98.81 49 ALA B CA 1
ATOM 2710 C C . ALA B 1 49 ? 5.488 17.562 17.578 1 98.81 49 ALA B C 1
ATOM 2712 O O . ALA B 1 49 ? 6.418 17.797 18.359 1 98.81 49 ALA B O 1
ATOM 2713 N N . VAL B 1 50 ? 4.227 17.875 17.906 1 98.81 50 VAL B N 1
ATOM 2714 C CA . VAL B 1 50 ? 3.875 18.484 19.188 1 98.81 50 VAL B CA 1
ATOM 2715 C C . VAL B 1 50 ? 4.328 17.578 20.328 1 98.81 50 VAL B C 1
ATOM 2717 O O . VAL B 1 50 ? 4.969 18.047 21.281 1 98.81 50 VAL B O 1
ATOM 2720 N N . ALA B 1 51 ? 4.059 16.312 20.203 1 98.75 51 ALA B N 1
ATOM 2721 C CA . ALA B 1 51 ? 4.348 15.359 21.281 1 98.75 51 ALA B CA 1
ATOM 2722 C C . ALA B 1 51 ? 5.852 15.211 21.484 1 98.75 51 ALA B C 1
ATOM 2724 O O . ALA B 1 51 ? 6.344 15.336 22.609 1 98.75 51 ALA B O 1
ATOM 2725 N N . ARG B 1 52 ? 6.566 14.992 20.422 1 98.62 52 ARG B N 1
ATOM 2726 C CA . ARG B 1 52 ? 7.996 14.711 20.531 1 98.62 52 ARG B CA 1
ATOM 2727 C C . ARG B 1 52 ? 8.781 15.961 20.906 1 98.62 52 ARG B C 1
ATOM 2729 O O . ARG B 1 52 ? 9.836 15.867 21.531 1 98.62 52 ARG B O 1
ATOM 2736 N N . LEU B 1 53 ? 8.273 17.094 20.547 1 98.69 53 LEU B N 1
ATOM 2737 C CA . LEU B 1 53 ? 9.023 18.328 20.734 1 98.69 53 LEU B CA 1
ATOM 2738 C C . LEU B 1 53 ? 8.539 19.078 21.969 1 98.69 53 LEU B C 1
ATOM 2740 O O . LEU B 1 53 ? 8.805 20.266 22.125 1 98.69 53 LEU B O 1
ATOM 2744 N N . SER B 1 54 ? 7.812 18.406 22.781 1 98.44 54 SER B N 1
ATOM 2745 C CA . SER B 1 54 ? 7.477 18.859 24.125 1 98.44 54 SER B CA 1
ATOM 2746 C C . SER B 1 54 ? 8.297 18.109 25.172 1 98.44 54 SER B C 1
ATOM 2748 O O . SER B 1 54 ? 8.562 16.922 25.031 1 98.44 54 SER B O 1
ATOM 2750 N N . PRO B 1 55 ? 8.664 18.875 26.25 1 97.25 55 PRO B N 1
ATOM 2751 C CA . PRO B 1 55 ? 9.258 18.125 27.344 1 97.25 55 PRO B CA 1
ATOM 2752 C C . PRO B 1 55 ? 8.328 17.047 27.906 1 97.25 55 PRO B C 1
ATOM 2754 O O . PRO B 1 55 ? 7.117 17.266 27.984 1 97.25 55 PRO B O 1
ATOM 2757 N N . GLU B 1 56 ? 8.938 15.969 28.297 1 94.5 56 GLU B N 1
ATOM 2758 C CA . GLU B 1 56 ? 8.164 14.812 28.75 1 94.5 56 GLU B CA 1
ATOM 2759 C C . GLU B 1 56 ? 7.156 15.211 29.828 1 94.5 56 GLU B C 1
ATOM 2761 O O . GLU B 1 56 ? 7.523 15.844 30.812 1 94.5 56 GLU B O 1
ATOM 2766 N N . GLY B 1 57 ? 5.926 14.93 29.547 1 94.06 57 GLY B N 1
ATOM 2767 C CA . GLY B 1 57 ? 4.875 15.078 30.547 1 94.06 57 GLY B CA 1
ATOM 27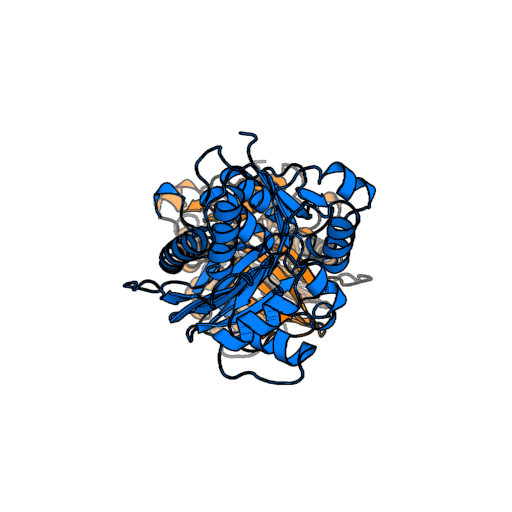68 C C . GLY B 1 57 ? 4.41 16.516 30.703 1 94.06 57 GLY B C 1
ATOM 2769 O O . GLY B 1 57 ? 3.631 16.812 31.609 1 94.06 57 GLY B O 1
ATOM 2770 N N . LYS B 1 58 ? 4.805 17.391 29.859 1 97.5 58 LYS B N 1
ATOM 2771 C CA . LYS B 1 58 ? 4.512 18.797 30.094 1 97.5 58 LYS B CA 1
ATOM 2772 C C . LYS B 1 58 ? 3.379 19.281 29.203 1 97.5 58 LYS B C 1
ATOM 2774 O O . LYS B 1 58 ? 2.797 20.344 29.453 1 97.5 58 LYS B O 1
ATOM 2779 N N . VAL B 1 59 ? 3.104 18.578 28.172 1 98.19 59 VAL B N 1
ATOM 2780 C CA . VAL B 1 59 ? 2.029 18.922 27.25 1 98.19 59 VAL B CA 1
ATOM 2781 C C . VAL B 1 59 ? 1.13 17.719 27.016 1 98.19 59 VAL B C 1
ATOM 2783 O O . VAL B 1 59 ? 1.616 16.594 26.891 1 98.19 59 VAL B O 1
ATOM 2786 N N . ASN B 1 60 ? -0.158 17.906 27.141 1 98.31 60 ASN B N 1
ATOM 2787 C CA . ASN B 1 60 ? -1.119 16.906 26.703 1 98.31 60 ASN B CA 1
ATOM 2788 C C . ASN B 1 60 ? -1.445 17.047 25.219 1 98.31 60 ASN B C 1
ATOM 2790 O O . ASN B 1 60 ? -2.107 18 24.812 1 98.31 60 ASN B O 1
ATOM 2794 N N . THR B 1 61 ? -0.955 16.125 24.438 1 98.75 61 THR B N 1
ATOM 2795 C CA . THR B 1 61 ? -1.204 16.141 23 1 98.75 61 THR B CA 1
ATOM 2796 C C . THR B 1 61 ? -2.338 15.195 22.625 1 98.75 61 THR B C 1
ATOM 2798 O O . THR B 1 61 ? -2.32 14.016 23 1 98.75 61 THR B O 1
ATOM 2801 N N . ARG B 1 62 ? -3.316 15.695 21.844 1 98.75 62 ARG B N 1
ATOM 2802 C CA . ARG B 1 62 ? -4.469 14.906 21.422 1 98.75 62 ARG B CA 1
ATOM 2803 C C . ARG B 1 62 ? -4.637 14.953 19.906 1 98.75 62 ARG B C 1
ATOM 2805 O O . ARG B 1 62 ? -4.418 16 19.281 1 98.75 62 ARG B O 1
ATOM 2812 N N . MET B 1 63 ? -5.051 13.852 19.391 1 98.88 63 MET B N 1
ATOM 2813 C CA . MET B 1 63 ? -5.387 13.758 17.969 1 98.88 63 MET B CA 1
ATOM 2814 C C . MET B 1 63 ? -6.875 13.5 17.766 1 98.88 63 MET B C 1
ATOM 2816 O O . MET B 1 63 ? -7.457 12.648 18.453 1 98.88 63 MET B O 1
ATOM 2820 N N . VAL B 1 64 ? -7.488 14.305 16.969 1 98.88 64 VAL B N 1
ATOM 2821 C CA . VAL B 1 64 ? -8.844 14.055 16.484 1 98.88 64 VAL B CA 1
ATOM 2822 C C . VAL B 1 64 ? -8.789 13.703 14.992 1 98.88 64 VAL B C 1
ATOM 2824 O O . VAL B 1 64 ? -8.344 14.508 14.18 1 98.88 64 VAL B O 1
ATOM 2827 N N . GLY B 1 65 ? -9.141 12.539 14.656 1 98.81 65 GLY B N 1
ATOM 2828 C CA . GLY B 1 65 ? -9.078 12.078 13.281 1 98.81 65 GLY B CA 1
ATOM 2829 C C . GLY B 1 65 ? -9.898 10.828 13.031 1 98.81 65 GLY B C 1
ATOM 2830 O O . GLY B 1 65 ? -10.641 10.383 13.906 1 98.81 65 GLY B O 1
ATOM 2831 N N . ARG B 1 66 ? -9.906 10.391 11.797 1 98.81 66 ARG B N 1
ATOM 2832 C CA . ARG B 1 66 ? -10.562 9.164 11.367 1 98.81 66 ARG B CA 1
ATOM 2833 C C . ARG B 1 66 ? -9.594 8.242 10.641 1 98.81 66 ARG B C 1
ATOM 2835 O O . ARG B 1 66 ? -8.75 8.703 9.867 1 98.81 66 ARG B O 1
ATOM 2842 N N . VAL B 1 67 ? -9.688 6.961 10.93 1 98.81 67 VAL B N 1
ATOM 2843 C CA . VAL B 1 67 ? -8.969 5.926 10.195 1 98.81 67 VAL B CA 1
ATOM 2844 C C . VAL B 1 67 ? -9.945 4.844 9.734 1 98.81 67 VAL B C 1
ATOM 2846 O O . VAL B 1 67 ? -11.094 4.801 10.195 1 98.81 67 VAL B O 1
ATOM 2849 N N . GLY B 1 68 ? -9.523 4.105 8.711 1 98.38 68 GLY B N 1
ATOM 2850 C CA . GLY B 1 68 ? -10.336 2.967 8.312 1 98.38 68 GLY B CA 1
ATOM 2851 C C . GLY B 1 68 ? -10.211 1.783 9.25 1 98.38 68 GLY B C 1
ATOM 2852 O O . GLY B 1 68 ? -9.383 1.795 10.164 1 98.38 68 GLY B O 1
ATOM 2853 N N . THR B 1 69 ? -11.07 0.766 9.055 1 97.44 69 THR B N 1
ATOM 2854 C CA . THR B 1 69 ? -10.984 -0.478 9.812 1 97.44 69 THR B CA 1
ATOM 2855 C C . THR B 1 69 ? -9.945 -1.411 9.203 1 97.44 69 THR B C 1
ATOM 2857 O O . THR B 1 69 ? -9.875 -2.588 9.562 1 97.44 69 THR B O 1
ATOM 2860 N N . ASP B 1 70 ? -9.156 -0.93 8.344 1 95.88 70 ASP B N 1
ATOM 2861 C CA . ASP B 1 70 ? -8.109 -1.705 7.691 1 95.88 70 ASP B CA 1
ATOM 2862 C C . ASP B 1 70 ? -6.84 -1.741 8.539 1 95.88 70 ASP B C 1
ATOM 2864 O O . ASP B 1 70 ? -6.785 -1.128 9.609 1 95.88 70 ASP B O 1
ATOM 2868 N N . GLN B 1 71 ? -5.844 -2.486 8.086 1 95.69 71 GLN B N 1
ATOM 2869 C CA . GLN B 1 71 ? -4.617 -2.643 8.859 1 95.69 71 GLN B CA 1
ATOM 2870 C C . GLN B 1 71 ? -3.832 -1.336 8.914 1 95.69 71 GLN B C 1
ATOM 2872 O O . GLN B 1 71 ? -3.078 -1.098 9.867 1 95.69 71 GLN B O 1
ATOM 2877 N N . PHE B 1 72 ? -3.959 -0.513 7.871 1 98.12 72 PHE B N 1
ATOM 2878 C CA . PHE B 1 72 ? -3.279 0.777 7.879 1 98.12 72 PHE B CA 1
ATOM 2879 C C . PHE B 1 72 ? -3.771 1.638 9.039 1 98.12 72 PHE B C 1
ATOM 2881 O O . PHE B 1 72 ? -2.977 2.303 9.703 1 98.12 72 PHE B O 1
ATOM 2888 N N . GLY B 1 73 ? -5.09 1.617 9.234 1 98.38 73 GLY B N 1
ATOM 2889 C CA . GLY B 1 73 ? -5.656 2.361 10.352 1 98.38 73 GLY B CA 1
ATOM 2890 C C . GLY B 1 73 ? -5.059 1.98 11.688 1 98.38 73 GLY B C 1
ATOM 2891 O O . GLY B 1 73 ? -4.73 2.852 12.5 1 98.38 73 GLY B O 1
ATOM 2892 N N . ASP B 1 74 ? -4.852 0.702 11.891 1 97.62 74 ASP B N 1
ATOM 2893 C CA . ASP B 1 74 ? -4.246 0.21 13.125 1 97.62 74 ASP B CA 1
ATOM 2894 C C . ASP B 1 74 ? -2.816 0.724 13.273 1 97.62 74 ASP B C 1
ATOM 2896 O O . ASP B 1 74 ? -2.41 1.135 14.367 1 97.62 74 ASP B O 1
ATOM 2900 N N . SER B 1 75 ? -2.129 0.669 12.227 1 97.62 75 SER B N 1
ATOM 2901 C CA . SER B 1 75 ? -0.735 1.101 12.25 1 97.62 75 SER B CA 1
ATOM 2902 C C . SER B 1 75 ? -0.624 2.596 12.523 1 97.62 75 SER B C 1
ATOM 2904 O O . SER B 1 75 ? 0.257 3.031 13.273 1 97.62 75 SER B O 1
ATOM 2906 N N . LEU B 1 76 ? -1.477 3.359 11.914 1 98.56 76 LEU B N 1
ATOM 2907 C CA . LEU B 1 76 ? -1.483 4.805 12.102 1 98.56 76 LEU B CA 1
ATOM 2908 C C . LEU B 1 76 ? -1.775 5.16 13.555 1 98.56 76 LEU B C 1
ATOM 2910 O O . LEU B 1 76 ? -1.087 5.992 14.148 1 98.56 76 LEU B O 1
ATOM 2914 N N . LYS B 1 77 ? -2.77 4.539 14.164 1 98.5 77 LYS B N 1
ATOM 2915 C CA . LYS B 1 77 ? -3.117 4.777 15.562 1 98.5 77 LYS B CA 1
ATOM 2916 C C . LYS B 1 77 ? -1.965 4.398 16.484 1 98.5 77 LYS B C 1
ATOM 2918 O O . LYS B 1 77 ? -1.63 5.145 17.406 1 98.5 77 LYS B O 1
ATOM 2923 N N . GLN B 1 78 ? -1.388 3.275 16.203 1 98.38 78 GLN B N 1
ATOM 2924 C CA . GLN B 1 78 ? -0.301 2.805 17.062 1 98.38 78 GLN B CA 1
ATOM 2925 C C . GLN B 1 78 ? 0.895 3.752 17 1 98.38 78 GLN B C 1
ATOM 2927 O O . GLN B 1 78 ? 1.568 3.973 18.016 1 98.38 78 GLN B O 1
ATOM 2932 N N . CYS B 1 79 ? 1.154 4.234 15.852 1 97.94 79 CYS B N 1
ATOM 2933 C CA . CYS B 1 79 ? 2.24 5.195 15.68 1 97.94 79 CYS B CA 1
ATOM 2934 C C . CYS B 1 79 ? 2.051 6.398 16.594 1 97.94 79 CYS B C 1
ATOM 2936 O O . CYS B 1 79 ? 3.008 6.863 17.219 1 97.94 79 CYS B O 1
ATOM 2938 N N . LEU B 1 80 ? 0.87 6.883 16.656 1 98.75 80 LEU B N 1
ATOM 2939 C CA . LEU B 1 80 ? 0.543 8.008 17.531 1 98.75 80 LEU B CA 1
ATOM 2940 C C . LEU B 1 80 ? 0.708 7.625 19 1 98.75 80 LEU B C 1
ATOM 2942 O O . LEU B 1 80 ? 1.293 8.383 19.781 1 98.75 80 LEU B O 1
ATOM 2946 N N . VAL B 1 81 ? 0.212 6.465 19.344 1 98.69 81 VAL B N 1
ATOM 2947 C CA . VAL B 1 81 ? 0.312 5.98 20.719 1 98.69 81 VAL B CA 1
ATOM 2948 C C . VAL B 1 81 ? 1.779 5.891 21.125 1 98.69 81 VAL B C 1
ATOM 2950 O O . VAL B 1 81 ? 2.15 6.316 22.234 1 98.69 81 VAL B O 1
ATOM 2953 N N . ASP B 1 82 ? 2.559 5.383 20.234 1 98.06 82 ASP B N 1
ATOM 2954 C CA . ASP B 1 82 ? 3.982 5.227 20.5 1 98.06 82 ASP B CA 1
ATOM 2955 C C . ASP B 1 82 ? 4.652 6.578 20.734 1 98.06 82 ASP B C 1
ATOM 2957 O O . ASP B 1 82 ? 5.656 6.668 21.438 1 98.06 82 ASP B O 1
ATOM 2961 N N . ALA B 1 83 ? 4.102 7.648 20.172 1 97.88 83 ALA B N 1
ATOM 2962 C CA . ALA B 1 83 ? 4.652 8.992 20.312 1 97.88 83 ALA B CA 1
ATOM 2963 C C . ALA B 1 83 ? 4.086 9.68 21.562 1 97.88 83 ALA B C 1
ATOM 2965 O O . ALA B 1 83 ? 4.438 10.828 21.859 1 97.88 83 ALA B O 1
ATOM 2966 N N . GLY B 1 84 ? 3.127 9.07 22.234 1 98.06 84 GLY B N 1
ATOM 2967 C CA . GLY B 1 84 ? 2.533 9.641 23.438 1 98.06 84 GLY B CA 1
ATOM 2968 C C . GLY B 1 84 ? 1.324 10.508 23.156 1 98.06 84 GLY B C 1
ATOM 2969 O O . GLY B 1 84 ? 0.957 11.359 23.969 1 98.06 84 GLY B O 1
ATOM 2970 N N . VAL B 1 85 ? 0.732 10.32 22.047 1 98.75 85 VAL B N 1
ATOM 2971 C CA . VAL B 1 85 ? -0.437 11.109 21.656 1 98.75 85 VAL B CA 1
ATOM 2972 C C . VAL B 1 85 ? -1.709 10.406 22.125 1 98.75 85 VAL B C 1
ATOM 2974 O O . VAL B 1 85 ? -1.834 9.188 22 1 98.75 85 VAL B O 1
ATOM 2977 N N . ASP B 1 86 ? -2.602 11.141 22.766 1 98.75 86 ASP B N 1
ATOM 2978 C CA . ASP B 1 86 ? -3.92 10.625 23.125 1 98.75 86 ASP B CA 1
ATOM 2979 C C . ASP B 1 86 ? -4.773 10.391 21.875 1 98.75 86 ASP B C 1
ATOM 2981 O O . ASP B 1 86 ? -5.141 11.344 21.172 1 98.75 86 ASP B O 1
ATOM 2985 N N . VAL B 1 87 ? -5.121 9.133 21.625 1 98.81 87 VAL B N 1
ATOM 2986 C CA . VAL B 1 87 ? -5.82 8.781 20.391 1 98.81 87 VAL B CA 1
ATOM 2987 C C . VAL B 1 87 ? -7.27 8.422 20.719 1 98.81 87 VAL B C 1
ATOM 2989 O O . VAL B 1 87 ? -7.934 7.742 19.922 1 98.81 87 VAL B O 1
ATOM 2992 N N . SER B 1 88 ? -7.82 8.852 21.797 1 98.69 88 SER B N 1
ATOM 2993 C CA . SER B 1 88 ? -9.18 8.516 22.219 1 98.69 88 SER B CA 1
ATOM 2994 C C . SER B 1 88 ? -10.203 9.062 21.219 1 98.69 88 SER B C 1
ATOM 2996 O O . SER B 1 88 ? -11.32 8.547 21.125 1 98.69 88 SER B O 1
ATOM 2998 N N . ASN B 1 89 ? -9.828 10.062 20.453 1 98.69 89 ASN B N 1
ATOM 2999 C CA . ASN B 1 89 ? -10.742 10.68 19.5 1 98.69 89 ASN B CA 1
ATOM 3000 C C . ASN B 1 89 ? -10.336 10.383 18.062 1 98.69 89 ASN B C 1
ATOM 3002 O O . ASN B 1 89 ? -10.773 11.07 17.141 1 98.69 89 ASN B O 1
ATOM 3006 N N . VAL B 1 90 ? -9.43 9.453 17.891 1 98.81 90 VAL B N 1
ATOM 3007 C CA . VAL B 1 90 ? -9.203 8.852 16.594 1 98.81 90 VAL B CA 1
ATOM 3008 C C . VAL B 1 90 ? -10.133 7.66 16.391 1 98.81 90 VAL B C 1
ATOM 3010 O O . VAL B 1 90 ? -9.883 6.578 16.922 1 98.81 90 VAL B O 1
ATOM 3013 N N . LYS B 1 91 ? -11.133 7.84 15.625 1 98.56 91 LYS B N 1
ATOM 3014 C CA . LYS B 1 91 ? -12.172 6.824 15.5 1 98.56 91 LYS B CA 1
ATOM 3015 C C . LYS B 1 91 ? -12.016 6.035 14.211 1 98.56 91 LYS B C 1
ATOM 3017 O O . LYS B 1 91 ? -11.703 6.605 13.164 1 98.56 91 LYS B O 1
ATOM 3022 N N . ALA B 1 92 ? -12.172 4.738 14.328 1 98.5 92 ALA B N 1
ATOM 3023 C CA . ALA B 1 92 ? -12.18 3.871 13.156 1 98.5 92 ALA B CA 1
ATOM 3024 C C . ALA B 1 92 ? -13.57 3.799 12.531 1 98.5 92 ALA B C 1
ATOM 3026 O O . ALA B 1 92 ? -14.562 3.629 13.242 1 98.5 92 ALA B O 1
ATOM 3027 N N . ILE B 1 93 ? -13.625 4.031 11.25 1 98.25 93 ILE B N 1
ATOM 3028 C CA . ILE B 1 93 ? -14.891 3.902 10.539 1 98.25 93 ILE B CA 1
ATOM 3029 C C . ILE B 1 93 ? -14.742 2.881 9.414 1 98.25 93 ILE B C 1
ATOM 3031 O O . ILE B 1 93 ? -13.633 2.562 8.992 1 98.25 93 ILE B O 1
ATOM 3035 N N . ASP B 1 94 ? -15.867 2.363 8.898 1 96.69 94 ASP B N 1
ATOM 3036 C CA . ASP B 1 94 ? -15.828 1.355 7.844 1 96.69 94 ASP B CA 1
ATOM 3037 C C . ASP B 1 94 ? -15.172 1.91 6.582 1 96.69 94 ASP B C 1
ATOM 3039 O O . ASP B 1 94 ? -15.43 3.049 6.188 1 96.69 94 ASP B O 1
ATOM 3043 N N . GLY B 1 95 ? -14.32 1.07 5.973 1 94.75 95 GLY B N 1
ATOM 3044 C CA . GLY B 1 95 ? -13.641 1.461 4.75 1 94.75 95 GLY B CA 1
ATOM 3045 C C . GLY B 1 95 ? -12.133 1.58 4.914 1 94.75 95 GLY B C 1
ATOM 3046 O O . GLY B 1 95 ? -11.57 1.078 5.891 1 94.75 95 GLY B O 1
ATOM 3047 N N . SER B 1 96 ? -11.5 2.24 3.902 1 96.75 96 SER B N 1
ATOM 3048 C CA . SER B 1 96 ? -10.047 2.373 3.875 1 96.75 96 SER B CA 1
ATOM 3049 C C . SER B 1 96 ? -9.586 3.6 4.66 1 96.75 96 SER B C 1
ATOM 3051 O O . SER B 1 96 ? -10.32 4.586 4.762 1 96.75 96 SER B O 1
ATOM 3053 N N . SER B 1 97 ? -8.414 3.514 5.258 1 98.44 97 SER B N 1
ATOM 3054 C CA . SER B 1 97 ? -7.738 4.703 5.758 1 98.44 97 SER B CA 1
ATOM 3055 C C . SER B 1 97 ? -7.27 5.598 4.613 1 98.44 97 SER B C 1
ATOM 3057 O O . SER B 1 97 ? -7.375 5.223 3.445 1 98.44 97 SER B O 1
ATOM 3059 N N . GLY B 1 98 ? -6.879 6.828 4.973 1 98.56 98 GLY B N 1
ATOM 3060 C CA . GLY B 1 98 ? -6.215 7.652 3.975 1 98.56 98 GLY B CA 1
ATOM 3061 C C . GLY B 1 98 ? -4.891 7.07 3.512 1 98.56 98 GLY B C 1
ATOM 3062 O O . GLY B 1 98 ? -4.129 6.531 4.316 1 98.56 98 GLY B O 1
ATOM 3063 N N . VAL B 1 99 ? -4.668 7.141 2.184 1 98.56 99 VAL B N 1
ATOM 3064 C CA . VAL B 1 99 ? -3.445 6.578 1.614 1 98.56 99 VAL B CA 1
ATOM 3065 C C . VAL B 1 99 ? -2.869 7.535 0.576 1 98.56 99 VAL B C 1
ATOM 3067 O O . VAL B 1 99 ? -3.615 8.219 -0.128 1 98.56 99 VAL B O 1
ATOM 3070 N N . ALA B 1 100 ? -1.617 7.656 0.618 1 97.94 100 ALA B N 1
ATOM 3071 C CA . ALA B 1 100 ? -0.896 8.312 -0.469 1 97.94 100 ALA B CA 1
ATOM 3072 C C . ALA B 1 100 ? 0.004 7.328 -1.206 1 97.94 100 ALA B C 1
ATOM 3074 O O . ALA B 1 100 ? 0.919 6.75 -0.613 1 97.94 100 ALA B O 1
ATOM 3075 N N . VAL B 1 101 ? -0.28 7.094 -2.451 1 98.25 101 VAL B N 1
ATOM 3076 C CA . VAL B 1 101 ? 0.587 6.305 -3.318 1 98.25 101 VAL B CA 1
ATOM 3077 C C . VAL B 1 101 ? 1.562 7.227 -4.051 1 98.25 101 VAL B C 1
ATOM 3079 O O . VAL B 1 101 ? 1.147 8.102 -4.812 1 98.25 101 VAL B O 1
ATOM 3082 N N . ILE B 1 102 ? 2.811 7.008 -3.77 1 97.25 102 ILE B N 1
ATOM 3083 C CA . ILE B 1 102 ? 3.842 7.918 -4.262 1 97.25 102 ILE B CA 1
ATOM 3084 C C . ILE B 1 102 ? 4.816 7.152 -5.156 1 97.25 102 ILE B C 1
ATOM 3086 O O . ILE B 1 102 ? 5.406 6.156 -4.734 1 97.25 102 ILE B O 1
ATOM 3090 N N . ILE B 1 103 ? 4.938 7.57 -6.398 1 97.69 103 ILE B N 1
ATOM 3091 C CA . ILE B 1 103 ? 5.914 7.031 -7.34 1 97.69 103 ILE B CA 1
ATOM 3092 C C . ILE B 1 103 ? 7.07 8.016 -7.5 1 97.69 103 ILE B C 1
ATOM 3094 O O . ILE B 1 103 ? 6.867 9.172 -7.879 1 97.69 103 ILE B O 1
ATOM 3098 N N . VAL B 1 104 ? 8.234 7.602 -7.152 1 96.38 104 VAL B N 1
ATOM 3099 C CA . VAL B 1 104 ? 9.422 8.445 -7.23 1 96.38 104 VAL B CA 1
ATOM 3100 C C . VAL B 1 104 ? 10.352 7.93 -8.328 1 96.38 104 VAL B C 1
ATOM 3102 O O . VAL B 1 104 ? 10.867 6.816 -8.234 1 96.38 104 VAL B O 1
ATOM 3105 N N . GLU B 1 105 ? 10.594 8.727 -9.281 1 95.31 105 GLU B N 1
ATOM 3106 C CA . GLU B 1 105 ? 11.477 8.344 -10.383 1 95.31 105 GLU B CA 1
ATOM 3107 C C . GLU B 1 105 ? 12.938 8.664 -10.055 1 95.31 105 GLU B C 1
ATOM 3109 O O . GLU B 1 105 ? 13.211 9.438 -9.133 1 95.31 105 GLU B O 1
ATOM 3114 N N . GLU B 1 106 ? 13.844 8.078 -10.781 1 90 106 GLU B N 1
ATOM 3115 C CA . GLU B 1 106 ? 15.281 8.227 -10.539 1 90 106 GLU B CA 1
ATOM 3116 C C . GLU B 1 106 ? 15.703 9.688 -10.625 1 90 106 GLU B C 1
ATOM 3118 O O . GLU B 1 106 ? 16.641 10.102 -9.953 1 90 106 GLU B O 1
ATOM 3123 N N . ASN B 1 107 ? 15.062 10.508 -11.391 1 87.25 107 ASN B N 1
ATOM 3124 C CA . ASN B 1 107 ? 15.414 11.914 -11.531 1 87.25 107 ASN B CA 1
ATOM 3125 C C . ASN B 1 107 ? 14.883 12.742 -10.359 1 87.25 107 ASN B C 1
ATOM 3127 O O . ASN B 1 107 ? 15.094 13.953 -10.305 1 87.25 107 ASN B O 1
ATOM 3131 N N . GLY B 1 108 ? 14.164 12.078 -9.508 1 85.31 108 GLY B N 1
ATOM 3132 C CA . GLY B 1 108 ? 13.664 12.758 -8.32 1 85.31 108 GLY B CA 1
ATOM 3133 C C . GLY B 1 108 ? 12.242 13.25 -8.469 1 85.31 108 GLY B C 1
ATOM 3134 O O . GLY B 1 108 ? 11.617 13.68 -7.496 1 85.31 108 GLY B O 1
ATOM 3135 N N . GLU B 1 109 ? 11.742 13.117 -9.633 1 91.25 109 GLU B N 1
ATOM 3136 C CA . GLU B 1 109 ? 10.359 13.523 -9.844 1 91.25 109 GLU B CA 1
ATOM 3137 C C . GLU B 1 109 ? 9.391 12.555 -9.172 1 91.25 109 GLU B C 1
ATOM 3139 O O . GLU B 1 109 ? 9.609 11.344 -9.188 1 91.25 109 GLU B O 1
ATOM 3144 N N . ASN B 1 110 ? 8.367 13.18 -8.578 1 92.94 110 ASN B N 1
ATOM 3145 C CA . ASN B 1 110 ? 7.41 12.305 -7.91 1 92.94 110 ASN B CA 1
ATOM 3146 C C . ASN B 1 110 ? 5.996 12.516 -8.438 1 92.94 110 ASN B C 1
ATOM 3148 O O . ASN B 1 110 ? 5.707 13.547 -9.062 1 92.94 110 ASN B O 1
ATOM 3152 N N . ARG B 1 111 ? 5.219 11.531 -8.414 1 96.25 111 ARG B N 1
ATOM 3153 C CA . ARG B 1 111 ? 3.793 11.492 -8.719 1 96.25 111 ARG B CA 1
ATOM 3154 C C . ARG B 1 111 ? 2.998 10.945 -7.543 1 96.25 111 ARG B C 1
ATOM 3156 O O . ARG B 1 111 ? 3.312 9.867 -7.023 1 96.25 111 ARG B O 1
ATOM 3163 N N . ILE B 1 112 ? 1.992 11.711 -7.145 1 96.69 112 ILE B N 1
ATOM 3164 C CA . ILE B 1 112 ? 1.32 11.328 -5.906 1 96.69 112 ILE B CA 1
ATOM 3165 C C . ILE B 1 112 ? -0.173 11.141 -6.168 1 96.69 112 ILE B C 1
ATOM 3167 O O . ILE B 1 112 ? -0.814 12 -6.777 1 96.69 112 ILE B O 1
ATOM 3171 N N . LEU B 1 113 ? -0.705 10.039 -5.828 1 98.06 113 LEU B N 1
ATOM 3172 C CA . LEU B 1 113 ? -2.137 9.766 -5.793 1 98.06 113 LEU B CA 1
ATOM 3173 C C . LEU B 1 113 ? -2.637 9.68 -4.352 1 98.06 113 LEU B C 1
ATOM 3175 O O . LEU B 1 113 ? -2.172 8.844 -3.578 1 98.06 113 LEU B O 1
ATOM 3179 N N . ILE B 1 114 ? -3.576 10.539 -4.039 1 98 114 ILE B N 1
ATOM 3180 C CA . ILE B 1 114 ? -4.121 10.555 -2.686 1 98 114 ILE B CA 1
ATOM 3181 C C . ILE B 1 114 ? -5.539 9.992 -2.693 1 98 114 ILE B C 1
ATOM 3183 O O . ILE B 1 114 ? -6.375 10.398 -3.504 1 98 114 ILE B O 1
ATOM 3187 N N . THR B 1 115 ? -5.805 9.078 -1.871 1 98.25 115 THR B N 1
ATOM 3188 C CA . THR B 1 115 ? -7.156 8.656 -1.519 1 98.25 115 THR B CA 1
ATOM 3189 C C . THR B 1 115 ? -7.5 9.078 -0.093 1 98.25 115 THR B C 1
ATOM 3191 O O . THR B 1 115 ? -6.906 8.578 0.867 1 98.25 115 THR B O 1
ATOM 3194 N N . PRO B 1 116 ? -8.461 9.93 0.039 1 97.81 116 PRO B N 1
ATOM 3195 C CA . PRO B 1 116 ? -8.727 10.453 1.379 1 97.81 116 PRO B CA 1
ATOM 3196 C C . PRO B 1 116 ? -9.18 9.375 2.357 1 97.81 116 PRO B C 1
ATOM 3198 O O . PRO B 1 116 ? -8.883 9.453 3.551 1 97.81 116 PRO B O 1
ATOM 3201 N N . GLY B 1 117 ? -10.008 8.367 1.855 1 97.75 117 GLY B N 1
ATOM 3202 C CA . GLY B 1 117 ? -10.547 7.34 2.736 1 97.75 117 GLY B CA 1
ATOM 3203 C C . GLY B 1 117 ? -11.305 7.91 3.918 1 97.75 117 GLY B C 1
ATOM 3204 O O . GLY B 1 117 ? -12.164 8.781 3.754 1 97.75 117 GLY B O 1
ATOM 3205 N N . ALA B 1 118 ? -10.984 7.41 5.086 1 98.38 118 ALA B N 1
ATOM 3206 C CA . ALA B 1 118 ? -11.641 7.816 6.324 1 98.38 118 ALA B CA 1
ATOM 3207 C C . ALA B 1 118 ? -11.445 9.305 6.59 1 98.38 118 ALA B C 1
ATOM 3209 O O . ALA B 1 118 ? -12.312 9.961 7.172 1 98.38 118 ALA B O 1
ATOM 3210 N N . ASN B 1 119 ? -10.289 9.891 6.203 1 98.5 119 ASN B N 1
ATOM 3211 C CA . ASN B 1 119 ? -10.055 11.32 6.375 1 98.5 119 ASN B CA 1
ATOM 3212 C C . ASN B 1 119 ? -11.156 12.156 5.723 1 98.5 119 ASN B C 1
ATOM 3214 O O . ASN B 1 119 ? -11.516 13.219 6.23 1 98.5 119 ASN B O 1
ATOM 3218 N N . GLY B 1 120 ? -11.617 11.648 4.582 1 98.06 120 GLY B N 1
ATOM 3219 C CA . GLY B 1 120 ? -12.641 12.367 3.838 1 98.06 120 GLY B CA 1
ATOM 3220 C C . GLY B 1 120 ? -13.969 12.43 4.562 1 98.06 120 GLY B C 1
ATOM 3221 O O . GLY B 1 120 ? -14.852 13.203 4.188 1 98.06 120 GLY B O 1
ATOM 3222 N N . LYS B 1 121 ? -14.07 11.68 5.617 1 97.94 121 LYS B N 1
ATOM 3223 C CA . LYS B 1 121 ? -15.312 11.594 6.375 1 97.94 121 LYS B CA 1
ATOM 3224 C C . LYS B 1 121 ? -15.172 12.242 7.75 1 97.94 121 LYS B C 1
ATOM 3226 O O . LYS B 1 121 ? -16.078 12.18 8.57 1 97.94 121 LYS B O 1
ATOM 3231 N N . LEU B 1 122 ? -14.078 12.844 7.945 1 98.38 122 LEU B N 1
ATOM 3232 C CA . LEU B 1 122 ? -13.852 13.508 9.227 1 98.38 122 LEU B CA 1
ATOM 3233 C C . LEU B 1 122 ? -14.719 14.758 9.352 1 98.38 122 LEU B C 1
ATOM 3235 O O . LEU B 1 122 ? -14.5 15.742 8.641 1 98.38 122 LEU B O 1
ATOM 3239 N N . SER B 1 123 ? -15.672 14.695 10.109 1 97.19 123 SER B N 1
ATOM 3240 C CA . SER B 1 123 ? -16.594 15.766 10.469 1 97.19 123 SER B CA 1
ATOM 3241 C C . SER B 1 123 ? -17.125 15.594 11.891 1 97.19 123 SER B C 1
ATOM 3243 O O . SER B 1 123 ? -17.5 14.484 12.281 1 97.19 123 SER B O 1
ATOM 3245 N N . LEU B 1 124 ? -17.125 16.656 12.641 1 98.12 124 LEU B N 1
ATOM 3246 C CA . LEU B 1 124 ? -17.562 16.594 14.023 1 98.12 124 LEU B CA 1
ATOM 3247 C C . LEU B 1 124 ? -18.938 17.25 14.195 1 98.12 124 LEU B C 1
ATOM 3249 O O . LEU B 1 124 ? -19.219 18.281 13.578 1 98.12 124 LEU B O 1
ATOM 3253 N N . SER B 1 125 ? -19.734 16.609 15.016 1 98 125 SER B N 1
ATOM 3254 C CA . SER B 1 125 ? -20.969 17.25 15.445 1 98 125 SER B CA 1
ATOM 3255 C C . SER B 1 125 ? -20.688 18.328 16.484 1 98 125 SER B C 1
ATOM 3257 O O . SER B 1 125 ? -19.625 18.375 17.078 1 98 125 SER B O 1
ATOM 3259 N N . ASP B 1 126 ? -21.719 19.219 16.688 1 98.06 126 ASP B N 1
ATOM 3260 C CA . ASP B 1 126 ? -21.578 20.234 17.719 1 98.06 126 ASP B CA 1
ATOM 3261 C C . ASP B 1 126 ? -21.359 19.594 19.094 1 98.06 126 ASP B C 1
ATOM 3263 O O . ASP B 1 126 ? -20.594 20.125 19.906 1 98.06 126 ASP B O 1
ATOM 3267 N N . GLU B 1 127 ? -22 18.469 19.281 1 98.06 127 GLU B N 1
ATOM 3268 C CA . GLU B 1 127 ? -21.844 17.75 20.547 1 98.06 127 GLU B CA 1
ATOM 3269 C C . GLU B 1 127 ? -20.438 17.234 20.719 1 98.06 127 GLU B C 1
ATOM 3271 O O . GLU B 1 127 ? -19.891 17.25 21.828 1 98.06 127 GLU B O 1
ATOM 3276 N N . GLU B 1 128 ? -19.844 16.75 19.672 1 98.12 128 GLU B N 1
ATOM 3277 C CA . GLU B 1 128 ? -18.469 16.266 19.734 1 98.12 128 GLU B CA 1
ATOM 3278 C C . GLU B 1 128 ? -17.5 17.406 20.016 1 98.12 128 GLU B C 1
ATOM 3280 O O . GLU B 1 128 ? -16.594 17.25 20.859 1 98.12 128 GLU B O 1
ATOM 3285 N N . TYR B 1 129 ? -17.688 18.5 19.281 1 98.44 129 TYR B N 1
ATOM 3286 C CA . TYR B 1 129 ? -16.844 19.656 19.578 1 98.44 129 TYR B CA 1
ATOM 3287 C C . TYR B 1 129 ? -16.906 20.016 21.062 1 98.44 129 TYR B C 1
ATOM 3289 O O . TYR B 1 129 ? -15.875 20.172 21.719 1 98.44 129 TYR B O 1
ATOM 3297 N N . ALA B 1 130 ? -18.125 20.094 21.578 1 98.12 130 ALA B N 1
ATOM 3298 C CA . ALA B 1 130 ? -18.344 20.516 22.953 1 98.12 130 ALA B CA 1
ATOM 3299 C C . ALA B 1 130 ? -17.703 19.531 23.938 1 98.12 130 ALA B C 1
ATOM 3301 O O . ALA B 1 130 ? -17.203 19.922 24.984 1 98.12 130 ALA B O 1
ATOM 3302 N N . SER B 1 131 ? -17.766 18.312 23.562 1 98.12 131 SER B N 1
ATOM 3303 C CA . SER B 1 131 ? -17.234 17.266 24.438 1 98.12 131 SER B CA 1
ATOM 3304 C C . SER B 1 131 ? -15.711 17.234 24.406 1 98.12 131 SER B C 1
ATOM 3306 O O . SER B 1 131 ? -15.062 16.984 25.422 1 98.12 131 SER B O 1
ATOM 3308 N N . ILE B 1 132 ? -15.102 17.469 23.297 1 98.31 132 ILE B N 1
ATOM 3309 C CA . ILE B 1 132 ? -13.672 17.281 23.094 1 98.31 132 ILE B CA 1
ATOM 3310 C C . ILE B 1 132 ? -12.914 18.531 23.562 1 98.31 132 ILE B C 1
ATOM 3312 O O . ILE B 1 132 ? -11.875 18.406 24.219 1 98.31 132 ILE B O 1
ATOM 3316 N N . PHE B 1 133 ? -13.461 19.656 23.234 1 98.12 133 PHE B N 1
ATOM 3317 C CA . PHE B 1 133 ? -12.711 20.875 23.438 1 98.12 133 PHE B CA 1
ATOM 3318 C C . PHE B 1 133 ? -13.234 21.625 24.672 1 98.12 133 PHE B C 1
ATOM 3320 O O . PHE B 1 133 ? -14.398 22.031 24.703 1 98.12 133 PHE B O 1
ATOM 3327 N N . LYS B 1 134 ? -12.438 21.844 25.641 1 93.88 134 LYS B N 1
ATOM 3328 C CA . LYS B 1 134 ? -12.797 22.531 26.875 1 93.88 134 LYS B CA 1
ATOM 3329 C C . LYS B 1 134 ? -11.828 23.672 27.172 1 93.88 134 LYS B C 1
ATOM 3331 O O . LYS B 1 134 ? -12.133 24.844 26.922 1 93.88 134 LYS B O 1
ATOM 3336 N N . TYR B 1 135 ? -10.578 23.359 27.578 1 93.12 135 TYR B N 1
ATOM 3337 C CA . TYR B 1 135 ? -9.594 24.375 27.953 1 93.12 135 TYR B CA 1
ATOM 3338 C C . TYR B 1 135 ? -8.281 24.172 27.203 1 93.12 135 TYR B C 1
ATOM 3340 O O . TYR B 1 135 ? -7.203 24.297 27.797 1 93.12 135 TYR B O 1
ATOM 3348 N N . ASP B 1 136 ? -8.43 23.875 25.984 1 97.12 136 ASP B N 1
ATOM 3349 C CA . ASP B 1 136 ? -7.23 23.656 25.172 1 97.12 136 ASP B CA 1
ATOM 3350 C C . ASP B 1 136 ? -6.43 24.938 25.016 1 97.12 136 ASP B C 1
ATOM 3352 O O . ASP B 1 136 ? -7.004 26.016 24.844 1 97.12 136 ASP B O 1
ATOM 3356 N N . ALA B 1 137 ? -5.113 24.781 25.094 1 98.38 137 ALA B N 1
ATOM 3357 C CA . ALA B 1 137 ? -4.242 25.922 24.828 1 98.38 137 ALA B CA 1
ATOM 3358 C C . ALA B 1 137 ? -4.23 26.25 23.328 1 98.38 137 ALA B C 1
ATOM 3360 O O . ALA B 1 137 ? -4.254 27.422 22.953 1 98.38 137 ALA B O 1
ATOM 3361 N N . PHE B 1 138 ? -4.133 25.219 22.531 1 98.81 138 PHE B N 1
ATOM 3362 C CA . PHE B 1 138 ? -4.113 25.375 21.078 1 98.81 138 PHE B CA 1
ATOM 3363 C C . PHE B 1 138 ? -4.938 24.266 20.406 1 98.81 138 PHE B C 1
ATOM 3365 O O . PHE B 1 138 ? -4.984 23.141 20.891 1 98.81 138 PHE B O 1
ATOM 3372 N N . VAL B 1 139 ? -5.52 24.625 19.281 1 98.88 139 VAL B N 1
ATOM 3373 C CA . VAL B 1 139 ? -6.004 23.672 18.281 1 98.88 139 VAL B CA 1
ATOM 3374 C C . VAL B 1 139 ? -5.277 23.875 16.953 1 98.88 139 VAL B C 1
ATOM 3376 O O . VAL B 1 139 ? -5.215 25 16.453 1 98.88 139 VAL B O 1
ATOM 3379 N N . VAL B 1 140 ? -4.703 22.812 16.469 1 98.88 140 VAL B N 1
ATOM 3380 C CA . VAL B 1 140 ? -3.93 22.844 15.242 1 98.88 140 VAL B CA 1
ATOM 3381 C C . VAL B 1 140 ? -4.781 22.312 14.086 1 98.88 140 VAL B C 1
ATOM 3383 O O . VAL B 1 140 ? -5.379 21.25 14.18 1 98.88 140 VAL B O 1
ATOM 3386 N N . LEU B 1 141 ? -4.805 23.094 12.977 1 98.75 141 LEU B N 1
ATOM 3387 C CA . LEU B 1 141 ? -5.648 22.75 11.844 1 98.75 141 LEU B CA 1
ATOM 3388 C C . LEU B 1 141 ? -4.863 22.828 10.539 1 98.75 141 LEU B C 1
ATOM 3390 O O . LEU B 1 141 ? -3.973 23.672 10.391 1 98.75 141 LEU B O 1
ATOM 3394 N N . GLN B 1 142 ? -5.137 21.969 9.609 1 98.31 142 GLN B N 1
ATOM 3395 C CA . GLN B 1 142 ? -4.711 21.969 8.219 1 98.31 142 GLN B CA 1
ATOM 3396 C C . GLN B 1 142 ? -5.863 21.578 7.289 1 98.31 142 GLN B C 1
ATOM 3398 O O . GLN B 1 142 ? -6.973 21.312 7.754 1 98.31 142 GLN B O 1
ATOM 3403 N N . ASN B 1 143 ? -5.602 21.578 5.992 1 97.62 143 ASN B N 1
ATOM 3404 C CA . ASN B 1 143 ? -6.711 21.453 5.055 1 97.62 143 ASN B CA 1
ATOM 3405 C C . ASN B 1 143 ? -6.785 20.031 4.477 1 97.62 143 ASN B C 1
ATOM 3407 O O . ASN B 1 143 ? -7.289 19.844 3.371 1 97.62 143 ASN B O 1
ATOM 3411 N N . GLU B 1 144 ? -6.359 19.047 5.215 1 97.31 144 GLU B N 1
ATOM 3412 C CA . GLU B 1 144 ? -6.367 17.688 4.676 1 97.31 144 GLU B CA 1
ATOM 3413 C C . GLU B 1 144 ? -7.582 16.906 5.164 1 97.31 144 GLU B C 1
ATOM 3415 O O . GLU B 1 144 ? -7.566 15.672 5.176 1 97.31 144 GLU B O 1
ATOM 3420 N N . TYR B 1 145 ? -8.57 17.531 5.66 1 96.44 145 TYR B N 1
ATOM 3421 C CA . TYR B 1 145 ? -9.891 17 5.965 1 96.44 145 TYR B CA 1
ATOM 3422 C C . TYR B 1 145 ? -10.984 17.984 5.574 1 96.44 145 TYR B C 1
ATOM 3424 O O . TYR B 1 145 ? -10.703 19.172 5.336 1 96.44 145 TYR B O 1
ATOM 3432 N N . PRO B 1 146 ? -12.219 17.562 5.348 1 95.88 146 PRO B N 1
ATOM 3433 C CA . PRO B 1 146 ? -13.203 18.375 4.625 1 95.88 146 PRO B CA 1
ATOM 3434 C C . PRO B 1 146 ? -13.781 19.5 5.48 1 95.88 146 PRO B C 1
ATOM 3436 O O . PRO B 1 146 ? -14.289 20.484 4.941 1 95.88 146 PRO B O 1
ATOM 3439 N N . ASP B 1 147 ? -13.688 19.547 6.777 1 95.75 147 ASP B N 1
ATOM 3440 C CA . ASP B 1 147 ? -14.508 20.422 7.598 1 95.75 147 ASP B CA 1
ATOM 3441 C C . ASP B 1 147 ? -13.648 21.422 8.375 1 95.75 147 ASP B C 1
ATOM 3443 O O . ASP B 1 147 ? -13.938 21.719 9.531 1 95.75 147 ASP B O 1
ATOM 3447 N N . THR B 1 148 ? -12.648 21.938 7.711 1 98.12 148 THR B N 1
ATOM 3448 C CA . THR B 1 148 ? -11.734 22.859 8.383 1 98.12 148 THR B CA 1
ATOM 3449 C C . THR B 1 148 ? -12.453 24.156 8.742 1 98.12 148 THR B C 1
ATOM 3451 O O . THR B 1 148 ? -12.273 24.688 9.836 1 98.12 148 THR B O 1
ATOM 3454 N N . ALA B 1 149 ? -13.281 24.688 7.824 1 98.06 149 ALA B N 1
ATOM 3455 C CA . ALA B 1 149 ? -14.008 25.938 8.055 1 98.06 149 ALA B CA 1
ATOM 3456 C C . ALA B 1 149 ? -14.938 25.812 9.266 1 98.06 149 ALA B C 1
ATOM 3458 O O . ALA B 1 149 ? -15.031 26.734 10.07 1 98.06 149 ALA B O 1
ATOM 3459 N N . LYS B 1 150 ? -15.617 24.719 9.359 1 98.38 150 LYS B N 1
ATOM 3460 C CA . LYS B 1 150 ? -16.5 24.5 10.5 1 98.38 150 LYS B CA 1
ATOM 3461 C C . LYS B 1 150 ? -15.719 24.438 11.805 1 98.38 150 LYS B C 1
ATOM 3463 O O . LYS B 1 150 ? -16.141 25 12.82 1 98.38 150 LYS B O 1
ATOM 3468 N N . SER B 1 151 ? -14.625 23.734 11.773 1 98.75 151 SER B N 1
ATOM 3469 C CA . SER B 1 151 ? -13.781 23.656 12.969 1 98.75 151 SER B CA 1
ATOM 3470 C C . SER B 1 151 ? -13.375 25.047 13.445 1 98.75 151 SER B C 1
ATOM 3472 O O . SER B 1 151 ? -13.508 25.359 14.625 1 98.75 151 SER B O 1
ATOM 3474 N N . ILE B 1 152 ? -12.922 25.844 12.516 1 98.69 152 ILE B N 1
ATOM 3475 C CA . ILE B 1 152 ? -12.453 27.188 12.828 1 98.69 152 ILE B CA 1
ATOM 3476 C C . ILE B 1 152 ? -13.602 28.016 13.398 1 98.69 152 ILE B C 1
ATOM 3478 O O . ILE B 1 152 ? -13.461 28.625 14.461 1 98.69 152 ILE B O 1
ATOM 3482 N N . THR B 1 153 ? -14.695 27.984 12.703 1 98.44 153 THR B N 1
ATOM 3483 C CA . THR B 1 153 ? -15.828 28.828 13.07 1 98.44 153 THR B CA 1
ATOM 3484 C C . THR B 1 153 ? -16.406 28.391 14.414 1 98.44 153 THR B C 1
ATOM 3486 O O . THR B 1 153 ? -16.672 29.219 15.281 1 98.44 153 THR B O 1
ATOM 3489 N N . TRP B 1 154 ? -16.594 27.125 14.609 1 98.69 154 TRP B N 1
ATOM 3490 C CA . TRP B 1 154 ? -17.156 26.625 15.859 1 98.69 154 TRP B CA 1
ATOM 3491 C C . TRP B 1 154 ? -16.266 26.969 17.047 1 98.69 154 TRP B C 1
ATOM 3493 O O . TRP B 1 154 ? -16.734 27.484 18.062 1 98.69 154 TRP B O 1
ATOM 3503 N N . LEU B 1 155 ? -15.031 26.672 16.938 1 98.62 155 LEU B N 1
ATOM 3504 C CA . LEU B 1 155 ? -14.086 26.891 18.031 1 98.62 155 LEU B CA 1
ATOM 3505 C C . LEU B 1 155 ? -14.039 28.359 18.438 1 98.62 155 LEU B C 1
ATOM 3507 O O . LEU B 1 155 ? -14.078 28.688 19.625 1 98.62 155 LEU B O 1
ATOM 3511 N N . LYS B 1 156 ? -13.906 29.25 17.422 1 98 156 LYS B N 1
ATOM 3512 C CA . LYS B 1 156 ? -13.773 30.656 17.734 1 98 156 LYS B CA 1
ATOM 3513 C C . LYS B 1 156 ? -15.062 31.219 18.344 1 98 156 LYS B C 1
ATOM 3515 O O . LYS B 1 156 ? -15.031 32.094 19.203 1 98 156 LYS B O 1
ATOM 3520 N N . THR B 1 157 ? -16.219 30.688 17.906 1 97.94 157 THR B N 1
ATOM 3521 C CA . THR B 1 157 ? -17.516 31.141 18.391 1 97.94 157 THR B CA 1
ATOM 3522 C C . THR B 1 157 ? -17.75 30.656 19.828 1 97.94 157 THR B C 1
ATOM 3524 O O . THR B 1 157 ? -18.25 31.422 20.672 1 97.94 157 THR B O 1
ATOM 3527 N N . HIS B 1 158 ? -17.359 29.469 20.156 1 98.31 158 HIS B N 1
ATOM 3528 C CA . HIS B 1 158 ? -17.781 28.844 21.406 1 98.31 158 HIS B CA 1
ATOM 3529 C C . HIS B 1 158 ? -16.641 28.812 22.422 1 98.31 158 HIS B C 1
ATOM 3531 O O . HIS B 1 158 ? -16.875 28.703 23.625 1 98.31 158 HIS B O 1
ATOM 3537 N N . LYS B 1 159 ? -15.43 28.828 21.891 1 97.94 159 LYS B N 1
ATOM 3538 C CA . LYS B 1 159 ? -14.227 28.766 22.719 1 97.94 159 LYS B CA 1
ATOM 3539 C C . LYS B 1 159 ? -13.211 29.828 22.281 1 97.94 159 LYS B C 1
ATOM 3541 O O . LYS B 1 159 ? -12.094 29.484 21.891 1 97.94 159 LYS B O 1
ATOM 3546 N N . PRO B 1 160 ? -13.555 31.125 22.422 1 97.06 160 PRO B N 1
ATOM 3547 C CA . PRO B 1 160 ? -12.742 32.188 21.844 1 97.06 160 PRO B CA 1
ATOM 3548 C C . PRO B 1 160 ? -11.359 32.312 22.484 1 97.06 160 PRO B C 1
ATOM 3550 O O . PRO B 1 160 ? -10.445 32.875 21.906 1 97.06 160 PRO B O 1
ATOM 3553 N N . GLU B 1 161 ? -11.203 31.719 23.656 1 97.06 161 GLU B N 1
ATOM 3554 C CA . GLU B 1 161 ? -9.93 31.797 24.344 1 97.06 161 GLU B CA 1
ATOM 3555 C C . GLU B 1 161 ? -8.93 30.797 23.781 1 97.06 161 GLU B C 1
ATOM 3557 O O . GLU B 1 161 ? -7.723 30.922 24.016 1 97.06 161 GLU B O 1
ATOM 3562 N N . ILE B 1 162 ? -9.422 29.781 23.094 1 98.19 162 ILE B N 1
ATOM 3563 C CA . ILE B 1 162 ? -8.547 28.781 22.516 1 98.19 162 ILE B CA 1
ATOM 3564 C C . ILE B 1 162 ? -7.801 29.375 21.312 1 98.19 162 ILE B C 1
ATOM 3566 O O . ILE B 1 162 ? -8.414 30.016 20.453 1 98.19 162 ILE B O 1
ATOM 3570 N N . ASN B 1 163 ? -6.488 29.234 21.281 1 98.81 163 ASN B N 1
ATOM 3571 C CA . ASN B 1 163 ? -5.711 29.656 20.125 1 98.81 163 ASN B CA 1
ATOM 3572 C C . ASN B 1 163 ? -5.883 28.672 18.953 1 98.81 163 ASN B C 1
ATOM 3574 O O . ASN B 1 163 ? -5.641 27.484 19.109 1 98.81 163 ASN B O 1
ATOM 3578 N N . ILE B 1 164 ? -6.281 29.172 17.859 1 98.88 164 ILE B N 1
ATOM 3579 C CA . ILE B 1 164 ? -6.34 28.375 16.641 1 98.88 164 ILE B CA 1
ATOM 3580 C C . ILE B 1 164 ? -5.062 28.578 15.828 1 98.88 164 ILE B C 1
ATOM 3582 O O . ILE B 1 164 ? -4.781 29.688 15.367 1 98.88 164 ILE B O 1
ATOM 3586 N N . ALA B 1 165 ? -4.254 27.562 15.734 1 98.94 165 ALA B N 1
ATOM 3587 C CA . ALA B 1 165 ? -3.07 27.531 14.883 1 98.94 165 ALA B CA 1
ATOM 3588 C C . ALA B 1 165 ? -3.375 26.859 13.547 1 98.94 165 ALA B C 1
ATOM 3590 O O . ALA B 1 165 ? -3.814 25.719 13.508 1 98.94 165 ALA B O 1
ATOM 3591 N N . TYR B 1 166 ? -3.068 27.531 12.43 1 98.75 166 TYR B N 1
ATOM 3592 C CA . TYR B 1 166 ? -3.562 27.094 11.125 1 98.75 166 TYR B CA 1
ATOM 3593 C C . TYR B 1 166 ? -2.443 27.078 10.094 1 98.75 166 TYR B C 1
ATOM 3595 O O . TYR B 1 166 ? -1.702 28.047 9.953 1 98.75 166 TYR B O 1
ATOM 3603 N N . ASN B 1 167 ? -2.209 26 9.523 1 97.75 167 ASN B N 1
ATOM 3604 C CA . ASN B 1 167 ? -1.441 25.859 8.297 1 97.75 167 ASN B CA 1
ATOM 3605 C C . ASN B 1 167 ? -2.348 25.562 7.102 1 97.75 167 ASN B C 1
ATOM 3607 O O . ASN B 1 167 ? -2.855 24.453 6.957 1 97.75 167 ASN B O 1
ATOM 3611 N N . PRO B 1 168 ? -2.549 26.562 6.219 1 97.19 168 PRO B N 1
ATOM 3612 C CA . PRO B 1 168 ? -3.49 26.375 5.113 1 97.19 168 PRO B CA 1
ATOM 3613 C C . PRO B 1 168 ? -2.918 25.5 3.998 1 97.19 168 PRO B C 1
ATOM 3615 O O . PRO B 1 168 ? -2.801 25.953 2.855 1 97.19 168 PRO B O 1
ATOM 3618 N N . SER B 1 169 ? -2.607 24.312 4.336 1 94.88 169 SER B N 1
ATOM 3619 C CA . SER B 1 169 ? -2.078 23.297 3.426 1 94.88 169 SER B CA 1
ATOM 3620 C C . SER B 1 169 ? -2.939 22.047 3.432 1 94.88 169 SER B C 1
ATOM 3622 O O . SER B 1 169 ? -3.283 21.531 4.496 1 94.88 169 SER B O 1
ATOM 3624 N N . PRO B 1 170 ? -3.268 21.531 2.209 1 94.19 170 PRO B N 1
ATOM 3625 C CA . PRO B 1 170 ? -3.082 22.141 0.889 1 94.19 170 PRO B CA 1
ATOM 3626 C C . PRO B 1 170 ? -3.822 23.469 0.741 1 94.19 170 PRO B C 1
ATOM 3628 O O . PRO B 1 170 ? -4.754 23.75 1.5 1 94.19 170 PRO B O 1
ATOM 3631 N N . TYR B 1 171 ? -3.357 24.25 -0.176 1 94.38 171 TYR B N 1
ATOM 3632 C CA . TYR B 1 171 ? -3.979 25.547 -0.424 1 94.38 171 TYR B CA 1
ATOM 3633 C C . TYR B 1 171 ? -5.375 25.375 -1.01 1 94.38 171 TYR B C 1
ATOM 3635 O O . TYR B 1 171 ? -5.559 24.672 -2.008 1 94.38 171 TYR B O 1
ATOM 3643 N N . LYS B 1 172 ? -6.336 25.938 -0.359 1 95.94 172 LYS B N 1
ATOM 3644 C CA . LYS B 1 172 ? -7.723 25.984 -0.804 1 95.94 172 LYS B CA 1
ATOM 3645 C C . LYS B 1 172 ? -8.242 27.422 -0.827 1 95.94 172 LYS B C 1
ATOM 3647 O O . LYS B 1 172 ? -8.562 27.984 0.22 1 95.94 172 LYS B O 1
ATOM 3652 N N . PRO B 1 173 ? -8.406 27.938 -1.999 1 95 173 PRO B N 1
ATOM 3653 C CA . PRO B 1 173 ? -8.805 29.344 -2.094 1 95 173 PRO B CA 1
ATOM 3654 C C . PRO B 1 173 ? -10.086 29.641 -1.323 1 95 173 PRO B C 1
ATOM 3656 O O . PRO B 1 173 ? -10.234 30.734 -0.773 1 95 173 PRO B O 1
ATOM 3659 N N . LYS B 1 174 ? -11 28.719 -1.244 1 95.81 174 LYS B N 1
ATOM 3660 C CA . LYS B 1 174 ? -12.289 28.938 -0.599 1 95.81 174 LYS B CA 1
ATOM 3661 C C . LYS B 1 174 ? -12.125 29.141 0.904 1 95.81 174 LYS B C 1
ATOM 3663 O O . LYS B 1 174 ? -13.023 29.656 1.568 1 95.81 174 LYS B O 1
ATOM 3668 N N . LEU B 1 175 ? -10.969 28.734 1.419 1 97.31 175 LEU B N 1
ATOM 3669 C CA . LEU B 1 175 ? -10.719 28.875 2.85 1 97.31 175 LEU B CA 1
ATOM 3670 C C . LEU B 1 175 ? -9.875 30.109 3.135 1 97.31 175 LEU B C 1
ATOM 3672 O O . LEU B 1 175 ? -9.578 30.406 4.293 1 97.31 175 LEU B O 1
ATOM 3676 N N . ILE B 1 176 ? -9.5 30.766 2.064 1 96.44 176 ILE B N 1
ATOM 3677 C CA . ILE B 1 176 ? -8.719 31.984 2.193 1 96.44 176 ILE B CA 1
ATOM 3678 C C . ILE B 1 176 ? -9.625 33.188 2.051 1 96.44 176 ILE B C 1
ATOM 3680 O O . ILE B 1 176 ? -9.68 33.812 0.986 1 96.44 176 ILE B O 1
ATOM 3684 N N . THR B 1 177 ? -10.312 33.562 3.123 1 97.06 177 THR B N 1
ATOM 3685 C CA . THR B 1 177 ? -11.227 34.688 3.199 1 97.06 177 THR B CA 1
ATOM 3686 C C . THR B 1 177 ? -10.938 35.531 4.441 1 97.06 177 THR B C 1
ATOM 3688 O O . THR B 1 177 ? -10.328 35.062 5.398 1 97.06 177 THR B O 1
ATOM 3691 N N . HIS B 1 178 ? -11.375 36.781 4.418 1 97.19 178 HIS B N 1
ATOM 3692 C CA . HIS B 1 178 ? -11.242 37.625 5.582 1 97.19 178 HIS B CA 1
ATOM 3693 C C . HIS B 1 178 ? -11.953 37.031 6.793 1 97.19 178 HIS B C 1
ATOM 3695 O O . HIS B 1 178 ? -11.461 37.125 7.918 1 97.19 178 HIS B O 1
ATOM 3701 N N . GLU B 1 179 ? -13.062 36.438 6.539 1 97.81 179 GLU B N 1
ATOM 3702 C CA . GLU B 1 179 ? -13.852 35.875 7.613 1 97.81 179 GLU B CA 1
ATOM 3703 C C . GLU B 1 179 ? -13.086 34.75 8.32 1 97.81 179 GLU B C 1
ATOM 3705 O O . GLU B 1 179 ? -13.023 34.719 9.547 1 97.81 179 GLU B O 1
ATOM 3710 N N . ILE B 1 180 ? -12.5 33.844 7.59 1 98.25 180 ILE B N 1
ATOM 3711 C CA . ILE B 1 180 ? -11.766 32.719 8.148 1 98.25 180 ILE B CA 1
ATOM 3712 C C . ILE B 1 180 ? -10.5 33.219 8.844 1 98.25 180 ILE B C 1
ATOM 3714 O O . ILE B 1 180 ? -10.227 32.844 9.992 1 98.25 180 ILE B O 1
ATOM 3718 N N . LEU B 1 181 ? -9.734 34.094 8.18 1 98.12 181 LEU B N 1
ATOM 3719 C CA . LEU B 1 181 ? -8.469 34.562 8.727 1 98.12 181 LEU B CA 1
ATOM 3720 C C . LEU B 1 181 ? -8.68 35.375 10 1 98.12 181 LEU B C 1
ATOM 3722 O O . LEU B 1 181 ? -7.848 35.344 10.906 1 98.12 181 LEU B O 1
ATOM 3726 N N . SER B 1 182 ? -9.781 36.031 10.07 1 98.31 182 SER B N 1
ATOM 3727 C CA . SER B 1 182 ? -10.07 36.844 11.242 1 98.31 182 SER B CA 1
ATOM 3728 C C . SER B 1 182 ? -10.336 36 12.477 1 98.31 182 SER B C 1
ATOM 3730 O O . SER B 1 182 ? -10.469 36.5 13.586 1 98.31 182 SER B O 1
ATOM 3732 N N . LYS B 1 183 ? -10.414 34.688 12.266 1 98.69 183 LYS B N 1
ATOM 3733 C CA . LYS B 1 183 ? -10.664 33.781 13.367 1 98.69 183 LYS B CA 1
ATOM 3734 C C . LYS B 1 183 ? -9.406 33 13.727 1 98.69 183 LYS B C 1
ATOM 3736 O O . LYS B 1 183 ? -9.422 32.188 14.656 1 98.69 183 LYS B O 1
ATOM 3741 N N . ILE B 1 184 ? -8.375 33.188 13.031 1 98.75 184 ILE B N 1
ATOM 3742 C CA . ILE B 1 184 ? -7.117 32.5 13.219 1 98.75 184 ILE B CA 1
ATOM 3743 C C . ILE B 1 184 ? -6.219 33.281 14.172 1 98.75 184 ILE B C 1
ATOM 3745 O O . ILE B 1 184 ? -6.094 34.5 14.047 1 98.75 184 ILE B O 1
ATOM 3749 N N . ASP B 1 185 ? -5.559 32.594 15.086 1 98.81 185 ASP B N 1
ATOM 3750 C CA . ASP B 1 185 ? -4.691 33.281 16.047 1 98.81 185 ASP B CA 1
ATOM 3751 C C . ASP B 1 185 ? -3.223 33.125 15.648 1 98.81 185 ASP B C 1
ATOM 3753 O O . ASP B 1 185 ? -2.418 34.031 15.914 1 98.81 185 ASP B O 1
ATOM 3757 N N . LEU B 1 186 ? -2.826 32.031 15.109 1 98.88 186 LEU B N 1
ATOM 3758 C CA . LEU B 1 186 ? -1.472 31.75 14.656 1 98.88 186 LEU B CA 1
ATOM 3759 C C . LEU B 1 186 ? -1.485 31.172 13.242 1 98.88 186 LEU B C 1
ATOM 3761 O O . LEU B 1 186 ? -2.031 30.094 13.016 1 98.88 186 LEU B O 1
ATOM 3765 N N . LEU B 1 187 ? -0.899 31.906 12.32 1 98.69 187 LEU B N 1
ATOM 3766 C CA . LEU B 1 187 ? -0.795 31.484 10.922 1 98.69 187 LEU B CA 1
ATOM 3767 C C . LEU B 1 187 ? 0.647 31.141 10.57 1 98.69 187 LEU B C 1
ATOM 3769 O O . LEU B 1 187 ? 1.539 31.984 10.695 1 98.69 187 LEU B O 1
ATOM 3773 N N . ILE B 1 188 ? 0.86 29.922 10.195 1 98.56 188 ILE B N 1
ATOM 3774 C CA . ILE B 1 188 ? 2.184 29.516 9.734 1 98.56 188 ILE B CA 1
ATOM 3775 C C . ILE B 1 188 ? 2.105 29.078 8.273 1 98.56 188 ILE B C 1
ATOM 3777 O O . ILE B 1 188 ? 1.388 28.125 7.941 1 98.56 188 ILE B O 1
ATOM 3781 N N . VAL B 1 189 ? 2.855 29.734 7.414 1 97.62 189 VAL B N 1
ATOM 3782 C CA . VAL B 1 189 ? 2.842 29.5 5.977 1 97.62 189 VAL B CA 1
ATOM 3783 C C . VAL B 1 189 ? 4.27 29.5 5.438 1 97.62 189 VAL B C 1
ATOM 3785 O O . VAL B 1 189 ? 5.168 30.078 6.047 1 97.62 189 VAL B O 1
ATOM 3788 N N . ASN B 1 190 ? 4.449 28.766 4.359 1 96.19 190 ASN B N 1
ATOM 3789 C CA . ASN B 1 190 ? 5.703 28.922 3.637 1 96.19 190 ASN B CA 1
ATOM 3790 C C . ASN B 1 190 ? 5.633 30.094 2.654 1 96.19 190 ASN B C 1
ATOM 3792 O O . ASN B 1 190 ? 4.613 30.781 2.578 1 96.19 190 ASN B O 1
ATOM 3796 N N . GLU B 1 191 ? 6.703 30.328 1.903 1 94.06 191 GLU B N 1
ATOM 3797 C CA . GLU B 1 191 ? 6.789 31.469 1.002 1 94.06 191 GLU B CA 1
ATOM 3798 C C . GLU B 1 191 ? 5.664 31.453 -0.025 1 94.06 191 GLU B C 1
ATOM 3800 O O . GLU B 1 191 ? 4.98 32.469 -0.224 1 94.06 191 GLU B O 1
ATOM 3805 N N . GLY B 1 192 ? 5.582 30.312 -0.677 1 93.19 192 GLY B N 1
ATOM 3806 C CA . GLY B 1 192 ? 4.559 30.188 -1.702 1 93.19 192 GLY B CA 1
ATOM 3807 C C . GLY B 1 192 ? 3.15 30.391 -1.17 1 93.19 192 GLY B C 1
ATOM 3808 O O . GLY B 1 192 ? 2.357 31.125 -1.76 1 93.19 192 GLY B O 1
ATOM 3809 N N . GLU B 1 193 ? 2.852 29.797 -0.042 1 94.5 193 GLU B N 1
ATOM 3810 C CA . GLU B 1 193 ? 1.543 29.922 0.593 1 94.5 193 GLU B CA 1
ATOM 3811 C C . GLU B 1 193 ? 1.276 31.359 1.028 1 94.5 193 GLU B C 1
ATOM 3813 O O . GLU B 1 193 ? 0.159 31.859 0.885 1 94.5 193 GLU B O 1
ATOM 3818 N N . ALA B 1 194 ? 2.273 31.984 1.575 1 94.94 194 ALA B N 1
ATOM 3819 C CA . ALA B 1 194 ? 2.133 33.375 2.002 1 94.94 194 ALA B CA 1
ATOM 3820 C C . ALA B 1 194 ? 1.741 34.25 0.83 1 94.94 194 ALA B C 1
ATOM 3822 O O . ALA B 1 194 ? 0.831 35.094 0.947 1 94.94 194 ALA B O 1
ATOM 3823 N N . LYS B 1 195 ? 2.414 34.062 -0.238 1 93.56 195 LYS B N 1
ATOM 3824 C CA . LYS B 1 195 ? 2.133 34.844 -1.438 1 93.56 195 LYS B CA 1
ATOM 3825 C C . LYS B 1 195 ? 0.731 34.531 -1.968 1 93.56 195 LYS B C 1
ATOM 3827 O O . LYS B 1 195 ? 0.023 35.469 -2.398 1 93.56 195 LYS B O 1
ATOM 3832 N N . ASP B 1 196 ? 0.354 33.312 -1.898 1 93.19 196 ASP B N 1
ATOM 3833 C CA . ASP B 1 196 ? -0.972 32.938 -2.365 1 93.19 196 ASP B CA 1
ATOM 3834 C C . ASP B 1 196 ? -2.064 33.562 -1.509 1 93.19 196 ASP B C 1
ATOM 3836 O O . ASP B 1 196 ? -3.055 34.094 -2.035 1 93.19 196 ASP B O 1
ATOM 3840 N N . VAL B 1 197 ? -1.899 33.5 -0.247 1 92.5 197 VAL B N 1
ATOM 3841 C CA . VAL B 1 197 ? -2.861 34.094 0.676 1 92.5 197 VAL B CA 1
ATOM 3842 C C . VAL B 1 197 ? -2.953 35.594 0.431 1 92.5 197 VAL B C 1
ATOM 3844 O O . VAL B 1 197 ? -4.051 36.156 0.335 1 92.5 197 VAL B O 1
ATOM 3847 N N . ALA B 1 198 ? -1.813 36.219 0.297 1 91.31 198 ALA B N 1
ATOM 3848 C CA . ALA B 1 198 ? -1.771 37.656 0.077 1 91.31 198 ALA B CA 1
ATOM 3849 C C . ALA B 1 198 ? -2.438 38.031 -1.243 1 91.31 198 ALA B C 1
ATOM 3851 O O . ALA B 1 198 ? -3.23 38.969 -1.301 1 91.31 198 ALA B O 1
ATOM 3852 N N . LYS B 1 199 ? -2.039 37.312 -2.213 1 90.94 199 LYS B N 1
ATOM 3853 C CA . LYS B 1 199 ? -2.615 37.562 -3.529 1 90.94 199 LYS B CA 1
ATOM 3854 C C . LYS B 1 199 ? -4.137 37.438 -3.494 1 90.94 199 LYS B C 1
ATOM 3856 O O . LYS B 1 199 ? -4.84 38.281 -4.086 1 90.94 199 LYS B O 1
ATOM 3861 N N . HIS B 1 200 ? -4.574 36.531 -2.818 1 91.31 200 HIS B N 1
ATOM 3862 C CA . HIS B 1 200 ? -6.004 36.25 -2.779 1 91.31 200 HIS B CA 1
ATOM 3863 C C . HIS B 1 200 ? -6.754 37.312 -1.986 1 91.31 200 HIS B C 1
ATOM 3865 O O . HIS B 1 200 ? -7.879 37.688 -2.332 1 91.31 200 HIS B O 1
ATOM 3871 N N . LEU B 1 201 ? -6.18 37.844 -0.98 1 91.31 201 LEU B N 1
ATOM 3872 C CA . LEU B 1 201 ? -6.918 38.688 -0.051 1 91.31 201 LEU B CA 1
ATOM 3873 C C . LEU B 1 201 ? -6.512 40.156 -0.205 1 91.31 201 LEU B C 1
ATOM 3875 O O . LEU B 1 201 ? -7.293 41.062 0.106 1 91.31 201 LEU B O 1
ATOM 3879 N N . LEU B 1 202 ? -5.328 40.406 -0.665 1 88.81 202 LEU B N 1
ATOM 3880 C CA . LEU B 1 202 ? -4.824 41.781 -0.667 1 88.81 202 LEU B CA 1
ATOM 3881 C C . LEU B 1 202 ? -4.617 42.281 -2.094 1 88.81 202 LEU B C 1
ATOM 3883 O O . LEU B 1 202 ? -4.316 43.469 -2.305 1 88.81 202 LEU B O 1
ATOM 3887 N N . GLY B 1 203 ? -4.961 41.531 -3.164 1 82.62 203 GLY B N 1
ATOM 3888 C CA . GLY B 1 203 ? -4.961 41.938 -4.562 1 82.62 203 GLY B CA 1
ATOM 3889 C C . GLY B 1 203 ? -3.564 42.156 -5.113 1 82.62 203 GLY B C 1
ATOM 3890 O O . GLY B 1 203 ? -3.408 42.625 -6.25 1 82.62 203 GLY B O 1
ATOM 3891 N N . GLY B 1 204 ? -2.475 42 -4.305 1 71.5 204 GLY B N 1
ATOM 3892 C CA . GLY B 1 204 ? -1.173 42.312 -4.879 1 71.5 204 GLY B CA 1
ATOM 3893 C C . GLY B 1 204 ? -0.039 41.562 -4.215 1 71.5 204 GLY B C 1
ATOM 3894 O O . GLY B 1 204 ? -0.229 40.938 -3.168 1 71.5 204 GLY B O 1
ATOM 3895 N N . SER B 1 205 ? 1.093 41.312 -5.117 1 63.19 205 SER B N 1
ATOM 3896 C CA . SER B 1 205 ? 2.297 40.656 -4.621 1 63.19 205 SER B CA 1
ATOM 3897 C C . SER B 1 205 ? 3.205 41.656 -3.893 1 63.19 205 SER B C 1
ATOM 3899 O O . SER B 1 205 ? 3.342 42.812 -4.309 1 63.19 205 SER B O 1
ATOM 3901 N N . THR B 1 206 ? 3.332 41.5 -2.584 1 68.69 206 THR B N 1
ATOM 3902 C CA . THR B 1 206 ? 4.352 42.25 -1.866 1 68.69 206 THR B CA 1
ATOM 3903 C C . THR B 1 206 ? 5.703 41.562 -1.944 1 68.69 206 THR B C 1
ATOM 3905 O O . THR B 1 206 ? 5.77 40.312 -1.929 1 68.69 206 THR B O 1
ATOM 3908 N N . ALA B 1 207 ? 6.676 42.312 -2.322 1 66.88 207 ALA B N 1
ATOM 3909 C CA . ALA B 1 207 ? 8.008 41.781 -2.609 1 66.88 207 ALA B CA 1
ATOM 3910 C C . ALA B 1 207 ? 8.734 41.406 -1.324 1 66.88 207 ALA B C 1
ATOM 3912 O O . ALA B 1 207 ? 9.555 40.5 -1.313 1 66.88 207 ALA B O 1
ATOM 3913 N N . GLN B 1 208 ? 8.398 42.062 -0.26 1 89.12 208 GLN B N 1
ATOM 3914 C CA . GLN B 1 208 ? 9.211 41.812 0.919 1 89.12 208 GLN B CA 1
ATOM 3915 C C . GLN B 1 208 ? 8.422 41.031 1.972 1 89.12 208 GLN B C 1
ATOM 3917 O O . GLN B 1 208 ? 7.293 41.406 2.301 1 89.12 208 GLN B O 1
ATOM 3922 N N . PHE B 1 209 ? 9.062 40.031 2.51 1 93.06 209 PHE B N 1
ATOM 3923 C CA . PHE B 1 209 ? 8.375 39.125 3.404 1 93.06 209 PHE B CA 1
ATOM 3924 C C . PHE B 1 209 ? 8.102 39.781 4.75 1 93.06 209 PHE B C 1
ATOM 3926 O O . PHE B 1 209 ? 7.113 39.438 5.414 1 93.06 209 PHE B O 1
ATOM 3933 N N . ASP B 1 210 ? 8.906 40.812 5.18 1 94.19 210 ASP B N 1
ATOM 3934 C CA . ASP B 1 210 ? 8.625 41.562 6.398 1 94.19 210 ASP B CA 1
ATOM 3935 C C . ASP B 1 210 ? 7.293 42.281 6.297 1 94.19 210 ASP B C 1
ATOM 3937 O O . ASP B 1 210 ? 6.477 42.25 7.219 1 94.19 210 ASP B O 1
ATOM 3941 N N . THR B 1 211 ? 7.16 42.969 5.207 1 94.25 211 THR B N 1
ATOM 3942 C CA . THR B 1 211 ? 5.922 43.688 4.977 1 94.25 211 THR B CA 1
ATOM 3943 C C . THR B 1 211 ? 4.742 42.75 4.859 1 94.25 211 THR B C 1
ATOM 3945 O O . THR B 1 211 ? 3.652 43.031 5.363 1 94.25 211 THR B O 1
ATOM 3948 N N . LEU B 1 212 ? 4.988 41.688 4.168 1 95.31 212 LEU B N 1
ATOM 3949 C CA . LEU B 1 212 ? 3.943 40.688 3.988 1 95.31 212 LEU B CA 1
ATOM 3950 C C . LEU B 1 212 ? 3.484 40.125 5.332 1 95.31 212 LEU B C 1
ATOM 3952 O O . LEU B 1 212 ? 2.287 39.938 5.551 1 95.31 212 LEU B O 1
ATOM 3956 N N . ALA B 1 213 ? 4.391 39.844 6.223 1 96.69 213 ALA B N 1
ATOM 3957 C CA . ALA B 1 213 ? 4.062 39.344 7.551 1 96.69 213 ALA B CA 1
ATOM 3958 C C . ALA B 1 213 ? 3.174 40.312 8.305 1 96.69 213 ALA B C 1
ATOM 3960 O O . ALA B 1 213 ? 2.223 39.906 8.977 1 96.69 213 ALA B O 1
ATOM 3961 N N . VAL B 1 214 ? 3.488 41.594 8.195 1 96.25 214 VAL B N 1
ATOM 3962 C CA . VAL B 1 214 ? 2.721 42.625 8.867 1 96.25 214 VAL B CA 1
ATOM 3963 C C . VAL B 1 214 ? 1.3 42.688 8.312 1 96.25 214 VAL B C 1
ATOM 3965 O O . VAL B 1 214 ? 0.33 42.75 9.07 1 96.25 214 VAL B O 1
ATOM 3968 N N . GLU B 1 215 ? 1.195 42.625 6.98 1 95 215 GLU B N 1
ATOM 3969 C CA . GLU B 1 215 ? -0.108 42.688 6.328 1 95 215 GLU B CA 1
ATOM 3970 C C . GLU B 1 215 ? -0.966 41.5 6.691 1 95 215 GLU B C 1
ATOM 3972 O O . GLU B 1 215 ? -2.16 41.625 6.965 1 95 215 GLU B O 1
ATOM 3977 N N . LEU B 1 216 ? -0.406 40.375 6.695 1 96.44 216 LEU B N 1
ATOM 3978 C CA . LEU B 1 216 ? -1.132 39.156 7.031 1 96.44 216 LEU B CA 1
ATOM 3979 C C . LEU B 1 216 ? -1.562 39.156 8.492 1 96.44 216 LEU B C 1
ATOM 3981 O O . LEU B 1 216 ? -2.662 38.719 8.828 1 96.44 216 LEU B O 1
ATOM 3985 N N . GLN B 1 217 ? -0.662 39.625 9.32 1 97.38 217 GLN B N 1
ATOM 3986 C CA . GLN B 1 217 ? -0.945 39.688 10.75 1 97.38 217 GLN B CA 1
ATOM 3987 C C . GLN B 1 217 ? -2.191 40.531 11.031 1 97.38 217 GLN B C 1
ATOM 3989 O O . GLN B 1 217 ? -3.008 40.156 11.883 1 97.38 217 GLN B O 1
ATOM 3994 N N . LYS B 1 218 ? -2.35 41.562 10.305 1 96.5 218 LYS B N 1
ATOM 3995 C CA . LYS B 1 218 ? -3.479 42.469 10.508 1 96.5 218 LYS B CA 1
ATOM 3996 C C . LYS B 1 218 ? -4.797 41.781 10.164 1 96.5 218 LYS B C 1
ATOM 3998 O O . LYS B 1 218 ? -5.863 42.219 10.609 1 96.5 218 LYS B O 1
ATOM 4003 N N . LEU B 1 219 ? -4.734 40.75 9.375 1 96.62 219 LEU B N 1
ATOM 4004 C CA . LEU B 1 219 ? -5.934 40.031 8.945 1 96.62 219 LEU B CA 1
ATOM 4005 C C . LEU B 1 219 ? -6.363 39.031 9.992 1 96.62 219 LEU B C 1
ATOM 4007 O O . LEU B 1 219 ? -7.484 38.531 9.945 1 96.62 219 LEU B O 1
ATOM 4011 N N . LEU B 1 220 ? -5.535 38.688 10.977 1 98.25 220 LEU B N 1
ATOM 4012 C CA . LEU B 1 220 ? -5.793 37.625 11.945 1 98.25 220 LEU B CA 1
ATOM 4013 C C . LEU B 1 220 ? -6.648 38.156 13.102 1 98.25 220 LEU B C 1
ATOM 4015 O O . LEU B 1 220 ? -6.898 39.344 13.203 1 98.25 220 LEU B O 1
ATOM 4019 N N . HIS B 1 221 ? -7.16 37.156 13.883 1 97.88 221 HIS B N 1
ATOM 4020 C CA . HIS B 1 221 ? -7.816 37.5 15.141 1 97.88 221 HIS B CA 1
ATOM 4021 C C . HIS B 1 221 ? -6.879 38.281 16.062 1 97.88 221 HIS B C 1
ATOM 4023 O O . HIS B 1 221 ? -5.73 37.875 16.25 1 97.88 221 HIS B O 1
ATOM 4029 N N . GLN B 1 222 ? -7.363 39.375 16.656 1 96.75 222 GLN B N 1
ATOM 4030 C CA . GLN B 1 222 ? -6.48 40.25 17.406 1 96.75 222 GLN B CA 1
ATOM 4031 C C . GLN B 1 222 ? -6.598 40.031 18.906 1 96.75 222 GLN B C 1
ATOM 4033 O O . GLN B 1 222 ? -5.871 40.625 19.703 1 96.75 222 GLN B O 1
ATOM 4038 N N . GLY B 1 223 ? -7.375 39.062 19.328 1 95.5 223 GLY B N 1
ATOM 4039 C CA . GLY B 1 223 ? -7.719 38.906 20.734 1 95.5 223 GLY B CA 1
ATOM 4040 C C . GLY B 1 223 ? -6.871 37.875 21.469 1 95.5 223 GLY B C 1
ATOM 4041 O O . GLY B 1 223 ? -6.992 37.719 22.672 1 95.5 223 GLY B O 1
ATOM 4042 N N . ASN B 1 224 ? -5.996 37.188 20.719 1 97.25 224 ASN B N 1
ATOM 4043 C CA . ASN B 1 224 ? -5.133 36.188 21.312 1 97.25 224 ASN B CA 1
ATOM 4044 C C . ASN B 1 224 ? -3.666 36.406 20.969 1 97.25 224 ASN B C 1
ATOM 4046 O O . ASN B 1 224 ? -3.148 37.531 21.156 1 97.25 224 ASN B O 1
ATOM 4050 N N . ILE B 1 225 ? -2.91 35.469 20.516 1 96.5 225 ILE B N 1
ATOM 4051 C CA . ILE B 1 225 ? -1.477 35.625 20.312 1 96.5 225 ILE B CA 1
ATOM 4052 C C . ILE B 1 225 ? -1.231 36.406 19.016 1 96.5 225 ILE B C 1
ATOM 4054 O O . ILE B 1 225 ? -0.137 36.906 18.797 1 96.5 225 ILE B O 1
ATOM 4058 N N . LYS B 1 226 ? -2.143 36.375 17.969 1 97.62 226 LYS B N 1
ATOM 4059 C CA . LYS B 1 226 ? -2.188 37.156 16.734 1 97.62 226 LYS B CA 1
ATOM 4060 C C . LYS B 1 226 ? -0.854 37.125 16 1 97.62 226 LYS B C 1
ATOM 4062 O O . LYS B 1 226 ? -0.277 38.156 15.664 1 97.62 226 LYS B O 1
ATOM 4067 N N . THR B 1 227 ? -0.406 35.969 15.664 1 98.19 227 THR B N 1
ATOM 4068 C CA . THR B 1 227 ? 0.959 35.75 15.195 1 98.19 227 THR B CA 1
ATOM 4069 C C . THR B 1 227 ? 0.96 35.156 13.789 1 98.19 227 THR B C 1
ATOM 4071 O O . THR B 1 227 ? 0.167 34.281 13.492 1 98.19 227 THR B O 1
ATOM 4074 N N . VAL B 1 228 ? 1.897 35.719 12.961 1 98.31 228 VAL B N 1
ATOM 4075 C CA . VAL B 1 228 ? 2.191 35.156 11.648 1 98.31 228 VAL B CA 1
ATOM 4076 C C . VAL B 1 228 ? 3.646 34.688 11.594 1 98.31 228 VAL B C 1
ATOM 4078 O O . VAL B 1 228 ? 4.539 35.375 12.094 1 98.31 228 VAL B O 1
ATOM 4081 N N . VAL B 1 229 ? 3.859 33.5 11.086 1 98.62 229 VAL B N 1
ATOM 4082 C CA . VAL B 1 229 ? 5.195 33 10.773 1 98.62 229 VAL B CA 1
ATOM 4083 C C . VAL B 1 229 ? 5.266 32.594 9.297 1 98.62 229 VAL B C 1
ATOM 4085 O O . VAL B 1 229 ? 4.406 31.875 8.805 1 98.62 229 VAL B O 1
ATOM 4088 N N . ILE B 1 230 ? 6.262 33.094 8.586 1 97.94 230 ILE B N 1
ATOM 4089 C CA . ILE B 1 230 ? 6.539 32.719 7.199 1 97.94 230 ILE B CA 1
ATOM 4090 C C . ILE B 1 230 ? 7.879 31.984 7.121 1 97.94 230 ILE B C 1
ATOM 4092 O O . ILE B 1 230 ? 8.93 32.562 7.398 1 97.94 230 ILE B O 1
ATOM 4096 N N . THR B 1 231 ? 7.793 30.719 6.77 1 97.38 231 THR B N 1
ATOM 4097 C CA . THR B 1 231 ? 9.016 29.938 6.582 1 97.38 231 THR B CA 1
ATOM 4098 C C . THR B 1 231 ? 9.531 30.078 5.152 1 97.38 231 THR B C 1
ATOM 4100 O O . THR B 1 231 ? 8.742 30.109 4.207 1 97.38 231 THR B O 1
ATOM 4103 N N . MET B 1 232 ? 10.859 30.203 5 1 94.94 232 MET B N 1
ATOM 4104 C CA . MET B 1 232 ? 11.469 30.438 3.693 1 94.94 232 MET B CA 1
ATOM 41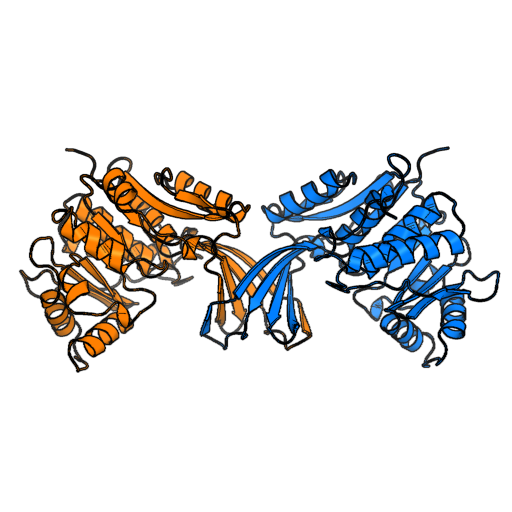05 C C . MET B 1 232 ? 12.531 29.391 3.387 1 94.94 232 MET B C 1
ATOM 4107 O O . MET B 1 232 ? 13.625 29.734 2.918 1 94.94 232 MET B O 1
ATOM 4111 N N . GLY B 1 233 ? 12.289 28.203 3.715 1 91.12 233 GLY B N 1
ATOM 4112 C CA . GLY B 1 233 ? 13.203 27.125 3.422 1 91.12 233 GLY B CA 1
ATOM 4113 C C . GLY B 1 233 ? 14.578 27.312 4.043 1 91.12 233 GLY B C 1
ATOM 4114 O O . GLY B 1 233 ? 14.695 27.531 5.25 1 91.12 233 GLY B O 1
ATOM 4115 N N . SER B 1 234 ? 15.602 27.234 3.172 1 91.62 234 SER B N 1
ATOM 4116 C CA . SER B 1 234 ? 16.984 27.297 3.639 1 91.62 234 SER B CA 1
ATOM 4117 C C . SER B 1 234 ? 17.359 28.719 4.066 1 91.62 234 SER B C 1
ATOM 4119 O O . SER B 1 234 ? 18.422 28.922 4.668 1 91.62 234 SER B O 1
ATOM 4121 N N . LYS B 1 235 ? 16.516 29.641 3.857 1 93.88 235 LYS B N 1
ATOM 4122 C CA . LYS B 1 235 ? 16.797 31.031 4.246 1 93.88 235 LYS B CA 1
ATOM 4123 C C . LYS B 1 235 ? 16.438 31.266 5.707 1 93.88 235 LYS B C 1
ATOM 4125 O O . LYS B 1 235 ? 17.016 32.156 6.355 1 93.88 235 LYS B O 1
ATOM 4130 N N . GLY B 1 236 ? 15.445 30.578 6.172 1 96.06 236 GLY B N 1
ATOM 4131 C CA . GLY B 1 236 ? 14.969 30.797 7.531 1 96.06 236 GLY B CA 1
ATOM 4132 C C . GLY B 1 236 ? 13.492 31.141 7.602 1 96.06 236 GLY B C 1
ATOM 4133 O O . GLY B 1 236 ? 12.68 30.531 6.895 1 96.06 236 GLY B O 1
ATOM 4134 N N . SER B 1 237 ? 13.141 31.969 8.57 1 97.81 237 SER B N 1
ATOM 4135 C CA . SER B 1 237 ? 11.742 32.344 8.758 1 97.81 237 SER B CA 1
ATOM 4136 C C . SER B 1 237 ? 11.609 33.75 9.273 1 97.81 237 SER B C 1
ATOM 4138 O O . SER B 1 237 ? 12.578 34.344 9.773 1 97.81 237 SER B O 1
ATOM 4140 N N . ILE B 1 238 ? 10.492 34.312 9.055 1 97.69 238 ILE B N 1
ATOM 4141 C CA . ILE B 1 238 ? 10.102 35.625 9.602 1 97.69 238 ILE B CA 1
ATOM 4142 C C . ILE B 1 238 ? 8.844 35.469 10.445 1 97.69 238 ILE B C 1
ATOM 4144 O O . ILE B 1 238 ? 7.934 34.719 10.086 1 97.69 238 ILE B O 1
ATOM 4148 N N . PHE B 1 239 ? 8.844 36.156 11.594 1 98.19 239 PHE B N 1
ATOM 4149 C CA . PHE B 1 239 ? 7.629 36.125 12.398 1 98.19 239 PHE B CA 1
ATOM 4150 C C . PHE B 1 239 ? 7.246 37.531 12.859 1 98.19 239 PHE B C 1
ATOM 4152 O O . PHE B 1 239 ? 8.094 38.438 12.906 1 98.19 239 PHE B O 1
ATOM 4159 N N . TYR B 1 240 ? 5.957 37.719 13.102 1 97.94 240 TYR B N 1
ATOM 4160 C CA . TYR B 1 240 ? 5.414 39 13.555 1 97.94 240 TYR B CA 1
ATOM 4161 C C . TYR B 1 240 ? 4.129 38.781 14.352 1 97.94 240 TYR B C 1
ATOM 4163 O O . TYR B 1 240 ? 3.256 38.031 13.938 1 97.94 240 TYR B O 1
ATOM 4171 N N . ASN B 1 241 ? 4.039 39.469 15.531 1 97.12 241 ASN B N 1
ATOM 4172 C CA . ASN B 1 241 ? 2.861 39.312 16.375 1 97.12 241 ASN B CA 1
ATOM 4173 C C . ASN B 1 241 ? 2.191 40.656 16.672 1 97.12 241 ASN B C 1
ATOM 4175 O O . ASN B 1 241 ? 1.363 40.75 17.578 1 97.12 241 ASN B O 1
ATOM 4179 N N . GLY B 1 242 ? 2.586 41.719 15.938 1 94.56 242 GLY B N 1
ATOM 4180 C CA . GLY B 1 242 ? 1.939 43.031 16.094 1 94.56 242 GLY B CA 1
ATOM 4181 C C . GLY B 1 242 ? 2.615 43.906 17.125 1 94.56 242 GLY B C 1
ATOM 4182 O O . GLY B 1 242 ? 2.205 45.062 17.328 1 94.56 242 GLY B O 1
ATOM 4183 N N . GLU B 1 243 ? 3.482 43.531 17.859 1 89.12 243 GLU B N 1
ATOM 4184 C CA . GLU B 1 243 ? 4.113 44.312 18.922 1 89.12 243 GLU B CA 1
ATOM 4185 C C . GLU B 1 243 ? 5.438 44.906 18.453 1 89.12 243 GLU B C 1
ATOM 4187 O O . GLU B 1 243 ? 5.656 46.094 18.562 1 89.12 243 GLU B O 1
ATOM 4192 N N . ALA B 1 244 ? 6.449 44.25 18.125 1 87 244 ALA B N 1
ATOM 4193 C CA . ALA B 1 244 ? 7.75 44.688 17.625 1 87 244 ALA B CA 1
ATOM 4194 C C . ALA B 1 244 ? 7.824 44.562 16.109 1 87 244 ALA B C 1
ATOM 4196 O O . ALA B 1 244 ? 6.805 44.375 15.438 1 87 244 ALA B O 1
ATOM 4197 N N . ASP B 1 245 ? 8.898 44.969 15.664 1 93.88 245 ASP B N 1
ATOM 4198 C CA . ASP B 1 245 ? 9.125 44.781 14.234 1 93.88 245 ASP B CA 1
ATOM 4199 C C . ASP B 1 245 ? 9.211 43.281 13.891 1 93.88 245 ASP B C 1
ATOM 4201 O O . ASP B 1 245 ? 9.531 42.469 14.742 1 93.88 245 ASP B O 1
ATOM 4205 N N . PRO B 1 246 ? 8.789 43.031 12.641 1 97.06 246 PRO B N 1
ATOM 4206 C CA . PRO B 1 246 ? 9.008 41.656 12.219 1 97.06 246 PRO B CA 1
ATOM 4207 C C . PRO B 1 246 ? 10.445 41.188 12.469 1 97.06 246 PRO B C 1
ATOM 4209 O O . PRO B 1 246 ? 11.391 41.969 12.289 1 97.06 246 PRO B O 1
ATOM 4212 N N . THR B 1 247 ? 10.586 40 12.914 1 97.25 247 THR B N 1
ATOM 4213 C CA . THR B 1 247 ? 11.891 39.438 13.25 1 97.25 247 THR B CA 1
ATOM 4214 C C . THR B 1 247 ? 12.266 38.312 12.289 1 97.25 247 THR B C 1
ATOM 4216 O O . THR B 1 247 ? 11.453 37.438 12.016 1 97.25 247 THR B O 1
ATOM 4219 N N . PHE B 1 248 ? 13.461 38.375 11.773 1 96.81 248 PHE B N 1
ATOM 4220 C CA . PHE B 1 248 ? 14.016 37.312 10.914 1 96.81 248 PHE B CA 1
ATOM 4221 C C . PHE B 1 248 ? 14.898 36.375 11.711 1 96.81 248 PHE B C 1
ATOM 4223 O O . PHE B 1 248 ? 15.734 36.812 12.508 1 96.81 248 PHE B O 1
ATOM 4230 N N . VAL B 1 249 ? 14.672 35.125 11.555 1 96.81 249 VAL B N 1
ATOM 4231 C CA . VAL B 1 249 ? 15.508 34.094 12.148 1 96.81 249 VAL B CA 1
ATOM 4232 C C . VAL B 1 249 ? 16.156 33.25 11.039 1 96.81 249 VAL B C 1
ATOM 4234 O O . VAL B 1 249 ? 15.461 32.562 10.289 1 96.81 249 VAL B O 1
ATOM 4237 N N . PRO B 1 250 ? 17.453 33.25 10.922 1 96 250 PRO B N 1
ATOM 4238 C CA . PRO B 1 250 ? 18.125 32.469 9.875 1 96 250 PRO B CA 1
ATOM 4239 C C . PRO B 1 250 ? 18.016 30.969 10.102 1 96 250 PRO B C 1
ATOM 4241 O O . PRO B 1 250 ? 17.906 30.516 11.25 1 96 250 PRO B O 1
ATOM 4244 N N . SER B 1 251 ? 18.031 30.266 8.945 1 93.25 251 SER B N 1
ATOM 4245 C CA . SER B 1 251 ? 18.094 28.812 9.047 1 93.25 251 SER B CA 1
ATOM 4246 C C . SER B 1 251 ? 19.391 28.359 9.695 1 93.25 251 SER B C 1
ATOM 4248 O O . SER B 1 251 ? 20.344 29.141 9.812 1 93.25 251 SER B O 1
ATOM 4250 N N . LYS B 1 252 ? 19.344 27.125 10.102 1 90.25 252 LYS B N 1
ATOM 4251 C CA . LYS B 1 252 ? 20.562 26.547 10.641 1 90.25 252 LYS B CA 1
ATOM 4252 C C . LYS B 1 252 ? 21.359 25.828 9.547 1 90.25 252 LYS B C 1
ATOM 4254 O O . LYS B 1 252 ? 20.781 25.203 8.656 1 90.25 252 LYS B O 1
ATOM 4259 N N . LYS B 1 253 ? 22.75 25.953 9.516 1 83.69 253 LYS B N 1
ATOM 4260 C CA . LYS B 1 253 ? 23.609 25.266 8.555 1 83.69 253 LYS B CA 1
ATOM 4261 C C . LYS B 1 253 ? 23.703 23.781 8.875 1 83.69 253 LYS B C 1
ATOM 4263 O O . LYS B 1 253 ? 24 23.406 10.008 1 83.69 253 LYS B O 1
ATOM 4268 N N . ILE B 1 254 ? 23.219 23.141 7.969 1 84.5 254 ILE B N 1
ATOM 4269 C CA . ILE B 1 254 ? 23.359 21.703 8.195 1 84.5 254 ILE B CA 1
ATOM 4270 C C . ILE B 1 254 ? 24.234 21.094 7.109 1 84.5 254 ILE B C 1
ATOM 4272 O O . ILE B 1 254 ? 24.391 21.656 6.023 1 84.5 254 ILE B O 1
ATOM 4276 N N . GLN B 1 255 ? 24.859 19.969 7.387 1 82.94 255 GLN B N 1
ATOM 4277 C CA . GLN B 1 255 ? 25.844 19.328 6.516 1 82.94 255 GLN B CA 1
ATOM 4278 C C . GLN B 1 255 ? 25.172 18.625 5.344 1 82.94 255 GLN B C 1
ATOM 4280 O O . GLN B 1 255 ? 25.672 18.672 4.215 1 82.94 255 GLN B O 1
ATOM 4285 N N . SER B 1 256 ? 24.094 17.891 5.602 1 89.12 256 SER B N 1
ATOM 4286 C CA . SER B 1 256 ? 23.516 17.094 4.527 1 89.12 256 SER B CA 1
ATOM 4287 C C . SER B 1 256 ? 22 17.062 4.625 1 89.12 256 SER B C 1
ATOM 4289 O O . SER B 1 256 ? 21.438 16.688 5.66 1 89.12 256 SER B O 1
ATOM 4291 N N . VAL B 1 257 ? 21.359 17.547 3.602 1 89.31 257 VAL B N 1
ATOM 4292 C CA . VAL B 1 257 ? 19.906 17.422 3.459 1 89.31 257 VAL B CA 1
ATOM 4293 C C . VAL B 1 257 ? 19.562 16.062 2.848 1 89.31 257 VAL B C 1
ATOM 4295 O O . VAL B 1 257 ? 20.062 15.719 1.771 1 89.31 257 VAL B O 1
ATOM 4298 N N . VAL B 1 258 ? 18.812 15.305 3.584 1 89.69 258 VAL B N 1
ATOM 4299 C CA . VAL B 1 258 ? 18.422 13.969 3.141 1 89.69 258 VAL B CA 1
ATOM 4300 C C . VAL B 1 258 ? 17 13.984 2.607 1 89.69 258 VAL B C 1
ATOM 4302 O O . VAL B 1 258 ? 16.734 13.5 1.508 1 89.69 258 VAL B O 1
ATOM 4305 N N . ASP B 1 259 ? 16.047 14.562 3.264 1 89.5 259 ASP B N 1
ATOM 4306 C CA . ASP B 1 259 ? 14.633 14.562 2.939 1 89.5 259 ASP B CA 1
ATOM 4307 C C . ASP B 1 259 ? 13.906 15.719 3.621 1 89.5 259 ASP B C 1
ATOM 4309 O O . ASP B 1 259 ? 13.867 15.797 4.852 1 89.5 259 ASP B O 1
ATOM 4313 N N . THR B 1 260 ? 13.273 16.531 2.861 1 88.81 260 THR B N 1
ATOM 4314 C CA . THR B 1 260 ? 12.656 17.734 3.426 1 88.81 260 THR B CA 1
ATOM 4315 C C . THR B 1 260 ? 11.195 17.469 3.777 1 88.81 260 THR B C 1
ATOM 4317 O O . THR B 1 260 ? 10.492 18.375 4.25 1 88.81 260 THR B O 1
ATOM 4320 N N . THR B 1 261 ? 10.75 16.234 3.531 1 88.25 261 THR B N 1
ATOM 4321 C CA . THR B 1 261 ? 9.367 15.883 3.838 1 88.25 261 THR B CA 1
ATOM 4322 C C . THR B 1 261 ? 9.094 16.031 5.332 1 88.25 261 THR B C 1
ATOM 4324 O O . THR B 1 261 ? 9.875 15.562 6.16 1 88.25 261 THR B O 1
ATOM 4327 N N . GLY B 1 262 ? 8.055 16.781 5.703 1 92.38 262 GLY B N 1
ATOM 4328 C CA . GLY B 1 262 ? 7.648 16.906 7.09 1 92.38 262 GLY B CA 1
ATOM 4329 C C . GLY B 1 262 ? 8.32 18.062 7.809 1 92.38 262 GLY B C 1
ATOM 4330 O O . GLY B 1 262 ? 8.016 18.344 8.969 1 92.38 262 GLY B O 1
ATOM 4331 N N . ALA B 1 263 ? 9.25 18.766 7.137 1 94.69 263 ALA B N 1
ATOM 4332 C CA . ALA B 1 263 ? 9.953 19.875 7.758 1 94.69 263 ALA B CA 1
ATOM 4333 C C . ALA B 1 263 ? 8.977 20.938 8.242 1 94.69 263 ALA B C 1
ATOM 4335 O O . ALA B 1 263 ? 9.125 21.469 9.344 1 94.69 263 ALA B O 1
ATOM 4336 N N . GLY B 1 264 ? 8.039 21.219 7.402 1 96.56 264 GLY B N 1
ATOM 4337 C CA . GLY B 1 264 ? 7.027 22.188 7.777 1 96.56 264 GLY B CA 1
ATOM 4338 C C . GLY B 1 264 ? 6.191 21.75 8.969 1 96.56 264 GLY B C 1
ATOM 4339 O O . GLY B 1 264 ? 5.945 22.547 9.883 1 96.56 264 GLY B O 1
ATOM 4340 N N . ASP B 1 265 ? 5.781 20.531 8.992 1 98.06 265 ASP B N 1
ATOM 4341 C CA . ASP B 1 265 ? 5.004 20 10.109 1 98.06 265 ASP B CA 1
ATOM 4342 C C . ASP B 1 265 ? 5.82 20 11.398 1 98.06 265 ASP B C 1
ATOM 4344 O O . ASP B 1 265 ? 5.285 20.281 12.477 1 98.06 265 ASP B O 1
ATOM 4348 N N . THR B 1 266 ? 7.094 19.656 11.281 1 98.44 266 THR B N 1
ATOM 4349 C CA . THR B 1 266 ? 7.992 19.703 12.43 1 98.44 266 THR B CA 1
ATOM 4350 C C . THR B 1 266 ? 8.078 21.125 12.992 1 98.44 266 THR B C 1
ATOM 4352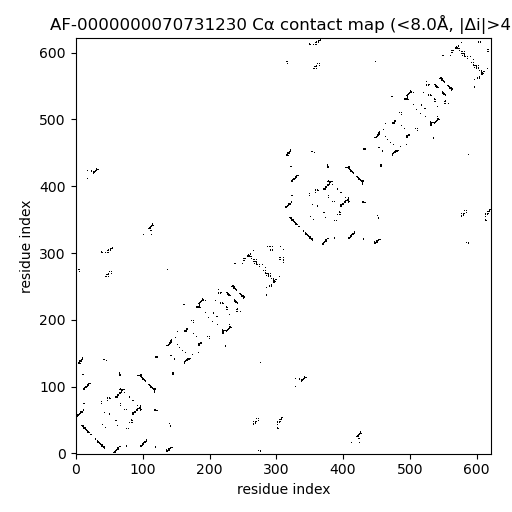 O O . THR B 1 266 ? 7.941 21.328 14.195 1 98.44 266 THR B O 1
ATOM 4355 N N . PHE B 1 267 ? 8.273 22.078 12.078 1 98.5 267 PHE B N 1
ATOM 4356 C CA . PHE B 1 267 ? 8.336 23.484 12.461 1 98.5 267 PHE B CA 1
ATOM 4357 C C . PHE B 1 267 ? 7.055 23.906 13.164 1 98.5 267 PHE B C 1
ATOM 4359 O O . PHE B 1 267 ? 7.102 24.516 14.234 1 98.5 267 PHE B O 1
ATOM 4366 N N . PHE B 1 268 ? 5.98 23.5 12.578 1 98.5 268 PHE B N 1
ATOM 4367 C CA . PHE B 1 268 ? 4.656 23.859 13.086 1 98.5 268 PHE B CA 1
ATOM 4368 C C . PHE B 1 268 ? 4.457 23.328 14.5 1 98.5 268 PHE B C 1
ATOM 4370 O O . PHE B 1 268 ? 4.117 24.094 15.406 1 98.5 268 PHE B O 1
ATOM 4377 N N . GLY B 1 269 ? 4.684 22.062 14.703 1 98.75 269 GLY B N 1
ATOM 4378 C CA . GLY B 1 269 ? 4.531 21.453 16.016 1 98.75 269 GLY B CA 1
ATOM 4379 C C . GLY B 1 269 ? 5.449 22.062 17.062 1 98.75 269 GLY B C 1
ATOM 4380 O O . GLY B 1 269 ? 5.051 22.25 18.219 1 98.75 269 GLY B O 1
ATOM 4381 N N . ALA B 1 270 ? 6.648 22.375 16.672 1 98.81 270 ALA B N 1
ATOM 4382 C CA . ALA B 1 270 ? 7.637 22.953 17.578 1 98.81 270 ALA B CA 1
ATOM 4383 C C . ALA B 1 270 ? 7.203 24.344 18.047 1 98.81 270 ALA B C 1
ATOM 4385 O O . ALA B 1 270 ? 7.312 24.656 19.234 1 98.81 270 ALA B O 1
ATOM 4386 N N . VAL B 1 271 ? 6.73 25.141 17.141 1 98.81 271 VAL B N 1
ATOM 4387 C CA . VAL B 1 271 ? 6.285 26.484 17.516 1 98.81 271 VAL B CA 1
ATOM 4388 C C . VAL B 1 271 ? 5.121 26.391 18.5 1 98.81 271 VAL B C 1
ATOM 4390 O O . VAL B 1 271 ? 5.148 27.016 19.562 1 98.81 271 VAL B O 1
ATOM 4393 N N . VAL B 1 272 ? 4.16 25.562 18.203 1 98.81 272 VAL B N 1
ATOM 4394 C CA . VAL B 1 272 ? 2.928 25.484 18.969 1 98.81 272 VAL B CA 1
ATOM 4395 C C . VAL B 1 272 ? 3.229 24.938 20.359 1 98.81 272 VAL B C 1
ATOM 4397 O O . VAL B 1 272 ? 2.721 25.453 21.359 1 98.81 272 VAL B O 1
ATOM 4400 N N . SER B 1 273 ? 4.027 23.891 20.453 1 98.56 273 SER B N 1
ATOM 4401 C CA . SER B 1 273 ? 4.344 23.297 21.75 1 98.56 273 SER B CA 1
ATOM 4402 C C . SER B 1 273 ? 5.074 24.297 22.656 1 98.56 273 SER B C 1
ATOM 4404 O O . SER B 1 273 ? 4.773 24.406 23.844 1 98.56 273 SER B O 1
ATOM 4406 N N . ASN B 1 274 ? 6.02 25.062 22.094 1 98.38 274 ASN B N 1
ATOM 4407 C CA . ASN B 1 274 ? 6.758 26.047 22.859 1 98.38 274 ASN B CA 1
ATOM 4408 C C . ASN B 1 274 ? 5.848 27.172 23.359 1 98.38 274 ASN B C 1
ATOM 4410 O O . ASN B 1 274 ? 5.914 27.562 24.516 1 98.38 274 ASN B O 1
ATOM 4414 N N . LEU B 1 275 ? 5.008 27.656 22.484 1 98.5 275 LEU B N 1
ATOM 4415 C CA . LEU B 1 275 ? 4.102 28.734 22.875 1 98.5 275 LEU B CA 1
ATOM 4416 C C . LEU B 1 275 ? 3.129 28.266 23.953 1 98.5 275 LEU B C 1
ATOM 4418 O O . LEU B 1 275 ? 2.805 29.016 24.875 1 98.5 275 LEU B O 1
ATOM 4422 N N . ALA B 1 276 ? 2.656 27.047 23.812 1 98.25 276 ALA B N 1
ATOM 4423 C CA . ALA B 1 276 ? 1.729 26.484 24.797 1 98.25 276 ALA B CA 1
ATOM 4424 C C . ALA B 1 276 ? 2.369 26.422 26.172 1 98.25 276 ALA B C 1
ATOM 4426 O O . ALA B 1 276 ? 1.674 26.5 27.188 1 98.25 276 ALA B O 1
ATOM 4427 N N . LEU B 1 277 ? 3.643 26.312 26.188 1 97.75 277 LEU B N 1
ATOM 4428 C CA . LEU B 1 277 ? 4.379 26.188 27.438 1 97.75 277 LEU B CA 1
ATOM 4429 C C . LEU B 1 277 ? 4.727 27.578 28 1 97.75 277 LEU B C 1
ATOM 4431 O O . LEU B 1 277 ? 5.336 27.672 29.062 1 97.75 277 LEU B O 1
ATOM 4435 N N . GLY B 1 278 ? 4.48 28.625 27.25 1 96.56 278 GLY B N 1
ATOM 4436 C CA . GLY B 1 278 ? 4.664 29.969 27.75 1 96.56 278 GLY B CA 1
ATOM 4437 C C . GLY B 1 278 ? 5.957 30.609 27.281 1 96.56 278 GLY B C 1
ATOM 4438 O O . GLY B 1 278 ? 6.277 31.734 27.688 1 96.56 278 GLY B O 1
ATOM 4439 N N . ASN B 1 279 ? 6.684 29.938 26.453 1 97.12 279 ASN B N 1
ATOM 4440 C CA . ASN B 1 279 ? 7.875 30.562 25.875 1 97.12 279 ASN B CA 1
ATOM 4441 C C . ASN B 1 279 ? 7.512 31.688 24.922 1 97.12 279 ASN B C 1
ATOM 4443 O O . ASN B 1 279 ? 6.414 31.719 24.359 1 97.12 279 ASN B O 1
ATOM 4447 N N . ASN B 1 280 ? 8.398 32.719 24.797 1 95.88 280 ASN B N 1
ATOM 4448 C CA . ASN B 1 280 ? 8.102 33.781 23.875 1 95.88 280 ASN B CA 1
ATOM 4449 C C . ASN B 1 280 ? 8.289 33.375 22.422 1 95.88 280 ASN B C 1
ATOM 4451 O O . ASN B 1 280 ? 8.836 32.312 22.156 1 95.88 280 ASN B O 1
ATOM 4455 N N . LEU B 1 281 ? 7.867 34.188 21.547 1 97.19 281 LEU B N 1
ATOM 4456 C CA . LEU B 1 281 ? 7.793 33.844 20.125 1 97.19 281 LEU B CA 1
ATOM 4457 C C . LEU B 1 281 ? 9.188 33.625 19.547 1 97.19 281 LEU B C 1
ATOM 4459 O O . LEU B 1 281 ? 9.391 32.719 18.734 1 97.19 281 LEU B O 1
ATOM 4463 N N . GLU B 1 282 ? 10.117 34.406 19.906 1 96.88 282 GLU B N 1
ATOM 4464 C CA . GLU B 1 282 ? 11.484 34.25 19.406 1 96.88 282 GLU B CA 1
ATOM 4465 C C . GLU B 1 282 ? 12.086 32.906 19.812 1 96.88 282 GLU B C 1
ATOM 4467 O O . GLU B 1 282 ? 12.719 32.25 19.016 1 96.88 282 GLU B O 1
ATOM 4472 N N . GLN B 1 283 ? 11.906 32.594 21.062 1 97.56 283 GLN B N 1
ATOM 4473 C CA . GLN B 1 283 ? 12.367 31.297 21.547 1 97.56 283 GLN B CA 1
ATOM 4474 C C . GLN B 1 283 ? 11.703 30.141 20.797 1 97.56 283 GLN B C 1
ATOM 4476 O O . GLN B 1 283 ? 12.367 29.188 20.406 1 97.56 283 GLN B O 1
ATOM 4481 N N . ALA B 1 284 ? 10.398 30.25 20.594 1 98.31 284 ALA B N 1
ATOM 4482 C CA . ALA B 1 284 ? 9.625 29.219 19.906 1 98.31 284 ALA B CA 1
ATOM 4483 C C . ALA B 1 284 ? 10.133 29.016 18.484 1 98.31 284 ALA B C 1
ATOM 4485 O O . ALA B 1 284 ? 10.352 27.875 18.047 1 98.31 284 ALA B O 1
ATOM 4486 N N . VAL B 1 285 ? 10.383 30.078 17.75 1 98.31 285 VAL B N 1
ATOM 4487 C CA . VAL B 1 285 ? 10.781 30.016 16.344 1 98.31 285 VAL B CA 1
ATOM 4488 C C . VAL B 1 285 ? 12.219 29.516 16.25 1 98.31 285 VAL B C 1
ATOM 4490 O O . VAL B 1 285 ? 12.539 28.719 15.352 1 98.31 285 VAL B O 1
ATOM 4493 N N . ASN B 1 286 ? 13.062 29.953 17.156 1 98 286 ASN B N 1
ATOM 4494 C CA . ASN B 1 286 ? 14.43 29.438 17.172 1 98 286 ASN B CA 1
ATOM 4495 C C . ASN B 1 286 ? 14.469 27.938 17.422 1 98 286 ASN B C 1
ATOM 4497 O O . ASN B 1 286 ? 15.219 27.203 16.75 1 98 286 ASN B O 1
ATOM 4501 N N . PHE B 1 287 ? 13.711 27.531 18.391 1 98.19 287 PHE B N 1
ATOM 4502 C CA . PHE B 1 287 ? 13.609 26.094 18.688 1 98.19 287 PHE B CA 1
ATOM 4503 C C . PHE B 1 287 ? 13.086 25.328 17.484 1 98.19 287 PHE B C 1
ATOM 4505 O O . PHE B 1 287 ? 13.641 24.281 17.125 1 98.19 287 PHE B O 1
ATOM 4512 N N . ALA B 1 288 ? 12.047 25.828 16.828 1 98.62 288 ALA B N 1
ATOM 4513 C CA . ALA B 1 288 ? 11.438 25.203 15.664 1 98.62 288 ALA B CA 1
ATOM 4514 C C . ALA B 1 288 ? 12.422 25.125 14.508 1 98.62 288 ALA B C 1
ATOM 4516 O O . ALA B 1 288 ? 12.469 24.125 13.781 1 98.62 288 ALA B O 1
ATOM 4517 N N . THR B 1 289 ? 13.172 26.172 14.336 1 97.81 289 THR B N 1
ATOM 4518 C CA . THR B 1 289 ? 14.195 26.203 13.297 1 97.81 289 THR B CA 1
ATOM 4519 C C . THR B 1 289 ? 15.227 25.109 13.5 1 97.81 289 THR B C 1
ATOM 4521 O O . THR B 1 289 ? 15.602 24.406 12.562 1 97.81 289 THR B O 1
ATOM 4524 N N . THR B 1 290 ? 15.641 24.953 14.719 1 97.19 290 THR B N 1
ATOM 4525 C CA . THR B 1 290 ? 16.609 23.906 15.047 1 97.19 290 THR B CA 1
ATOM 4526 C C . THR B 1 290 ? 16 22.531 14.844 1 97.19 290 THR B C 1
ATOM 4528 O O . THR B 1 290 ? 16.625 21.641 14.25 1 97.19 290 THR B O 1
ATOM 4531 N N . ALA B 1 291 ? 14.797 22.344 15.312 1 97.81 291 ALA B N 1
ATOM 4532 C CA . ALA B 1 291 ? 14.117 21.047 15.18 1 97.81 291 ALA B CA 1
ATOM 4533 C C . ALA B 1 291 ? 13.961 20.656 13.711 1 97.81 291 ALA B C 1
ATOM 4535 O O . ALA B 1 291 ? 14.227 19.516 13.336 1 97.81 291 ALA B O 1
ATOM 4536 N N . SER B 1 292 ? 13.531 21.594 12.891 1 97.06 292 SER B N 1
ATOM 4537 C CA . SER B 1 292 ? 13.336 21.328 11.469 1 97.06 292 SER B CA 1
ATOM 4538 C C . SER B 1 292 ? 14.656 20.984 10.781 1 97.06 292 SER B C 1
ATOM 4540 O O . SER B 1 292 ? 14.688 20.156 9.867 1 97.06 292 SER B O 1
ATOM 4542 N N . SER B 1 293 ? 15.695 21.641 11.188 1 95.88 293 SER B N 1
ATOM 4543 C CA . SER B 1 293 ? 17.016 21.375 10.625 1 95.88 293 SER B CA 1
ATOM 4544 C C . SER B 1 293 ? 17.484 19.953 10.93 1 95.88 293 SER B C 1
ATOM 4546 O O . SER B 1 293 ? 18.172 19.344 10.125 1 95.88 293 SER B O 1
ATOM 4548 N N . LEU B 1 294 ? 17.141 19.438 12.055 1 96 294 LEU B N 1
ATOM 4549 C CA . LEU B 1 294 ? 17.469 18.078 12.422 1 96 294 LEU B CA 1
ATOM 4550 C C . LEU B 1 294 ? 16.609 17.078 11.641 1 96 294 LEU B C 1
ATOM 4552 O O . LEU B 1 294 ? 17.109 16.047 11.18 1 96 294 LEU B O 1
ATOM 4556 N N . ALA B 1 295 ? 15.352 17.422 11.461 1 96.06 295 ALA B N 1
ATOM 4557 C CA . ALA B 1 295 ? 14.398 16.531 10.805 1 96.06 295 ALA B CA 1
ATOM 4558 C C . ALA B 1 295 ? 14.805 16.25 9.359 1 96.06 295 ALA B C 1
ATOM 4560 O O . ALA B 1 295 ? 14.703 15.125 8.883 1 96.06 295 ALA B O 1
ATOM 4561 N N . ILE B 1 296 ? 15.344 17.219 8.633 1 95.25 296 ILE B N 1
ATOM 4562 C CA . ILE B 1 296 ? 15.578 17.109 7.195 1 95.25 296 ILE B CA 1
ATOM 4563 C C . ILE B 1 296 ? 16.844 16.312 6.945 1 95.25 296 ILE B C 1
ATOM 4565 O O . ILE B 1 296 ? 17.219 16.062 5.793 1 95.25 296 ILE B O 1
ATOM 4569 N N . GLN B 1 297 ? 17.516 15.898 8.008 1 94.44 297 GLN B N 1
ATOM 4570 C CA . GLN B 1 297 ? 18.734 15.102 7.898 1 94.44 297 GLN B CA 1
ATOM 4571 C C . GLN B 1 297 ? 18.406 13.609 7.938 1 94.44 297 GLN B C 1
ATOM 4573 O O . GLN B 1 297 ? 19.312 12.773 7.867 1 94.44 297 GLN B O 1
ATOM 4578 N N . LYS B 1 298 ? 17.203 13.281 8.078 1 91.31 298 LYS B N 1
ATOM 4579 C CA . LYS B 1 298 ? 16.734 11.906 8.125 1 91.31 298 LYS B CA 1
ATOM 4580 C C . LYS B 1 298 ? 15.617 11.68 7.105 1 91.31 298 LYS B C 1
ATOM 4582 O O . LYS B 1 298 ? 14.938 12.625 6.695 1 91.31 298 LYS B O 1
ATOM 4587 N N . LYS B 1 299 ? 15.398 10.477 6.73 1 87.75 299 LYS B N 1
ATOM 4588 C CA . LYS B 1 299 ? 14.344 10.148 5.77 1 87.75 299 LYS B CA 1
ATOM 4589 C C . LYS B 1 299 ? 12.984 10.07 6.449 1 87.75 299 LYS B C 1
ATOM 4591 O O . LYS B 1 299 ? 12.867 9.531 7.555 1 87.75 299 LYS B O 1
ATOM 4596 N N . GLY B 1 300 ? 12.008 10.578 5.641 1 87.81 300 GLY B N 1
ATOM 4597 C CA . GLY B 1 300 ? 10.641 10.422 6.117 1 87.81 300 GLY B CA 1
ATOM 4598 C C . GLY B 1 300 ? 10.07 11.688 6.719 1 87.81 300 GLY B C 1
ATOM 4599 O O . GLY B 1 300 ? 10.773 12.688 6.867 1 87.81 300 GLY B O 1
ATOM 4600 N N . ALA B 1 301 ? 8.805 11.625 7.016 1 89.88 301 ALA B N 1
ATOM 4601 C CA . ALA B 1 301 ? 8.133 12.75 7.652 1 89.88 301 ALA B CA 1
ATOM 4602 C C . ALA B 1 301 ? 8.008 12.531 9.156 1 89.88 301 ALA B C 1
ATOM 4604 O O . ALA B 1 301 ? 8.859 12.977 9.93 1 89.88 301 ALA B O 1
ATOM 4605 N N . ALA B 1 302 ? 7.102 11.672 9.57 1 93.12 302 ALA B N 1
ATOM 4606 C CA . ALA B 1 302 ? 6.879 11.391 10.984 1 93.12 302 ALA B CA 1
ATOM 4607 C C . ALA B 1 302 ? 8.117 10.773 11.625 1 93.12 302 ALA B C 1
ATOM 4609 O O . ALA B 1 302 ? 8.492 11.141 12.742 1 93.12 302 ALA B O 1
ATOM 4610 N N . GLU B 1 303 ? 8.773 9.922 10.922 1 93.5 303 GLU B N 1
ATOM 4611 C CA . GLU B 1 303 ? 9.914 9.172 11.438 1 93.5 303 GLU B CA 1
ATOM 4612 C C . GLU B 1 303 ? 11.102 10.086 11.711 1 93.5 303 GLU B C 1
ATOM 4614 O O . GLU B 1 303 ? 11.914 9.812 12.594 1 93.5 303 GLU B O 1
ATOM 4619 N N . SER B 1 304 ? 11.188 11.188 11.039 1 94.94 304 SER B N 1
ATOM 4620 C CA . SER B 1 304 ? 12.383 12.031 11.086 1 94.94 304 SER B CA 1
ATOM 4621 C C . SER B 1 304 ? 12.273 13.094 12.172 1 94.94 304 SER B C 1
ATOM 4623 O O . SER B 1 304 ? 13.258 13.742 12.516 1 94.94 304 SER B O 1
ATOM 4625 N N . ILE B 1 305 ? 11.094 13.297 12.734 1 98.06 305 ILE B N 1
ATOM 4626 C CA . ILE B 1 305 ? 10.875 14.336 13.734 1 98.06 305 ILE B CA 1
ATOM 4627 C C . ILE B 1 305 ? 11.711 14.047 14.977 1 98.06 305 ILE B C 1
ATOM 4629 O O . ILE B 1 305 ? 11.602 12.977 15.57 1 98.06 305 ILE B O 1
ATOM 4633 N N . PRO B 1 306 ? 12.523 14.992 15.438 1 97.94 306 PRO B N 1
ATOM 4634 C CA . PRO B 1 306 ? 13.375 14.758 16.609 1 97.94 306 PRO B CA 1
ATOM 4635 C C . PRO B 1 306 ? 12.609 14.812 17.922 1 97.94 306 PRO B C 1
ATOM 4637 O O . PRO B 1 306 ? 11.453 15.258 17.938 1 97.94 306 PRO B O 1
ATOM 4640 N N . PHE B 1 307 ? 13.266 14.336 18.938 1 98.06 307 PHE B N 1
ATOM 4641 C CA . PHE B 1 307 ? 12.742 14.477 20.297 1 98.06 307 PHE B CA 1
ATOM 4642 C C . PHE B 1 307 ? 13.227 15.773 20.922 1 98.06 307 PHE B C 1
ATOM 4644 O O . PHE B 1 307 ? 14.266 16.312 20.531 1 98.06 307 PHE B O 1
ATOM 4651 N N . TYR B 1 308 ? 12.5 16.203 21.875 1 98.38 308 TYR B N 1
ATOM 4652 C CA . TYR B 1 308 ? 12.797 17.438 22.594 1 98.38 308 TYR B CA 1
ATOM 4653 C C . TYR B 1 308 ? 14.25 17.453 23.062 1 98.38 308 TYR B C 1
ATOM 4655 O O . TYR B 1 308 ? 14.953 18.453 22.891 1 98.38 308 TYR B O 1
ATOM 4663 N N . LYS B 1 309 ? 14.742 16.328 23.531 1 97.31 309 LYS B N 1
ATOM 4664 C CA . LYS B 1 309 ? 16.078 16.234 24.125 1 97.31 309 LYS B CA 1
ATOM 4665 C C . LYS B 1 309 ? 17.156 16.391 23.062 1 97.31 309 LYS B C 1
ATOM 4667 O O . LYS B 1 309 ? 18.297 16.766 23.375 1 97.31 309 LYS B O 1
ATOM 4672 N N . ASP B 1 310 ? 16.812 16.078 21.844 1 96.62 310 ASP B N 1
ATOM 4673 C CA . ASP B 1 310 ? 17.797 16.125 20.75 1 96.62 310 ASP B CA 1
ATOM 4674 C C . ASP B 1 310 ? 17.969 17.562 20.234 1 96.62 310 ASP B C 1
ATOM 4676 O O . ASP B 1 310 ? 18.938 17.844 19.531 1 96.62 310 ASP B O 1
ATOM 4680 N N . VAL B 1 311 ? 17.031 18.406 20.5 1 97.25 311 VAL B N 1
ATOM 4681 C CA . VAL B 1 311 ? 17.016 19.766 19.984 1 97.25 311 VAL B CA 1
ATOM 4682 C C . VAL B 1 311 ? 17.75 20.688 20.969 1 97.25 311 VAL B C 1
ATOM 4684 O O . VAL B 1 311 ? 18.5 21.578 20.562 1 97.25 311 VAL B O 1
#

Organism: Candida parapsilosis (strain CDC 317 / ATCC MYA-4646) (NCBI:txid578454)

InterPro domains:
  IPR002139 Ribokinase/fructokinase [PR00990] (8-29)
  IPR002139 Ribokinase/fructokinase [PR00990] (35-54)
  IPR002139 Ribokinase/fructokinase [PR00990] (110-123)
  IPR002139 Ribokinase/fructokinase [PR00990] (179-194)
  IPR002139 Ribokinase/fructokinase [PR00990] (228-239)
  IPR002173 Carbohydrate/purine kinase, PfkB, conserved site [PS00584] (259-272)
  IPR011611 Carbohydrate kinase PfkB [PF00294] (5-306)
  IPR011877 Ribokinase [MF_01987] (4-311)
  IPR011877 Ribokinase [cd01174] (6-306)
  IPR029056 Ribokinase-like [G3DSA:3.40.1190.20] (1-311)
  IPR029056 Ribokinase-like [SSF53613] (1-309)

Radius of gyration: 29.78 Å; Cα contacts (8 Å, |Δi|>4): 1533; chains: 2; bounding box: 50×89×73 Å

Sequence (622 aa):
MQKPTITVIGSLNYDLVTFTNKVPEGGETYQANSFETHMGGKGLNEAIAVARLSPEGKVNTRMVGRVGTDQFGDSLKQCLVDAGVDVSNVKAIDGSSGVAVIIVEENGENRILITPGANGKLSLSDEEYASIFKYDAFVVLQNEYPDTAKSITWLKTHKPEINIAYNPSPYKPKLITHEILSKIDLLIVNEGEAKDVAKHLLGGSTAQFDTLAVELQKLLHQGNIKTVVITMGSKGSIFYNGEADPTFVPSKKIQSVVDTTGAGDTFFGAVVSNLALGNNLEQAVNFATTASSLAIQKKGAAESIPFYKDVMQKPTITVIGSLNYDLVTFTNKVPEGGETYQANSFETHMGGKGLNEAIAVARLSPEGKVNTRMVGRVGTDQFGDSLKQCLVDAGVDVSNVKAIDGSSGVAVIIVEENGENRILITPGANGKLSLSDEEYASIFKYDAFVVLQNEYPDTAKSITWLKTHKPEINIAYNPSPYKPKLITHEILSKIDLLIVNEGEAKDVAKHLLGGSTAQFDTLAVELQKLLHQGNIKTVVITMGSKGSIFYNGEADPTFVPSKKIQSVVDTTGAGDTFFGAVVSNLALGNNLEQAVNFATTASSLAIQKKGAAESIPFYKDV

pLDDT: mean 95.79, std 5.19, range [53.56, 98.94]

Foldseek 3Di:
DDQAEEEEEWAKEKEKEFEAQDDDDVPDDDDTDDIDIFIDTLRLLLLLLLLQQFDPPRHAGEYAAEAEPDPSRVVRLVLSVVSVYHDVRHYYDHWHGKYWYWYAHPVGDIDIDIDHIRLAVDDDDLVRCVVPDDRHQEYEDEVSHPCRQVVLVSCCVPPVNHAYAYEDPPPDLVCLELVSQQSHQEYEYEPVNLQVSCCSYVVDGDPDVQVSQVVSLVSHHLPYQSKYKYAYPQQFIWMDRPPDGIDGDGADDDDDFDAQAQLSSSLSSQLSSCVSSPHDNVVSRNSSRVQSSQLRRDDGHNVSGHGNVVD/DDQAEEEEEWAKEKEKEFEAQDDDDVPDDDDTDDIDIFIDTLRLLLLLLLLQQFDPPRHAGEYAAEAEPDVSRVVRLVLSVVSVYHDVRHYYDHWHGKYWYWYAHPVGDIDIDIDHIRLAVDDDDLVRCVVPDDRHQEYEDEVSHPCRQVVLVSCCVPPVNYAYAYEDPPPDLVCLELVNQQSHQEYEYEPVNLQVSCCSYVVDGDPDVQVSQVVSLVSHHLPYQSKYKYAYPQQAIWMDRPPDGIDGDGADDDDDFDAQAQLSSSLSSQLSSCVSSPHDNVVSRVSSRVQSRQLRNDDGHNVSGHGNVVD